Protein AF-0000000076143571 (afdb_homodimer)

Structure (mmCIF, N/CA/C/O backbone):
data_AF-0000000076143571-model_v1
#
loop_
_entity.id
_entity.type
_entity.pdbx_description
1 polymer 'Ketoacyl-ACP synthase III'
#
loop_
_atom_site.group_PDB
_atom_site.id
_atom_site.type_symbol
_atom_site.label_atom_id
_atom_site.label_alt_id
_atom_site.label_comp_id
_atom_site.label_asym_id
_atom_site.label_entity_id
_atom_site.label_seq_id
_atom_site.pdbx_PDB_ins_code
_atom_site.Cartn_x
_atom_site.Cartn_y
_atom_site.Cartn_z
_atom_site.occupancy
_atom_site.B_iso_or_equiv
_atom_site.auth_seq_id
_atom_site.auth_comp_id
_atom_site.auth_asym_id
_atom_site.auth_atom_id
_atom_site.pdbx_PDB_model_num
ATOM 1 N N . MET A 1 1 ? -21.609 2.504 3.221 1 90.88 1 MET A N 1
ATOM 2 C CA . MET A 1 1 ? -20.438 3.256 2.779 1 90.88 1 MET A CA 1
ATOM 3 C C . MET A 1 1 ? -19.391 3.338 3.887 1 90.88 1 MET A C 1
ATOM 5 O O . MET A 1 1 ? -19.734 3.596 5.043 1 90.88 1 MET A O 1
ATOM 9 N N . ILE A 1 2 ? -18.172 3.109 3.59 1 98.12 2 ILE A N 1
ATOM 10 C CA . ILE A 1 2 ? -17.094 3.086 4.559 1 98.12 2 ILE A CA 1
ATOM 11 C C . ILE A 1 2 ? -16.594 4.512 4.82 1 98.12 2 ILE A C 1
ATOM 13 O O . ILE A 1 2 ? -16.375 5.277 3.879 1 98.12 2 ILE A O 1
ATOM 17 N N . GLY A 1 3 ? -16.562 4.902 6.055 1 98.7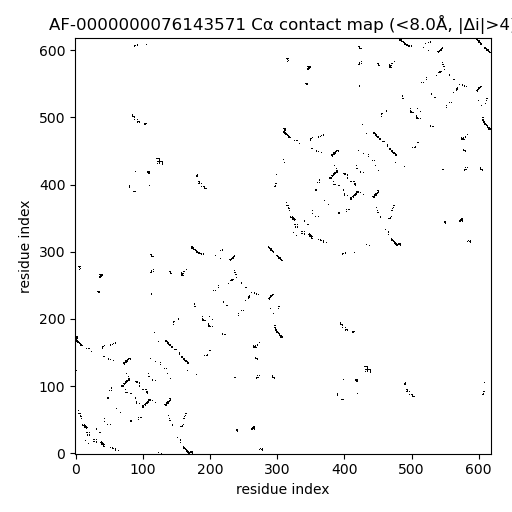5 3 GLY A N 1
ATOM 18 C CA . GLY A 1 3 ? -16.031 6.191 6.461 1 98.75 3 GLY A CA 1
ATOM 19 C C . GLY A 1 3 ? -15.188 6.121 7.715 1 98.75 3 GLY A C 1
ATOM 20 O O . GLY A 1 3 ? -14.719 5.047 8.094 1 98.75 3 GLY A O 1
ATOM 21 N N . ILE A 1 4 ? -14.875 7.266 8.32 1 98.88 4 ILE A N 1
ATOM 22 C CA . ILE A 1 4 ? -14.023 7.367 9.5 1 98.88 4 ILE A CA 1
ATOM 23 C C . ILE A 1 4 ? -14.883 7.371 10.766 1 98.88 4 ILE A C 1
ATOM 25 O O . ILE A 1 4 ? -15.727 8.258 10.945 1 98.88 4 ILE A O 1
ATOM 29 N N . LYS A 1 5 ? -14.641 6.398 11.648 1 98.69 5 LYS A N 1
ATOM 30 C CA . LYS A 1 5 ? -15.461 6.254 12.852 1 98.69 5 LYS A CA 1
ATOM 31 C C . LYS A 1 5 ? -14.789 6.914 14.047 1 98.69 5 LYS A C 1
ATOM 33 O O . LYS A 1 5 ? -15.453 7.57 14.852 1 98.69 5 LYS A O 1
ATOM 38 N N . SER A 1 6 ? -13.539 6.699 14.195 1 98.88 6 SER A N 1
ATOM 39 C CA . SER A 1 6 ? -12.781 7.191 15.336 1 98.88 6 SER A CA 1
ATOM 40 C C . SER A 1 6 ? -11.289 7.258 15.031 1 98.88 6 SER A C 1
ATOM 42 O O . SER A 1 6 ? -10.797 6.551 14.148 1 98.88 6 SER A O 1
ATOM 44 N N . ILE A 1 7 ? -10.586 8.148 15.625 1 98.94 7 ILE A N 1
ATOM 45 C CA . ILE A 1 7 ? -9.141 8.281 15.516 1 98.94 7 ILE A CA 1
ATOM 46 C C . ILE A 1 7 ? -8.523 8.383 16.906 1 98.94 7 ILE A C 1
ATOM 48 O O . ILE A 1 7 ? -9.07 9.047 17.797 1 98.94 7 ILE A O 1
ATOM 52 N N . ALA A 1 8 ? -7.457 7.668 17.109 1 98.94 8 ALA A N 1
ATOM 53 C CA . ALA A 1 8 ? -6.621 7.797 18.312 1 98.94 8 ALA A CA 1
ATOM 54 C C . ALA A 1 8 ? -5.145 7.883 17.938 1 98.94 8 ALA A C 1
ATOM 56 O O . ALA A 1 8 ? -4.766 7.609 16.797 1 98.94 8 ALA A O 1
ATOM 57 N N . SER A 1 9 ? -4.32 8.336 18.906 1 98.94 9 SER A N 1
ATOM 58 C CA . SER A 1 9 ? -2.914 8.531 18.562 1 98.94 9 SER A CA 1
ATOM 59 C C . SER A 1 9 ? -2.012 8.148 19.734 1 98.94 9 SER A C 1
ATOM 61 O O . SER A 1 9 ? -2.492 7.898 20.844 1 98.94 9 SER A O 1
ATOM 63 N N . TYR A 1 10 ? -0.806 7.938 19.406 1 98.94 10 TYR A N 1
ATOM 64 C CA . TYR A 1 10 ? 0.291 7.797 20.359 1 98.94 10 TYR A CA 1
ATOM 65 C C . TYR A 1 10 ? 1.425 8.758 20.031 1 98.94 10 TYR A C 1
ATOM 67 O O . TYR A 1 10 ? 1.97 8.734 18.922 1 98.94 10 TYR A O 1
ATOM 75 N N . VAL A 1 11 ? 1.72 9.625 20.922 1 98.88 11 VAL A N 1
ATOM 76 C CA . VAL A 1 11 ? 2.865 10.531 20.891 1 98.88 11 VAL A CA 1
ATOM 77 C C . VAL A 1 11 ? 3.779 10.258 22.078 1 98.88 11 VAL A C 1
ATOM 79 O O . VAL A 1 11 ? 3.369 10.406 23.234 1 98.88 11 VAL A O 1
ATOM 82 N N . PRO A 1 12 ? 5 9.844 21.781 1 98.81 12 PRO A N 1
ATOM 83 C CA . PRO A 1 12 ? 5.914 9.586 22.891 1 98.81 12 PRO A CA 1
ATOM 84 C C . PRO A 1 12 ? 6.043 10.781 23.844 1 98.81 12 PRO A C 1
ATOM 86 O O . PRO A 1 12 ? 6.062 11.93 23.391 1 98.81 12 PRO A O 1
ATOM 89 N N . ALA A 1 13 ? 6.141 10.484 25.094 1 97.44 13 ALA A N 1
ATOM 90 C CA . ALA A 1 13 ? 6.262 11.539 26.094 1 97.44 13 ALA A CA 1
ATOM 91 C C . ALA A 1 13 ? 7.664 12.141 26.094 1 97.44 13 ALA A C 1
ATOM 93 O O . ALA A 1 13 ? 7.832 13.344 26.312 1 97.44 13 ALA A O 1
ATOM 94 N N . ASP A 1 14 ? 8.664 11.328 25.844 1 97.94 14 ASP A N 1
ATOM 95 C CA . ASP A 1 14 ? 10.047 11.797 25.781 1 97.94 14 ASP A CA 1
ATOM 96 C C . ASP A 1 14 ? 10.359 12.391 24.406 1 97.94 14 ASP A C 1
ATOM 98 O O . ASP A 1 14 ? 9.688 12.094 23.422 1 97.94 14 ASP A O 1
ATOM 102 N N . GLY A 1 15 ? 11.359 13.258 24.406 1 97.94 15 GLY A N 1
ATOM 103 C CA . GLY A 1 15 ? 11.75 13.891 23.156 1 97.94 15 GLY A CA 1
ATOM 104 C C . GLY A 1 15 ? 12.82 14.953 23.328 1 97.94 15 GLY A C 1
ATOM 105 O O . GLY A 1 15 ? 13.625 14.875 24.25 1 97.94 15 GLY A O 1
ATOM 106 N N . ILE A 1 16 ? 12.867 15.766 22.359 1 97.5 16 ILE A N 1
ATOM 107 C CA . ILE A 1 16 ? 13.906 16.797 22.281 1 97.5 16 ILE A CA 1
ATOM 108 C C . ILE A 1 16 ? 13.289 18.172 22.547 1 97.5 16 ILE A C 1
ATOM 110 O O . ILE A 1 16 ? 12.266 18.516 21.938 1 97.5 16 ILE A O 1
ATOM 114 N N . ASP A 1 17 ? 13.883 18.938 23.484 1 97.62 17 ASP A N 1
ATOM 115 C CA . ASP A 1 17 ? 13.602 20.359 23.562 1 97.62 17 ASP A CA 1
ATOM 116 C C . ASP A 1 17 ? 14.141 21.109 22.344 1 97.62 17 ASP A C 1
ATOM 118 O O . ASP A 1 17 ? 15.352 21.312 22.234 1 97.62 17 ASP A O 1
ATOM 122 N N . ASN A 1 18 ? 13.227 21.562 21.562 1 97.69 18 ASN A N 1
ATOM 123 C CA . ASN A 1 18 ? 13.656 22.062 20.266 1 97.69 18 ASN A CA 1
ATOM 124 C C . ASN A 1 18 ? 14.242 23.469 20.375 1 97.69 18 ASN A C 1
ATOM 126 O O . ASN A 1 18 ? 14.945 23.922 19.469 1 97.69 18 ASN A O 1
ATOM 130 N N . TYR A 1 19 ? 13.898 24.266 21.5 1 96.75 19 TYR A N 1
ATOM 131 C CA . TYR A 1 19 ? 14.578 25.516 21.75 1 96.75 19 TYR A CA 1
ATOM 132 C C . TYR A 1 19 ? 16.062 25.297 22 1 96.75 19 TYR A C 1
ATOM 134 O O . TYR A 1 19 ? 16.906 26 21.438 1 96.75 19 TYR A O 1
ATOM 142 N N . ALA A 1 20 ? 16.312 24.328 22.875 1 95.94 20 ALA A N 1
ATOM 143 C CA . ALA A 1 20 ? 17.703 24 23.188 1 95.94 20 ALA A CA 1
ATOM 144 C C . ALA A 1 20 ? 18.438 23.5 21.938 1 95.94 20 ALA A C 1
ATOM 146 O O . ALA A 1 20 ? 19.609 23.859 21.734 1 95.94 20 ALA A O 1
ATOM 147 N N . GLN A 1 21 ? 17.812 22.688 21.156 1 95.81 21 GLN A N 1
ATOM 148 C CA . GLN A 1 21 ? 18.406 22.188 19.922 1 95.81 21 GLN A CA 1
ATOM 149 C C . GLN A 1 21 ? 18.703 23.328 18.953 1 95.81 21 GLN A C 1
ATOM 151 O O . GLN A 1 21 ? 19.781 23.359 18.328 1 95.81 21 GLN A O 1
ATOM 156 N N . GLY A 1 22 ? 17.719 24.203 18.766 1 95.5 22 GLY A N 1
ATOM 157 C CA . GLY A 1 22 ? 17.906 25.359 17.891 1 95.5 22 GLY A CA 1
ATOM 158 C C . GLY A 1 22 ? 19.062 26.234 18.312 1 95.5 22 GLY A C 1
ATOM 159 O O . GLY A 1 22 ? 19.797 26.766 17.469 1 95.5 22 GLY A O 1
ATOM 160 N N . ALA A 1 23 ? 19.219 26.391 19.594 1 94.69 23 ALA A N 1
ATOM 161 C CA . ALA A 1 23 ? 20.297 27.219 20.109 1 94.69 23 ALA A CA 1
ATOM 162 C C . ALA A 1 23 ? 21.656 26.672 19.672 1 94.69 23 ALA A C 1
ATOM 164 O O . ALA A 1 23 ? 22.594 27.438 19.406 1 94.69 23 ALA A O 1
ATOM 165 N N . LYS A 1 24 ? 21.766 25.391 19.578 1 93.38 24 LYS A N 1
ATOM 166 C CA . LYS A 1 24 ? 23 24.766 19.125 1 93.38 24 LYS A CA 1
ATOM 167 C C . LYS A 1 24 ? 23.328 25.172 17.688 1 93.38 24 LYS A C 1
ATOM 169 O O . LYS A 1 24 ? 24.484 25.125 17.266 1 93.38 24 LYS A O 1
ATOM 174 N N . PHE A 1 25 ? 22.344 25.5 16.922 1 94.06 25 PHE A N 1
ATOM 175 C CA . PHE A 1 25 ? 22.516 25.875 15.516 1 94.06 25 PHE A CA 1
ATOM 176 C C . PHE A 1 25 ? 22.344 27.375 15.336 1 94.06 25 PHE A C 1
ATOM 178 O O . PHE A 1 25 ? 22.078 27.844 14.227 1 94.06 25 PHE A O 1
ATOM 185 N N . ALA A 1 26 ? 22.344 28.156 16.406 1 94.75 26 ALA A N 1
ATOM 186 C CA . ALA A 1 26 ? 22.25 29.625 16.422 1 94.75 26 ALA A CA 1
ATOM 187 C C . ALA A 1 26 ? 20.891 30.094 15.922 1 94.75 26 ALA A C 1
ATOM 189 O O . ALA A 1 26 ? 20.797 31.078 15.188 1 94.75 26 ALA A O 1
ATOM 190 N N . LYS A 1 27 ? 19.891 29.297 16.172 1 93.5 27 LYS A N 1
ATOM 191 C CA . LYS A 1 27 ? 18.5 29.688 15.906 1 93.5 27 LYS A CA 1
ATOM 192 C C . LYS A 1 27 ? 17.797 30.094 17.188 1 93.5 27 LYS A C 1
ATOM 194 O O . LYS A 1 27 ? 17.922 29.406 18.219 1 93.5 27 LYS A O 1
ATOM 199 N N . ASP A 1 28 ? 17.078 31.234 17.125 1 93.44 28 ASP A N 1
ATOM 200 C CA . ASP A 1 28 ? 16.438 31.75 18.328 1 93.44 28 ASP A CA 1
ATOM 201 C C . ASP A 1 28 ? 14.992 31.266 18.422 1 93.44 28 ASP A C 1
ATOM 203 O O . ASP A 1 28 ? 14.516 30.531 17.547 1 93.44 28 ASP A O 1
ATOM 207 N N . GLU A 1 29 ? 14.383 31.594 19.484 1 94.31 29 GLU A N 1
ATOM 208 C CA . GLU A 1 29 ? 13.031 31.141 19.766 1 94.31 29 GLU A CA 1
ATOM 209 C C . GLU A 1 29 ? 12.047 31.625 18.703 1 94.31 29 GLU A C 1
ATOM 211 O O . GLU A 1 29 ? 11.102 30.922 18.359 1 94.31 29 GLU A O 1
ATOM 216 N N . GLU A 1 30 ? 12.266 32.75 18.219 1 94.44 30 GLU A N 1
ATOM 217 C CA . GLU A 1 30 ? 11.414 33.312 17.172 1 94.44 30 GLU A CA 1
ATOM 218 C C . GLU A 1 30 ? 11.469 32.438 15.906 1 94.44 30 GLU A C 1
ATOM 220 O O . GLU A 1 30 ? 10.438 32.188 15.273 1 94.44 30 GLU A O 1
ATOM 225 N N . PHE A 1 31 ? 12.625 32.062 15.594 1 94.75 31 PHE A N 1
ATOM 226 C CA . PHE A 1 31 ? 12.805 31.172 14.461 1 94.75 31 PHE A CA 1
ATOM 227 C C . PHE A 1 31 ? 12.109 29.844 14.703 1 94.75 31 PHE A C 1
ATOM 229 O O . PHE A 1 31 ? 11.406 29.328 13.828 1 94.75 31 PHE A O 1
ATOM 236 N N . ILE A 1 32 ? 12.289 29.25 15.875 1 95.81 32 ILE A N 1
ATOM 237 C CA . ILE A 1 32 ? 11.773 27.938 16.219 1 95.81 32 ILE A CA 1
ATOM 238 C C . ILE A 1 32 ? 10.242 27.953 16.188 1 95.81 32 ILE A C 1
ATOM 240 O O . ILE A 1 32 ? 9.617 27.078 15.578 1 95.81 32 ILE A O 1
ATOM 244 N N . ILE A 1 33 ? 9.68 28.938 16.703 1 94.56 33 ILE A N 1
ATOM 245 C CA . ILE A 1 33 ? 8.227 28.969 16.766 1 94.56 33 ILE A CA 1
ATOM 246 C C . ILE A 1 33 ? 7.664 29.516 15.461 1 94.56 33 ILE A C 1
ATOM 248 O O . ILE A 1 33 ? 6.641 29.031 14.969 1 94.56 33 ILE A O 1
ATOM 252 N N . GLY A 1 34 ? 8.234 30.484 14.922 1 93.62 34 GLY A N 1
ATOM 253 C CA . GLY A 1 34 ? 7.707 31.156 13.742 1 93.62 34 GLY A CA 1
ATOM 254 C C . GLY A 1 34 ? 7.914 30.359 12.469 1 93.62 34 GLY A C 1
ATOM 255 O O . GLY A 1 34 ? 7.012 30.266 11.633 1 93.62 34 GLY A O 1
ATOM 256 N N . LYS A 1 35 ? 9.07 29.766 12.25 1 94.75 35 LYS A N 1
ATOM 257 C CA . LYS A 1 35 ? 9.398 29.094 11 1 94.75 35 LYS A CA 1
ATOM 258 C C . LYS A 1 35 ? 9.273 27.578 11.133 1 94.75 35 LYS A C 1
ATOM 260 O O . LYS A 1 35 ? 8.664 26.922 10.289 1 94.75 35 LYS A O 1
ATOM 265 N N . ILE A 1 36 ? 9.789 27.016 12.156 1 95.94 36 ILE A N 1
ATOM 266 C CA . ILE A 1 36 ? 9.75 25.578 12.367 1 95.94 36 ILE A CA 1
ATOM 267 C C . ILE A 1 36 ? 8.383 25.172 12.922 1 95.94 36 ILE A C 1
ATOM 269 O O . ILE A 1 36 ? 7.746 24.25 12.422 1 95.94 36 ILE A O 1
ATOM 273 N N . GLY A 1 37 ? 7.941 25.844 13.984 1 97.19 37 GLY A N 1
ATOM 274 C CA . GLY A 1 37 ? 6.59 25.672 14.5 1 97.19 37 GLY A CA 1
ATOM 275 C C . GLY A 1 37 ? 6.523 24.719 15.688 1 97.19 37 GLY A C 1
ATOM 276 O O . GLY A 1 37 ? 5.465 24.562 16.297 1 97.19 37 GLY A O 1
ATOM 277 N N . SER A 1 38 ? 7.641 24.109 16.078 1 97.88 38 SER A N 1
ATOM 278 C CA . SER A 1 38 ? 7.574 23.125 17.156 1 97.88 38 SER A CA 1
ATOM 279 C C . SER A 1 38 ? 8.602 23.438 18.234 1 97.88 38 SER A C 1
ATOM 281 O O . SER A 1 38 ? 9.797 23.531 17.969 1 97.88 38 SER A O 1
ATOM 283 N N . ALA A 1 39 ? 8.141 23.5 19.438 1 97.81 39 ALA A N 1
ATOM 284 C CA . ALA A 1 39 ? 8.992 23.719 20.609 1 97.81 39 ALA A CA 1
ATOM 285 C C . ALA A 1 39 ? 9.547 22.391 21.125 1 97.81 39 ALA A C 1
ATOM 287 O O . ALA A 1 39 ? 10.586 22.359 21.781 1 97.81 39 ALA A O 1
ATOM 288 N N . PHE A 1 40 ? 8.859 21.359 20.875 1 98.25 40 PHE A N 1
ATOM 289 C CA . PHE A 1 40 ? 9.18 20.016 21.344 1 98.25 40 PHE A CA 1
ATOM 290 C C . PHE A 1 40 ? 9.039 18.984 20.234 1 98.25 40 PHE A C 1
ATOM 292 O O . PHE A 1 40 ? 8.109 19.062 19.422 1 98.25 40 PHE A O 1
ATOM 299 N N . LEU A 1 41 ? 9.992 18.062 20.172 1 98.75 41 LEU A N 1
ATOM 300 C CA . LEU A 1 41 ? 9.945 16.984 19.203 1 98.75 41 LEU A CA 1
ATOM 301 C C . LEU A 1 41 ? 9.922 15.625 19.922 1 98.75 41 LEU A C 1
ATOM 303 O O . LEU A 1 41 ? 10.961 15.148 20.375 1 98.75 41 LEU A O 1
ATOM 307 N N . PRO A 1 42 ? 8.734 14.953 19.875 1 98.88 42 PRO A N 1
ATOM 308 C CA . PRO A 1 42 ? 8.68 13.625 20.484 1 98.88 42 PRO A CA 1
ATOM 309 C C . PRO A 1 42 ? 9.594 12.617 19.797 1 98.88 42 PRO A C 1
ATOM 311 O O . PRO A 1 42 ? 9.734 12.641 18.562 1 98.88 42 PRO A O 1
ATOM 314 N N . ARG A 1 43 ? 10.211 11.75 20.625 1 98.62 43 ARG A N 1
ATOM 315 C CA . ARG A 1 43 ? 11.07 10.68 20.125 1 98.62 43 ARG A CA 1
ATOM 316 C C . ARG A 1 43 ? 10.672 9.336 20.734 1 98.62 43 ARG A C 1
ATOM 318 O O . ARG A 1 43 ? 10.422 9.25 21.938 1 98.62 43 ARG A O 1
ATOM 325 N N . LYS A 1 44 ? 10.508 8.367 19.859 1 98.62 44 LYS A N 1
ATOM 326 C CA . LYS A 1 44 ? 10.273 7.023 20.391 1 98.62 44 LYS A CA 1
ATOM 327 C C . LYS A 1 44 ? 11.422 6.582 21.281 1 98.62 44 LYS A C 1
ATOM 329 O O . LYS A 1 44 ? 12.555 7.035 21.125 1 98.62 44 LYS A O 1
ATOM 334 N N . ASP A 1 45 ? 11.094 5.609 22.172 1 97.88 45 ASP A N 1
ATOM 335 C CA . ASP A 1 45 ? 12.133 5.004 23 1 97.88 45 ASP A CA 1
ATOM 336 C C . ASP A 1 45 ? 13.094 4.18 22.141 1 97.88 45 ASP A C 1
ATOM 338 O O . ASP A 1 45 ? 12.695 3.602 21.125 1 97.88 45 ASP A O 1
ATOM 342 N N . ALA A 1 46 ? 14.359 4.102 22.609 1 96.12 46 ALA A N 1
ATOM 343 C CA . ALA A 1 46 ? 15.383 3.371 21.875 1 96.12 46 ALA A CA 1
ATOM 344 C C . ALA A 1 46 ? 14.977 1.913 21.672 1 96.12 46 ALA A C 1
ATOM 346 O O . ALA A 1 46 ? 15.32 1.302 20.656 1 96.12 46 ALA A O 1
ATOM 347 N N . ALA A 1 47 ? 14.195 1.392 22.578 1 96.75 47 ALA A N 1
ATOM 348 C CA . ALA A 1 47 ? 13.797 -0.015 22.531 1 96.75 47 ALA A CA 1
ATOM 349 C C . ALA A 1 47 ? 12.57 -0.216 21.641 1 96.75 47 ALA A C 1
ATOM 351 O O . ALA A 1 47 ? 12.242 -1.347 21.281 1 96.75 47 ALA A O 1
ATOM 352 N N . GLN A 1 48 ? 11.953 0.825 21.203 1 98.12 48 GLN A N 1
ATOM 353 C CA . GLN A 1 48 ? 10.742 0.743 20.391 1 98.12 48 GLN A CA 1
ATOM 354 C C . GLN A 1 48 ? 11.07 0.736 18.906 1 98.12 48 GLN A C 1
ATOM 356 O O . GLN A 1 48 ? 12.016 1.404 18.469 1 98.12 48 GLN A O 1
ATOM 361 N N . GLU A 1 49 ? 10.367 -0.062 18.188 1 98.12 49 GLU A N 1
ATOM 362 C CA . GLU A 1 49 ? 10.32 0.011 16.734 1 98.12 49 GLU A CA 1
ATOM 363 C C . GLU A 1 49 ? 9.031 0.688 16.266 1 98.12 49 GLU A C 1
ATOM 365 O O . GLU A 1 49 ? 8.156 1.004 17.062 1 98.12 49 GLU A O 1
ATOM 370 N N . THR A 1 50 ? 8.969 0.919 14.969 1 98.81 50 THR A N 1
ATOM 371 C CA . THR A 1 50 ? 7.789 1.543 14.375 1 98.81 50 THR A CA 1
ATOM 372 C C . THR A 1 50 ? 6.523 0.79 14.766 1 98.81 50 THR A C 1
ATOM 374 O O . THR A 1 50 ? 5.512 1.404 15.109 1 98.81 50 THR A O 1
ATOM 377 N N . SER A 1 51 ? 6.539 -0.538 14.734 1 98.88 51 SER A N 1
ATOM 378 C CA . SER A 1 51 ? 5.379 -1.355 15.07 1 98.88 51 SER A CA 1
ATOM 379 C C . SER A 1 51 ? 4.926 -1.113 16.5 1 98.88 51 SER A C 1
ATOM 381 O O . SER A 1 51 ? 3.734 -1.183 16.812 1 98.88 51 SER A O 1
ATOM 383 N N . ASP A 1 52 ? 5.848 -0.812 17.406 1 98.94 52 ASP A N 1
ATOM 384 C CA . ASP A 1 52 ? 5.496 -0.545 18.797 1 98.94 52 ASP A CA 1
ATOM 385 C C . ASP A 1 52 ? 4.66 0.727 18.922 1 98.94 52 ASP A C 1
ATOM 387 O O . ASP A 1 52 ? 3.73 0.791 19.719 1 98.94 52 ASP A O 1
ATOM 391 N N . LEU A 1 53 ? 5.016 1.766 18.156 1 98.94 53 LEU A N 1
ATOM 392 C CA . LEU A 1 53 ? 4.211 2.98 18.156 1 98.94 53 LEU A CA 1
ATOM 393 C C . LEU A 1 53 ? 2.812 2.701 17.609 1 98.94 53 LEU A C 1
ATOM 395 O O . LEU A 1 53 ? 1.821 3.205 18.141 1 98.94 53 LEU A O 1
ATOM 399 N N . CYS A 1 54 ? 2.773 1.891 16.531 1 98.94 54 CYS A N 1
ATOM 400 C CA . CYS A 1 54 ? 1.494 1.496 15.953 1 98.94 54 CYS A CA 1
ATOM 401 C C . CYS A 1 54 ? 0.603 0.837 17 1 98.94 54 CYS A C 1
ATOM 403 O O . CYS A 1 54 ? -0.575 1.179 17.109 1 98.94 54 CYS A O 1
ATOM 405 N N . VAL A 1 55 ? 1.172 -0.104 17.734 1 98.94 55 VAL A N 1
ATOM 406 C CA . VAL A 1 55 ? 0.431 -0.876 18.734 1 98.94 55 VAL A CA 1
ATOM 407 C C . VAL A 1 55 ? -0.124 0.059 19.797 1 98.94 55 VAL A C 1
ATOM 409 O O . VAL A 1 55 ? -1.278 -0.077 20.219 1 98.94 55 VAL A O 1
ATOM 412 N N . GLU A 1 56 ? 0.686 1.043 20.234 1 98.94 56 GLU A N 1
ATOM 413 C CA . GLU A 1 56 ? 0.234 1.996 21.234 1 98.94 56 GLU A CA 1
ATOM 414 C C . GLU A 1 56 ? -0.951 2.814 20.734 1 98.94 56 GLU A C 1
ATOM 416 O O . GLU A 1 56 ? -1.91 3.047 21.469 1 98.94 56 GLU A O 1
ATOM 421 N N . ALA A 1 57 ? -0.906 3.279 19.516 1 98.94 57 ALA A N 1
ATOM 422 C CA . ALA A 1 57 ? -2 4.059 18.938 1 98.94 57 ALA A CA 1
ATOM 423 C C . ALA A 1 57 ? -3.275 3.229 18.844 1 98.94 57 ALA A C 1
ATOM 425 O O . ALA A 1 57 ? -4.367 3.719 19.156 1 98.94 57 ALA A O 1
ATOM 426 N N . VAL A 1 58 ? -3.152 1.964 18.406 1 98.94 58 VAL A N 1
ATOM 427 C CA . VAL A 1 58 ? -4.316 1.096 18.266 1 98.94 58 VAL A CA 1
ATOM 428 C C . VAL A 1 58 ? -4.895 0.773 19.641 1 98.94 58 VAL A C 1
ATOM 430 O O . VAL A 1 58 ? -6.117 0.714 19.812 1 98.94 58 VAL A O 1
ATOM 433 N N . ASN A 1 59 ? -4.012 0.502 20.609 1 98.94 59 ASN A N 1
ATOM 434 C CA . ASN A 1 59 ? -4.496 0.279 21.969 1 98.94 59 ASN A CA 1
ATOM 435 C C . ASN A 1 59 ? -5.285 1.477 22.484 1 98.94 59 ASN A C 1
ATOM 437 O O . ASN A 1 59 ? -6.309 1.311 23.141 1 98.94 59 ASN A O 1
ATOM 441 N N . ALA A 1 60 ? -4.777 2.701 22.219 1 98.94 60 ALA A N 1
ATOM 442 C CA . ALA A 1 60 ? -5.527 3.9 22.578 1 98.94 60 ALA A CA 1
ATOM 443 C C . ALA A 1 60 ? -6.891 3.93 21.891 1 98.94 60 ALA A C 1
ATOM 445 O O . ALA A 1 60 ? -7.887 4.328 22.5 1 98.94 60 ALA A O 1
ATOM 446 N N . LEU A 1 61 ? -6.922 3.518 20.656 1 98.94 61 LEU A N 1
ATOM 447 C CA . LEU A 1 61 ? -8.172 3.473 19.906 1 98.94 61 LEU A CA 1
ATOM 448 C C . LEU A 1 61 ? -9.164 2.516 20.562 1 98.94 61 LEU A C 1
ATOM 450 O O . LEU A 1 61 ? -10.344 2.844 20.719 1 98.94 61 LEU A O 1
ATOM 454 N N . PHE A 1 62 ? -8.711 1.295 20.906 1 98.88 62 PHE A N 1
ATOM 455 C CA . PHE A 1 62 ? -9.57 0.317 21.562 1 98.88 62 PHE A CA 1
ATOM 456 C C . PHE A 1 62 ? -10.07 0.851 22.906 1 98.88 62 PHE A C 1
ATOM 458 O O . PHE A 1 62 ? -11.234 0.635 23.266 1 98.88 62 PHE A O 1
ATOM 465 N N . ALA A 1 63 ? -9.203 1.505 23.609 1 98.75 63 ALA A N 1
ATOM 466 C CA . ALA A 1 63 ? -9.594 2.072 24.891 1 98.75 63 ALA A CA 1
ATOM 467 C C . ALA A 1 63 ? -10.703 3.104 24.734 1 98.75 63 ALA A C 1
ATOM 469 O O . ALA A 1 63 ? -11.609 3.188 25.562 1 98.75 63 ALA A O 1
ATOM 470 N N . ASN A 1 64 ? -10.656 3.867 23.672 1 98.62 64 ASN A N 1
ATOM 471 C CA . ASN A 1 64 ? -11.633 4.918 23.406 1 98.62 64 ASN A CA 1
ATOM 472 C C . ASN A 1 64 ? -12.93 4.352 22.844 1 98.62 64 ASN A C 1
ATOM 474 O O . ASN A 1 64 ? -13.953 5.035 22.828 1 98.62 64 ASN A O 1
ATOM 478 N N . ASN A 1 65 ? -12.852 3.158 22.344 1 98.5 65 ASN A N 1
ATOM 479 C CA . ASN A 1 65 ? -14 2.521 21.703 1 98.5 65 ASN A CA 1
ATOM 480 C C . ASN A 1 65 ? -14.219 1.106 22.234 1 98.5 65 ASN A C 1
ATOM 482 O O . ASN A 1 65 ? -13.969 0.129 21.531 1 98.5 65 ASN A O 1
ATOM 486 N N . PRO A 1 66 ? -14.797 0.943 23.359 1 97.62 66 PRO A N 1
ATOM 487 C CA . PRO A 1 66 ? -14.914 -0.368 24 1 97.62 66 PRO A CA 1
ATOM 488 C C . PRO A 1 66 ? -15.766 -1.346 23.188 1 97.62 66 PRO A C 1
ATOM 490 O O . PRO A 1 66 ? -15.664 -2.561 23.375 1 97.62 66 PRO A O 1
ATOM 493 N N . ASP A 1 67 ? -16.578 -0.864 22.266 1 96.56 67 ASP A N 1
ATOM 494 C CA . ASP A 1 67 ? -17.438 -1.732 21.453 1 96.56 67 ASP A CA 1
ATOM 495 C C . ASP A 1 67 ? -16.672 -2.33 20.281 1 96.56 67 ASP A C 1
ATOM 497 O O . ASP A 1 67 ? -17.141 -3.285 19.656 1 96.56 67 ASP A O 1
ATOM 501 N N . LEU A 1 68 ? -15.594 -1.75 19.969 1 98.12 68 LEU A N 1
ATOM 502 C CA . LEU A 1 68 ? -14.75 -2.32 18.922 1 98.12 68 LEU A CA 1
ATOM 503 C C . LEU A 1 68 ? -13.883 -3.447 19.484 1 98.12 68 LEU A C 1
ATOM 505 O O . LEU A 1 68 ? -13.008 -3.209 20.312 1 98.12 68 LEU A O 1
ATOM 509 N N . LYS A 1 69 ? -14.117 -4.672 19 1 98.38 69 LYS A N 1
ATOM 510 C CA . LYS A 1 69 ? -13.391 -5.84 19.5 1 98.38 69 LYS A CA 1
ATOM 511 C C . LYS A 1 69 ? -12.281 -6.242 18.531 1 98.38 69 LYS A C 1
ATOM 513 O O . LYS A 1 69 ? -12.438 -6.125 17.312 1 98.38 69 LYS A O 1
ATOM 518 N N . ARG A 1 70 ? -11.242 -6.766 19.094 1 98.62 70 ARG A N 1
ATOM 519 C CA . ARG A 1 70 ? -10.109 -7.219 18.281 1 98.62 70 ARG A CA 1
ATOM 520 C C . ARG A 1 70 ? -10.555 -8.273 17.281 1 98.62 70 ARG A C 1
ATOM 522 O O . ARG A 1 70 ? -10.062 -8.289 16.141 1 98.62 70 ARG A O 1
ATOM 529 N N . GLU A 1 71 ? -11.492 -9.148 17.609 1 98.5 71 GLU A N 1
ATOM 530 C CA . GLU A 1 71 ? -11.961 -10.25 16.766 1 98.5 71 GLU A CA 1
ATOM 531 C C . GLU A 1 71 ? -12.711 -9.734 15.547 1 98.5 71 GLU A C 1
ATOM 533 O O . GLU A 1 71 ? -12.875 -10.461 14.562 1 98.5 71 GLU A O 1
ATOM 538 N N . SER A 1 72 ? -13.18 -8.5 15.625 1 98.56 72 SER A N 1
ATOM 539 C CA . SER A 1 72 ? -14.008 -7.953 14.562 1 98.56 72 SER A CA 1
ATOM 540 C C . SER A 1 72 ? -13.164 -7.23 13.516 1 98.56 72 SER A C 1
ATOM 542 O O . SER A 1 72 ? -13.68 -6.797 12.484 1 98.56 72 SER A O 1
ATOM 544 N N . ILE A 1 73 ? -11.859 -7.094 13.742 1 98.94 73 ILE A N 1
ATOM 545 C CA . ILE A 1 73 ? -10.992 -6.398 12.797 1 98.94 73 ILE A CA 1
ATOM 546 C C . ILE A 1 73 ? -10.781 -7.266 11.562 1 98.94 73 ILE A C 1
ATOM 548 O O . ILE A 1 73 ? -10.391 -8.43 11.672 1 98.94 73 ILE A O 1
ATOM 552 N N . ASP A 1 74 ? -10.977 -6.648 10.375 1 98.88 74 ASP A N 1
ATOM 553 C CA . ASP A 1 74 ? -10.898 -7.406 9.133 1 98.88 74 ASP A CA 1
ATOM 554 C C . ASP A 1 74 ? -9.664 -7.016 8.328 1 98.88 74 ASP A C 1
ATOM 556 O O . ASP A 1 74 ? -9.195 -7.789 7.488 1 98.88 74 ASP A O 1
ATOM 560 N N . THR A 1 75 ? -9.273 -5.852 8.453 1 98.94 75 THR A N 1
ATOM 561 C CA . THR A 1 75 ? -8.164 -5.348 7.648 1 98.94 75 THR A CA 1
ATOM 562 C C . THR A 1 75 ? -7.328 -4.352 8.445 1 98.94 75 THR A C 1
ATOM 564 O O . THR A 1 75 ? -7.855 -3.633 9.297 1 98.94 75 THR A O 1
ATOM 567 N N . LEU A 1 76 ? -6.035 -4.41 8.305 1 98.94 76 LEU A N 1
ATOM 568 C CA . LEU A 1 76 ? -5.039 -3.566 8.953 1 98.94 76 LEU A CA 1
ATOM 569 C C . LEU A 1 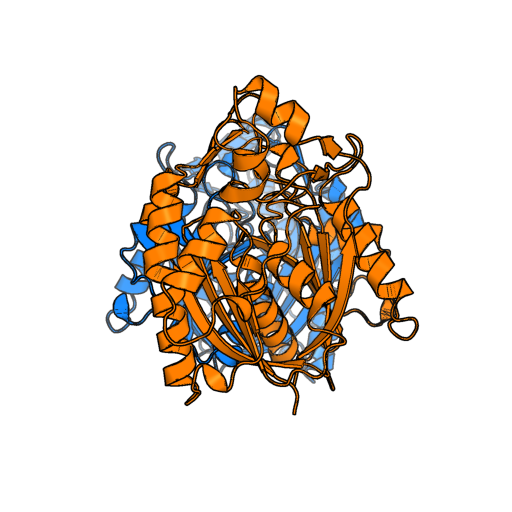76 ? -4.02 -3.051 7.945 1 98.94 76 LEU A C 1
ATOM 571 O O . LEU A 1 76 ? -3.271 -3.836 7.355 1 98.94 76 LEU A O 1
ATOM 575 N N . ILE A 1 77 ? -4.012 -1.744 7.676 1 99 77 ILE A N 1
ATOM 576 C CA . ILE A 1 77 ? -3.049 -1.127 6.77 1 99 77 ILE A CA 1
ATOM 577 C C . ILE A 1 77 ? -2.152 -0.167 7.547 1 99 77 ILE A C 1
ATOM 579 O O . ILE A 1 77 ? -2.641 0.664 8.32 1 99 77 ILE A O 1
ATOM 583 N N . VAL A 1 78 ? -0.872 -0.285 7.441 1 98.94 78 VAL A N 1
ATOM 584 C CA . VAL A 1 78 ? 0.074 0.671 8.008 1 98.94 78 VAL A CA 1
ATOM 585 C C . VAL A 1 78 ? 0.662 1.539 6.898 1 98.94 78 VAL A C 1
ATOM 587 O O . VAL A 1 78 ? 1.25 1.023 5.945 1 98.94 78 VAL A O 1
ATOM 590 N N . VAL A 1 79 ? 0.436 2.832 6.961 1 98.94 79 VAL A N 1
ATOM 591 C CA . VAL A 1 79 ? 1.093 3.799 6.086 1 98.94 79 VAL A CA 1
ATOM 592 C C . VAL A 1 79 ? 2.436 4.211 6.684 1 98.94 79 VAL A C 1
ATOM 594 O O . VAL A 1 79 ? 2.48 4.863 7.73 1 98.94 79 VAL A O 1
ATOM 597 N N . THR A 1 80 ? 3.514 3.793 6.02 1 98.69 80 THR A N 1
ATOM 598 C CA . THR A 1 80 ? 4.844 4.09 6.535 1 98.69 80 THR A CA 1
ATOM 599 C C . THR A 1 80 ? 5.891 3.977 5.434 1 98.69 80 THR A C 1
ATOM 601 O O . THR A 1 80 ? 5.703 3.236 4.465 1 98.69 80 THR A O 1
ATOM 604 N N . GLN A 1 81 ? 6.934 4.727 5.492 1 97.06 81 GLN A N 1
ATOM 605 C CA . GLN A 1 81 ? 8.141 4.512 4.703 1 97.06 81 GLN A CA 1
ATOM 606 C C . GLN A 1 81 ? 9.328 4.168 5.594 1 97.06 81 GLN A C 1
ATOM 608 O O . GLN A 1 81 ? 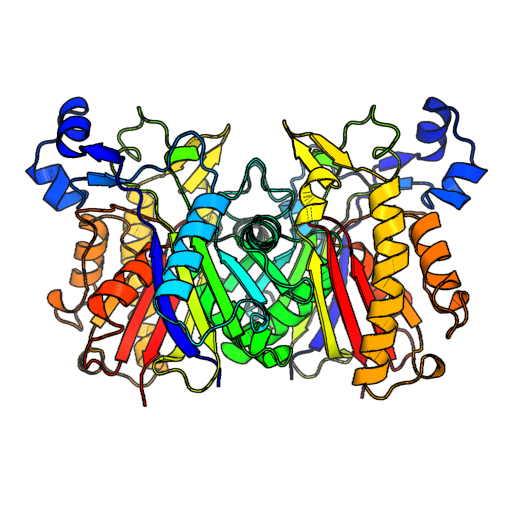10.477 4.203 5.148 1 97.06 81 GLN A O 1
ATOM 613 N N . ASN A 1 82 ? 9.016 3.955 6.863 1 95.62 82 ASN A N 1
ATOM 614 C CA . ASN A 1 82 ? 10.008 3.689 7.895 1 95.62 82 ASN A CA 1
ATOM 615 C C . ASN A 1 82 ? 9.555 2.584 8.844 1 95.62 82 ASN A C 1
ATOM 617 O O . ASN A 1 82 ? 9.477 2.791 10.055 1 95.62 82 ASN A O 1
ATOM 621 N N . GLY A 1 83 ? 9.281 1.427 8.305 1 96.5 83 GLY A N 1
ATOM 622 C CA . GLY A 1 83 ? 8.75 0.321 9.078 1 96.5 83 GLY A CA 1
ATOM 623 C C . GLY A 1 83 ? 9.781 -0.343 9.969 1 96.5 83 GLY A C 1
ATOM 624 O O . GLY A 1 83 ? 10.844 0.231 10.234 1 96.5 83 GLY A O 1
ATOM 625 N N . ASP A 1 84 ? 9.477 -1.476 10.508 1 96.75 84 ASP A N 1
ATOM 626 C CA . ASP A 1 84 ? 10.352 -2.213 11.414 1 96.75 84 ASP A CA 1
ATOM 627 C C . ASP A 1 84 ? 11.609 -2.686 10.688 1 96.75 84 ASP A C 1
ATOM 629 O O . ASP A 1 84 ? 11.539 -3.18 9.562 1 96.75 84 ASP A O 1
ATOM 633 N N . GLU A 1 85 ? 12.727 -2.467 11.273 1 92.12 85 GLU A N 1
ATOM 634 C CA . GLU A 1 85 ? 14.023 -2.963 10.812 1 92.12 85 GLU A CA 1
ATOM 635 C C . GLU A 1 85 ? 14.234 -2.676 9.328 1 92.12 85 GLU A C 1
ATOM 637 O O . GLU A 1 85 ? 14.164 -1.521 8.898 1 92.12 85 GLU A O 1
ATOM 642 N N . GLU A 1 86 ? 14.344 -3.693 8.523 1 92.12 86 GLU A N 1
ATOM 643 C CA . GLU A 1 86 ? 14.648 -3.451 7.113 1 92.12 86 GLU A CA 1
ATOM 644 C C . GLU A 1 86 ? 13.414 -3.662 6.238 1 92.12 86 GLU A C 1
ATOM 646 O O . GLU A 1 86 ? 13.523 -3.738 5.012 1 92.12 86 GLU A O 1
ATOM 651 N N . GLY A 1 87 ? 12.188 -3.746 6.895 1 92.75 87 GLY A N 1
ATOM 652 C CA . GLY A 1 87 ? 10.922 -3.682 6.18 1 92.75 87 GLY A CA 1
ATOM 653 C C . GLY A 1 87 ? 10.445 -5.035 5.68 1 92.75 87 GLY A C 1
ATOM 654 O O . GLY A 1 87 ? 9.406 -5.133 5.035 1 92.75 87 GLY A O 1
ATOM 655 N N . LEU A 1 88 ? 11.195 -6.078 5.902 1 96.31 88 LEU A N 1
ATOM 656 C CA . LEU A 1 88 ? 10.82 -7.449 5.562 1 96.31 88 LEU A CA 1
ATOM 657 C C . LEU A 1 88 ? 10.969 -8.367 6.77 1 96.31 88 LEU A C 1
ATOM 659 O O . LEU A 1 88 ? 12.086 -8.625 7.223 1 96.31 88 LEU A O 1
ATOM 663 N N . PRO A 1 89 ? 9.742 -8.891 7.297 1 97.44 89 PRO A N 1
ATOM 664 C CA . PRO A 1 89 ? 8.406 -8.742 6.723 1 97.44 89 PRO A CA 1
ATOM 665 C C . PRO A 1 89 ? 7.836 -7.336 6.902 1 97.44 89 PRO A C 1
ATOM 667 O O . PRO A 1 89 ? 8.492 -6.473 7.492 1 97.44 89 PRO A O 1
ATOM 670 N N . HIS A 1 90 ? 6.648 -7.039 6.246 1 98 90 HIS A N 1
ATOM 671 C CA . HIS A 1 90 ? 5.953 -5.758 6.344 1 98 90 HIS A CA 1
ATOM 672 C C . HIS A 1 90 ? 5.484 -5.492 7.77 1 98 90 HIS A C 1
ATOM 674 O O . HIS A 1 90 ? 5.121 -6.426 8.492 1 98 90 HIS A O 1
ATOM 680 N N . THR A 1 91 ? 5.402 -4.258 8.188 1 98.69 91 THR A N 1
ATOM 681 C CA . THR A 1 91 ? 5.137 -3.791 9.539 1 98.69 91 THR A CA 1
ATOM 682 C C . THR A 1 91 ? 3.75 -4.227 10 1 98.69 91 THR A C 1
ATOM 684 O O . THR A 1 91 ? 3.559 -4.566 11.172 1 98.69 91 THR A O 1
ATOM 687 N N . ALA A 1 92 ? 2.789 -4.23 9.109 1 98.88 92 ALA A N 1
ATOM 688 C CA . ALA A 1 92 ? 1.404 -4.543 9.453 1 98.88 92 ALA A CA 1
ATOM 689 C C . ALA A 1 92 ? 1.28 -5.969 9.984 1 98.88 92 ALA A C 1
ATOM 691 O O . ALA A 1 92 ? 0.452 -6.246 10.859 1 98.88 92 ALA A O 1
ATOM 692 N N . ALA A 1 93 ? 2.049 -6.91 9.453 1 98.75 93 ALA A N 1
ATOM 693 C CA . ALA A 1 93 ? 2.031 -8.281 9.961 1 98.75 93 ALA A CA 1
ATOM 694 C C . ALA A 1 93 ? 2.516 -8.328 11.414 1 98.75 93 ALA A C 1
ATOM 696 O O . ALA A 1 93 ? 1.93 -9.023 12.242 1 98.75 93 ALA A O 1
ATOM 697 N N . ILE A 1 94 ? 3.582 -7.602 11.688 1 98.75 94 ILE A N 1
ATOM 698 C CA . ILE A 1 94 ? 4.148 -7.543 13.031 1 98.75 94 ILE A CA 1
ATOM 699 C C . ILE A 1 94 ? 3.135 -6.922 13.984 1 98.75 94 ILE A C 1
ATOM 701 O O . ILE A 1 94 ? 2.941 -7.41 15.102 1 98.75 94 ILE A O 1
ATOM 705 N N . VAL A 1 95 ? 2.494 -5.867 13.531 1 98.94 95 VAL A N 1
ATOM 706 C CA . VAL A 1 95 ? 1.491 -5.184 14.344 1 98.94 95 VAL A CA 1
ATOM 707 C C . VAL A 1 95 ? 0.324 -6.129 14.625 1 98.94 95 VAL A C 1
ATOM 709 O O . VAL A 1 95 ? -0.189 -6.172 15.742 1 98.94 95 VAL A O 1
ATOM 712 N N . GLN A 1 96 ? -0.137 -6.855 13.578 1 98.94 96 GLN A N 1
ATOM 713 C CA . GLN A 1 96 ? -1.21 -7.832 13.742 1 98.94 96 GLN A CA 1
ATOM 714 C C . GLN A 1 96 ? -0.897 -8.805 14.875 1 98.94 96 GLN A C 1
ATOM 716 O O . GLN A 1 96 ? -1.756 -9.086 15.711 1 98.94 96 GLN A O 1
ATOM 721 N N . ASP A 1 97 ? 0.27 -9.32 14.898 1 98.81 97 ASP A N 1
ATOM 722 C CA . ASP A 1 97 ? 0.687 -10.289 15.906 1 98.81 97 ASP A CA 1
ATOM 723 C C . ASP A 1 97 ? 0.776 -9.633 17.281 1 98.81 97 ASP A C 1
ATOM 725 O O . ASP A 1 97 ? 0.249 -10.164 18.266 1 98.81 97 ASP A O 1
ATOM 729 N N . LYS A 1 98 ? 1.452 -8.453 17.391 1 98.81 98 LYS A N 1
ATOM 730 C CA . LYS A 1 98 ? 1.653 -7.766 18.656 1 98.81 98 LYS A CA 1
ATOM 731 C C . LYS A 1 98 ? 0.319 -7.398 19.297 1 98.81 98 LYS A C 1
ATOM 733 O O . LYS A 1 98 ? 0.195 -7.395 20.531 1 98.81 98 LYS A O 1
ATOM 738 N N . LEU A 1 99 ? -0.688 -7.137 18.453 1 98.88 99 LEU A N 1
ATOM 739 C CA . LEU A 1 99 ? -1.997 -6.719 18.938 1 98.88 99 LEU A CA 1
ATOM 740 C C . LEU A 1 99 ? -2.848 -7.93 19.312 1 98.88 99 LEU A C 1
ATOM 742 O O . LEU A 1 99 ? -3.893 -7.781 19.953 1 98.88 99 LEU A O 1
ATOM 746 N N . GLY A 1 100 ? -2.439 -9.117 18.891 1 98.69 100 GLY A N 1
ATOM 747 C CA . GLY A 1 100 ? -3.252 -10.305 19.109 1 98.69 100 GLY A CA 1
ATOM 748 C C . GLY A 1 100 ? -4.492 -10.344 18.234 1 98.69 100 GLY A C 1
ATOM 749 O O . GLY A 1 100 ? -5.543 -10.828 18.672 1 98.69 100 GLY A O 1
ATOM 750 N N . LEU A 1 101 ? -4.418 -9.797 17.078 1 98.88 101 LEU A N 1
ATOM 751 C CA . LEU A 1 101 ? -5.559 -9.828 16.156 1 98.88 101 LEU A CA 1
ATOM 752 C C . LEU A 1 101 ? -5.699 -11.203 15.523 1 98.88 101 LEU A C 1
ATOM 754 O O . LEU A 1 101 ? -4.719 -11.945 15.414 1 98.88 101 LEU A O 1
ATOM 758 N N . PRO A 1 102 ? -6.918 -11.547 15.062 1 98.56 102 PRO A N 1
ATOM 759 C CA . PRO A 1 102 ? -7.109 -12.844 14.422 1 98.56 102 PRO A CA 1
ATOM 760 C C . PRO A 1 102 ? -6.348 -12.969 13.102 1 98.56 102 PRO A C 1
ATOM 762 O O . PRO A 1 102 ? -5.945 -11.953 12.516 1 98.56 102 PRO A O 1
ATOM 765 N N . THR A 1 103 ? -6.199 -14.188 12.656 1 98.44 103 THR A N 1
ATOM 766 C CA . THR A 1 103 ? -5.348 -14.438 11.5 1 98.44 103 THR A CA 1
ATOM 767 C C . THR A 1 103 ? -6.121 -14.227 10.203 1 98.44 103 THR A C 1
ATOM 769 O O . THR A 1 103 ? -5.531 -14.203 9.117 1 98.44 103 THR A O 1
ATOM 772 N N . HIS A 1 104 ? -7.402 -13.992 10.266 1 98.38 104 HIS A N 1
ATOM 773 C CA . HIS A 1 104 ? -8.133 -13.711 9.039 1 98.38 104 HIS A CA 1
ATOM 774 C C . HIS A 1 104 ? -7.914 -12.273 8.578 1 98.38 104 HIS A C 1
ATOM 776 O O . HIS A 1 104 ? -8.352 -11.883 7.496 1 98.38 104 HIS A O 1
ATOM 782 N N . VAL A 1 105 ? -7.254 -11.422 9.375 1 98.88 105 VAL A N 1
ATOM 783 C CA . VAL A 1 105 ? -7.023 -10.016 9.086 1 98.88 105 VAL A CA 1
ATOM 784 C C . VAL A 1 105 ? -6.191 -9.875 7.812 1 98.88 105 VAL A C 1
ATOM 786 O O . VAL A 1 105 ? -5.133 -10.5 7.688 1 98.88 105 VAL A O 1
ATOM 789 N N . ALA A 1 106 ? -6.684 -9.125 6.828 1 98.94 106 ALA A N 1
ATOM 790 C CA . ALA A 1 106 ? -5.863 -8.703 5.699 1 98.94 106 ALA A CA 1
ATOM 791 C C . ALA A 1 106 ? -4.914 -7.574 6.105 1 98.94 106 ALA A C 1
ATOM 793 O O . ALA A 1 106 ? -5.348 -6.445 6.352 1 98.94 106 ALA A O 1
ATOM 794 N N . ALA A 1 107 ? -3.598 -7.836 6.16 1 98.88 107 ALA A N 1
ATOM 795 C CA . ALA A 1 107 ? -2.645 -6.844 6.66 1 98.88 107 ALA A CA 1
ATOM 796 C C . ALA A 1 107 ? -1.573 -6.543 5.613 1 98.88 107 ALA A C 1
ATOM 798 O O . ALA A 1 107 ? -0.976 -7.457 5.043 1 98.88 107 ALA A O 1
ATOM 799 N N . PHE A 1 108 ? -1.34 -5.246 5.285 1 98.81 108 PHE A N 1
ATOM 800 C CA . PHE A 1 108 ? -0.262 -4.852 4.387 1 98.81 108 PHE A CA 1
ATOM 801 C C . PHE A 1 108 ? 0.134 -3.398 4.625 1 98.81 108 PHE A C 1
ATOM 803 O O . PHE A 1 108 ? -0.57 -2.664 5.324 1 98.81 108 PHE A O 1
ATOM 810 N N . ASP A 1 109 ? 1.278 -3.004 4.168 1 98.75 109 ASP A N 1
ATOM 811 C CA . ASP A 1 109 ? 1.744 -1.626 4.297 1 98.75 109 ASP A CA 1
ATOM 812 C C . ASP A 1 109 ? 1.563 -0.859 2.988 1 98.75 109 ASP A C 1
ATOM 814 O O . ASP A 1 109 ? 1.684 -1.434 1.905 1 98.75 109 ASP A O 1
ATOM 818 N N . ILE A 1 110 ? 1.229 0.38 3.098 1 98.81 110 ILE A N 1
ATOM 819 C CA . ILE A 1 110 ? 1.327 1.348 2.01 1 98.81 110 ILE A CA 1
ATOM 820 C C . ILE A 1 110 ? 2.553 2.234 2.217 1 98.81 110 ILE A C 1
ATOM 822 O O . ILE A 1 110 ? 2.705 2.857 3.27 1 98.81 110 ILE A O 1
ATOM 826 N N . SER A 1 111 ? 3.389 2.248 1.221 1 98.06 111 SER A N 1
ATOM 827 C CA . SER A 1 111 ? 4.605 3.049 1.321 1 98.06 111 SER A CA 1
ATOM 828 C C . SER A 1 111 ? 4.371 4.477 0.835 1 98.06 111 SER A C 1
ATOM 830 O O . SER A 1 111 ? 4.52 4.762 -0.354 1 98.06 111 SER A O 1
ATOM 832 N N . LEU A 1 112 ? 4.09 5.324 1.703 1 98 112 LEU A N 1
ATOM 833 C CA . LEU A 1 112 ? 3.957 6.77 1.546 1 98 112 LEU A CA 1
ATOM 834 C C . LEU A 1 112 ? 4.27 7.488 2.854 1 98 112 LEU A C 1
ATOM 836 O O . LEU A 1 112 ? 4.234 6.883 3.926 1 98 112 LEU A O 1
ATOM 840 N N . GLY A 1 113 ? 4.648 8.727 2.756 1 97.06 113 GLY A N 1
ATOM 841 C CA . GLY A 1 113 ? 4.914 9.57 3.912 1 97.06 113 GLY A CA 1
ATOM 842 C C . GLY A 1 113 ? 3.863 10.641 4.117 1 97.06 113 GLY A C 1
ATOM 843 O O . GLY A 1 113 ? 2.68 10.344 4.293 1 97.06 113 GLY A O 1
ATOM 844 N N . CYS A 1 114 ? 4.211 11.867 3.855 1 98.06 114 CYS A N 1
ATOM 845 C CA . CYS A 1 114 ? 3.475 13.086 4.176 1 98.06 114 CYS A CA 1
ATOM 846 C C . CYS A 1 114 ? 2.109 13.094 3.496 1 98.06 114 CYS A C 1
ATOM 848 O O . CYS A 1 114 ? 1.164 13.695 4.004 1 98.06 114 CYS A O 1
ATOM 850 N N . SER A 1 115 ? 1.989 12.492 2.365 1 98.56 115 SER A N 1
ATOM 851 C CA . SER A 1 115 ? 0.711 12.461 1.663 1 98.56 115 SER A CA 1
ATOM 852 C C . SER A 1 115 ? -0.064 11.188 1.986 1 98.56 115 SER A C 1
ATOM 854 O O . SER A 1 115 ? -1.201 11.016 1.543 1 98.56 115 SER A O 1
ATOM 856 N N . GLY A 1 116 ? 0.451 10.375 2.75 1 98.81 116 GLY A N 1
ATOM 857 C CA . GLY A 1 116 ? 0.041 8.984 2.865 1 98.81 116 GLY A CA 1
ATOM 858 C C . GLY A 1 116 ? -1.33 8.812 3.492 1 98.81 116 GLY A C 1
ATOM 859 O O . GLY A 1 116 ? -2.051 7.863 3.18 1 98.81 116 GLY A O 1
ATOM 860 N N . TYR A 1 117 ? -1.653 9.727 4.453 1 98.94 117 TYR A N 1
ATOM 861 C CA . TYR A 1 117 ? -2.938 9.555 5.121 1 98.94 117 TYR A CA 1
ATOM 862 C C . TYR A 1 117 ? -4.09 9.688 4.137 1 98.94 117 TYR A C 1
ATOM 864 O O . TYR A 1 117 ? -5.047 8.906 4.18 1 98.94 117 TYR A O 1
ATOM 872 N N . VAL A 1 118 ? -4.043 10.68 3.215 1 98.94 118 VAL A N 1
ATOM 873 C CA . VAL A 1 118 ? -5.109 10.898 2.244 1 98.94 118 VAL A CA 1
ATOM 874 C C . VAL A 1 118 ? -5.227 9.68 1.325 1 98.94 118 VAL A C 1
ATOM 876 O O . VAL A 1 118 ? -6.324 9.164 1.107 1 98.94 118 VAL A O 1
ATOM 879 N N . TYR A 1 119 ? -4.086 9.227 0.787 1 98.94 119 TYR A N 1
ATOM 880 C CA . TYR A 1 119 ? -4.086 8.016 -0.022 1 98.94 119 TYR A CA 1
ATOM 881 C C . TYR A 1 119 ? -4.641 6.832 0.767 1 98.94 119 TYR A C 1
ATOM 883 O O . TYR A 1 119 ? -5.445 6.059 0.25 1 98.94 119 TYR A O 1
ATOM 891 N N . GLY A 1 120 ? -4.207 6.742 2.031 1 98.94 120 GLY A N 1
ATOM 892 C CA . GLY A 1 120 ? -4.5 5.598 2.877 1 98.94 120 GLY A CA 1
ATOM 893 C C . GLY A 1 120 ? -5.984 5.414 3.143 1 98.94 120 GLY A C 1
ATOM 894 O O . GLY A 1 120 ? -6.492 4.293 3.104 1 98.94 120 GLY A O 1
ATOM 895 N N . ILE A 1 121 ? -6.715 6.48 3.416 1 98.94 121 ILE A N 1
ATOM 896 C CA . ILE A 1 121 ? -8.125 6.332 3.766 1 98.94 121 ILE A CA 1
ATOM 897 C C . ILE A 1 121 ? -8.922 5.902 2.535 1 98.94 121 ILE A C 1
ATOM 899 O O . ILE A 1 121 ? -9.883 5.145 2.646 1 98.94 121 ILE A O 1
ATOM 903 N N . TYR A 1 122 ? -8.539 6.266 1.342 1 98.94 122 TYR A N 1
ATOM 904 C CA . TYR A 1 122 ? -9.242 5.824 0.146 1 98.94 122 TYR A CA 1
ATOM 905 C C . TYR A 1 122 ? -8.82 4.414 -0.246 1 98.94 122 TYR A C 1
ATOM 907 O O . TYR A 1 122 ? -9.633 3.635 -0.758 1 98.94 122 TYR A O 1
ATOM 915 N N . ALA A 1 123 ? -7.512 4.113 -0.056 1 98.94 123 ALA A N 1
ATOM 916 C CA . ALA A 1 123 ? -7.082 2.732 -0.259 1 98.94 123 ALA A CA 1
ATOM 917 C C . ALA A 1 123 ? -7.84 1.782 0.666 1 98.94 123 ALA A C 1
ATOM 919 O O . ALA A 1 123 ? -8.32 0.734 0.23 1 98.94 123 ALA A O 1
ATOM 920 N N . MET A 1 124 ? -7.945 2.162 1.945 1 98.94 124 MET A N 1
ATOM 921 C CA . MET A 1 124 ? -8.656 1.355 2.932 1 98.94 124 MET A CA 1
ATOM 922 C C . MET A 1 124 ? -10.133 1.224 2.562 1 98.94 124 MET A C 1
ATOM 924 O O . MET A 1 124 ? -10.672 0.115 2.52 1 98.94 124 MET A O 1
ATOM 9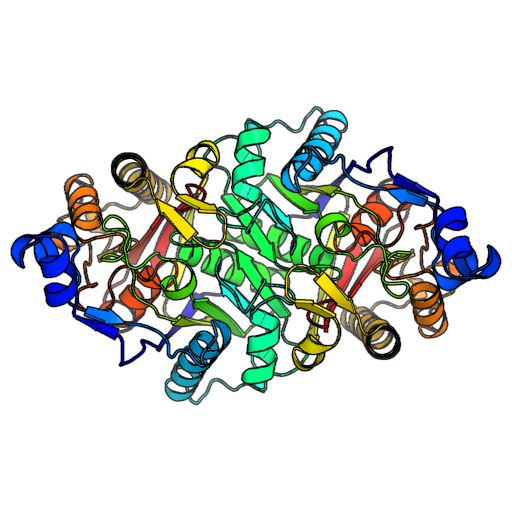28 N N . LYS A 1 125 ? -10.828 2.357 2.295 1 98.88 125 LYS A N 1
ATOM 929 C CA . LYS A 1 125 ? -12.234 2.35 1.902 1 98.88 125 LYS A CA 1
ATOM 930 C C . LYS A 1 125 ? -12.461 1.448 0.691 1 98.88 125 LYS A C 1
ATOM 932 O O . LYS A 1 125 ? -13.352 0.592 0.707 1 98.88 125 LYS A O 1
ATOM 937 N N . GLY A 1 126 ? -11.656 1.681 -0.372 1 98.81 126 GLY A N 1
ATOM 938 C CA . GLY A 1 126 ? -11.797 0.914 -1.599 1 98.81 126 GLY A CA 1
ATOM 939 C C . GLY A 1 126 ? -11.602 -0.577 -1.397 1 98.81 126 GLY A C 1
ATOM 940 O O . GLY A 1 126 ? -12.398 -1.385 -1.884 1 98.81 126 GLY A O 1
ATOM 941 N N . PHE A 1 127 ? -10.523 -0.962 -0.671 1 98.94 127 PHE A N 1
ATOM 942 C CA . PHE A 1 127 ? -10.211 -2.367 -0.436 1 98.94 127 PHE A CA 1
ATOM 943 C C . PHE A 1 127 ? -11.344 -3.055 0.322 1 98.94 127 PHE A C 1
ATOM 945 O O . PHE A 1 127 ? -11.773 -4.148 -0.051 1 98.94 127 PHE A O 1
ATOM 952 N N . MET A 1 128 ? -11.805 -2.416 1.369 1 98.88 128 MET A N 1
ATOM 953 C CA . MET A 1 128 ? -12.875 -2.979 2.191 1 98.88 128 MET A CA 1
ATOM 954 C C . MET A 1 128 ? -14.148 -3.156 1.377 1 98.88 128 MET A C 1
ATOM 956 O O . MET A 1 128 ? -14.805 -4.199 1.454 1 98.88 128 MET A O 1
ATOM 960 N N . GLU A 1 129 ? -14.484 -2.143 0.608 1 98.5 129 GLU A N 1
ATOM 961 C CA . GLU A 1 129 ? -15.711 -2.221 -0.186 1 98.5 129 GLU A CA 1
ATOM 962 C C . GLU A 1 129 ? -15.586 -3.273 -1.285 1 98.5 129 GLU A C 1
ATOM 964 O O . GLU A 1 129 ? -16.547 -3.994 -1.572 1 98.5 129 GLU A O 1
ATOM 969 N N . ALA A 1 130 ? -14.398 -3.387 -1.895 1 98.06 130 ALA A N 1
ATOM 970 C CA . ALA A 1 130 ? -14.18 -4.344 -2.975 1 98.06 130 ALA A CA 1
ATOM 971 C C . ALA A 1 130 ? -14.211 -5.777 -2.453 1 98.06 130 ALA A C 1
ATOM 973 O O . ALA A 1 130 ? -14.5 -6.711 -3.203 1 98.06 130 ALA A O 1
ATOM 974 N N . THR A 1 131 ? -13.906 -5.98 -1.143 1 98.31 131 THR A N 1
ATOM 975 C CA . THR A 1 131 ? -13.742 -7.332 -0.62 1 98.31 131 THR A CA 1
ATOM 976 C C . THR A 1 131 ? -14.805 -7.645 0.427 1 98.31 131 THR A C 1
ATOM 978 O O . THR A 1 131 ? -14.852 -8.75 0.97 1 98.31 131 THR A O 1
ATOM 981 N N . GLY A 1 132 ? -15.664 -6.695 0.74 1 97.81 132 GLY A N 1
ATOM 982 C CA . GLY A 1 132 ? -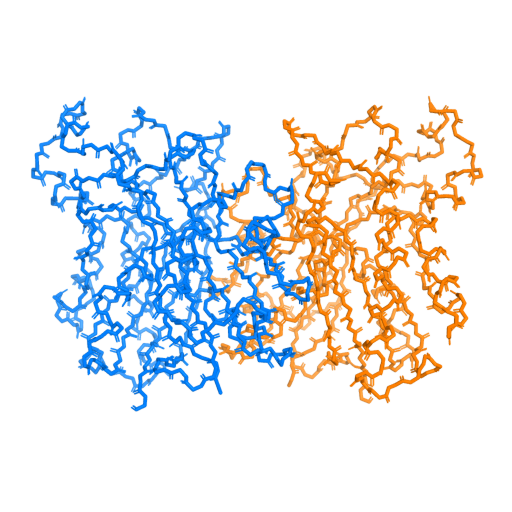16.781 -6.906 1.647 1 97.81 132 GLY A CA 1
ATOM 983 C C . GLY A 1 132 ? -16.359 -6.922 3.107 1 97.81 132 GLY A C 1
ATOM 984 O O . GLY A 1 132 ? -16.938 -7.664 3.91 1 97.81 132 GLY A O 1
ATOM 985 N N . LEU A 1 133 ? -15.297 -6.223 3.432 1 98.56 133 LEU A N 1
ATOM 986 C CA . LEU A 1 133 ? -14.82 -6.156 4.805 1 98.56 133 LEU A CA 1
ATOM 987 C C . LEU A 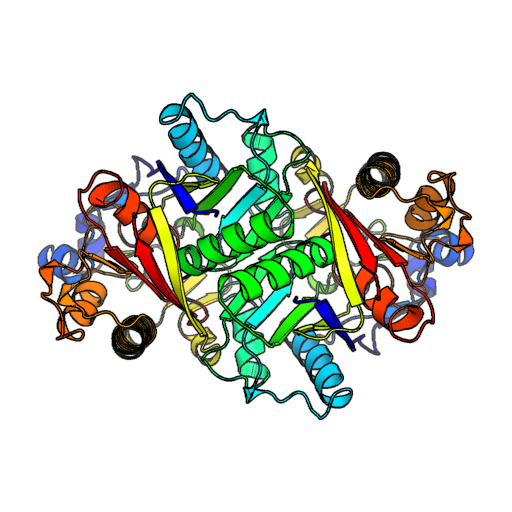1 133 ? -15.477 -5.008 5.559 1 98.56 133 LEU A C 1
ATOM 989 O O . LEU A 1 133 ? -15.914 -4.031 4.949 1 98.56 133 LEU A O 1
ATOM 993 N N . LYS A 1 134 ? -15.523 -5.059 6.93 1 98.31 134 LYS A N 1
ATOM 994 C CA . LYS A 1 134 ? -16.406 -4.168 7.66 1 98.31 134 LYS A CA 1
ATOM 995 C C . LYS A 1 134 ? -15.633 -3.254 8.602 1 98.31 134 LYS A C 1
ATOM 997 O O . LYS A 1 134 ? -15.992 -2.094 8.797 1 98.31 134 LYS A O 1
ATOM 1002 N N . ASN A 1 135 ? -14.625 -3.787 9.266 1 98.81 135 ASN A N 1
ATOM 1003 C CA . ASN A 1 135 ? -13.852 -3.023 10.234 1 98.81 135 ASN A CA 1
ATOM 1004 C C . ASN A 1 135 ? -12.375 -2.963 9.844 1 98.81 135 ASN A C 1
ATOM 1006 O O . ASN A 1 135 ? -11.688 -3.984 9.844 1 98.81 135 ASN A O 1
ATOM 1010 N N . GLY A 1 136 ? -11.945 -1.728 9.531 1 98.88 136 GLY A N 1
ATOM 1011 C CA . GLY A 1 136 ? -10.562 -1.523 9.125 1 98.88 136 GLY A CA 1
ATOM 1012 C C . GLY A 1 136 ? -9.789 -0.614 10.062 1 98.88 136 GLY A C 1
ATOM 1013 O O . GLY A 1 136 ? -10.344 0.353 10.594 1 98.88 136 GLY A O 1
ATOM 1014 N N . LEU A 1 137 ? -8.539 -0.956 10.336 1 99 137 LEU A N 1
ATOM 1015 C CA . LEU A 1 137 ? -7.59 -0.104 11.047 1 99 137 LEU A CA 1
ATOM 1016 C C . LEU A 1 137 ? -6.562 0.488 10.094 1 99 137 LEU A C 1
ATOM 1018 O O . LEU A 1 137 ? -5.723 -0.235 9.555 1 99 137 LEU A O 1
ATOM 1022 N N . LEU A 1 138 ? -6.68 1.765 9.82 1 99 138 LEU A N 1
ATOM 1023 C CA . LEU A 1 138 ? -5.621 2.482 9.117 1 99 138 LEU A CA 1
ATOM 1024 C C . LEU A 1 138 ? -4.664 3.139 10.109 1 99 138 LEU A C 1
ATOM 1026 O O . LEU A 1 138 ? -5.059 4.027 10.867 1 99 138 LEU A O 1
ATOM 1030 N N . ILE A 1 139 ? -3.414 2.715 10.07 1 99 139 ILE A N 1
ATOM 1031 C CA . ILE A 1 139 ? -2.412 3.209 11.008 1 99 139 ILE A CA 1
ATOM 1032 C C . ILE A 1 139 ? -1.353 4.012 10.258 1 99 139 ILE A C 1
ATOM 1034 O O . ILE A 1 139 ? -0.932 3.623 9.164 1 99 139 ILE A O 1
ATOM 1038 N N . THR A 1 140 ? -0.972 5.164 10.75 1 98.94 140 THR A N 1
ATOM 1039 C CA . THR A 1 140 ? 0.177 5.922 10.258 1 98.94 140 THR A CA 1
ATOM 1040 C C . THR A 1 140 ? 1.293 5.938 11.305 1 98.94 140 THR A C 1
ATOM 1042 O O . THR A 1 140 ? 1.03 6.051 12.5 1 98.94 140 THR A O 1
ATOM 1045 N N . ALA A 1 141 ? 2.494 5.727 10.883 1 98.94 141 ALA A N 1
ATOM 1046 C CA . ALA A 1 141 ? 3.658 5.801 11.766 1 98.94 141 ALA A CA 1
ATOM 1047 C C . ALA A 1 141 ? 4.945 5.957 10.961 1 98.94 141 ALA A C 1
ATOM 1049 O O . ALA A 1 141 ? 5.309 5.07 10.18 1 98.94 141 ALA A O 1
ATOM 1050 N N . ASP A 1 142 ? 5.633 7.066 11.109 1 98.5 142 ASP A N 1
ATOM 1051 C CA . ASP A 1 142 ? 6.906 7.348 10.461 1 98.5 142 ASP A CA 1
ATOM 1052 C C . ASP A 1 142 ? 7.891 7.992 11.43 1 98.5 142 ASP A C 1
ATOM 1054 O O . ASP A 1 142 ? 8.18 9.188 11.336 1 98.5 142 ASP A O 1
ATOM 1058 N N . PRO A 1 143 ? 8.383 7.215 12.32 1 98.5 143 PRO A N 1
ATOM 1059 C CA . PRO A 1 143 ? 9.375 7.793 13.234 1 98.5 143 PRO A CA 1
ATOM 1060 C C . PRO A 1 143 ? 10.68 8.164 12.531 1 98.5 143 PRO A C 1
ATOM 1062 O O . PRO A 1 143 ? 11.602 7.348 12.477 1 98.5 143 PRO A O 1
ATOM 1065 N N . TYR A 1 144 ? 10.812 9.375 12.164 1 97.88 144 TYR A N 1
ATOM 1066 C CA . TYR A 1 144 ? 11.969 9.859 11.414 1 97.88 144 TYR A CA 1
ATOM 1067 C C . TYR A 1 144 ? 13.195 9.977 12.312 1 97.88 144 TYR A C 1
ATOM 1069 O O . TYR A 1 144 ? 14.32 10.102 11.82 1 97.88 144 TYR A O 1
ATOM 1077 N N . SER A 1 145 ? 12.969 9.836 13.633 1 97.44 145 SER A N 1
ATOM 1078 C CA . SER A 1 145 ? 14.109 9.742 14.539 1 97.44 145 SER A CA 1
ATOM 1079 C C . SER A 1 145 ? 15.023 8.586 14.156 1 97.44 145 SER A C 1
ATOM 1081 O O . SER A 1 145 ? 16.203 8.562 14.539 1 97.44 145 SER A O 1
ATOM 1083 N N . LYS A 1 146 ? 14.539 7.668 13.367 1 97.19 146 LYS A N 1
ATOM 1084 C CA . LYS A 1 146 ? 15.312 6.512 12.93 1 97.19 146 LYS A CA 1
ATOM 1085 C C . LYS A 1 146 ? 16.281 6.891 11.812 1 97.19 146 LYS A C 1
ATOM 1087 O O . LYS A 1 146 ? 17.281 6.188 11.586 1 97.19 146 LYS A O 1
ATOM 1092 N N . ILE A 1 147 ? 16.016 8.023 11.117 1 97.38 147 ILE A N 1
ATOM 1093 C CA . ILE A 1 147 ? 16.766 8.211 9.883 1 97.38 147 ILE A CA 1
ATOM 1094 C C . ILE A 1 147 ? 17.281 9.641 9.805 1 97.38 147 ILE A C 1
ATOM 1096 O O . ILE A 1 147 ? 18.031 9.984 8.891 1 97.38 147 ILE A O 1
ATOM 1100 N N . VAL A 1 148 ? 16.922 10.516 10.719 1 97.56 148 VAL A N 1
ATOM 1101 C CA . VAL A 1 148 ? 17.375 11.898 10.703 1 97.56 148 VAL A CA 1
ATOM 1102 C C . VAL A 1 148 ? 18.75 11.992 11.367 1 97.56 148 VAL A C 1
ATOM 1104 O O . VAL A 1 148 ? 18.969 11.422 12.438 1 97.56 148 VAL A O 1
ATOM 1107 N N . ASP A 1 149 ? 19.688 12.664 10.734 1 96.62 149 ASP A N 1
ATOM 1108 C CA . ASP A 1 149 ? 20.984 13 11.312 1 96.62 149 ASP A CA 1
ATOM 1109 C C . ASP A 1 149 ? 20.844 14.117 12.344 1 96.62 149 ASP A C 1
ATOM 1111 O O . ASP A 1 149 ? 20.484 15.25 12.008 1 96.62 149 ASP A O 1
ATOM 1115 N N . PRO A 1 150 ? 21.156 13.836 13.555 1 93.94 150 PRO A N 1
ATOM 1116 C CA . PRO A 1 150 ? 21.016 14.852 14.602 1 93.94 150 PRO A CA 1
ATOM 1117 C C . PRO A 1 150 ? 21.875 16.094 14.344 1 93.94 150 PRO A C 1
ATOM 1119 O O . PRO A 1 150 ? 21.625 17.156 14.922 1 93.94 150 PRO A O 1
ATOM 1122 N N . GLU A 1 151 ? 22.797 15.992 13.438 1 94.38 151 GLU A N 1
ATOM 1123 C CA . GLU A 1 151 ? 23.703 17.109 13.172 1 94.38 151 GLU A CA 1
ATOM 1124 C C . GLU A 1 151 ? 23.281 17.875 11.922 1 94.38 151 GLU A C 1
ATOM 1126 O O . GLU A 1 151 ? 23.859 18.906 11.594 1 94.38 151 GLU A O 1
ATOM 1131 N N . ASP A 1 152 ? 22.281 17.375 11.289 1 95.06 152 ASP A N 1
ATOM 1132 C CA . ASP A 1 152 ? 21.781 18.078 10.109 1 95.06 152 ASP A CA 1
ATOM 1133 C C . ASP A 1 152 ? 20.781 19.172 10.5 1 95.06 152 ASP A C 1
ATOM 1135 O O . ASP A 1 152 ? 19.609 18.891 10.734 1 95.06 152 ASP A O 1
ATOM 1139 N N . ARG A 1 153 ? 21.109 20.375 10.391 1 92 153 ARG A N 1
ATOM 1140 C CA . ARG A 1 153 ? 20.297 21.5 10.844 1 92 153 ARG A CA 1
ATOM 1141 C C . ARG A 1 153 ? 19.047 21.656 9.984 1 92 153 ARG A C 1
ATOM 1143 O O . ARG A 1 153 ? 18.062 22.234 10.43 1 92 153 ARG A O 1
ATOM 1150 N N . ASN A 1 154 ? 19.109 21.156 8.812 1 91.25 154 ASN A N 1
ATOM 1151 C CA . ASN A 1 154 ? 17.984 21.328 7.891 1 91.25 154 ASN A CA 1
ATOM 1152 C C . ASN A 1 154 ? 16.812 20.422 8.258 1 91.25 154 ASN A C 1
ATOM 1154 O O . ASN A 1 154 ? 15.664 20.719 7.926 1 91.25 154 ASN A O 1
ATOM 1158 N N . THR A 1 155 ? 17.094 19.297 8.922 1 95.69 155 THR A N 1
ATOM 1159 C CA . THR A 1 155 ? 16.047 18.312 9.125 1 95.69 155 THR A CA 1
ATOM 1160 C C . THR A 1 155 ? 15.836 18.047 10.609 1 95.69 155 THR A C 1
ATOM 1162 O O . THR A 1 155 ? 14.727 17.703 11.039 1 95.69 155 THR A O 1
ATOM 1165 N N . THR A 1 156 ? 16.859 18.219 11.414 1 96.31 156 THR A N 1
ATOM 1166 C CA . THR A 1 156 ? 16.844 17.719 12.781 1 96.31 156 THR A CA 1
ATOM 1167 C C . THR A 1 156 ? 15.859 18.516 13.641 1 96.31 156 THR A C 1
ATOM 1169 O O . THR A 1 156 ? 15.352 18 14.641 1 96.31 156 THR A O 1
ATOM 1172 N N . MET A 1 157 ? 15.469 19.688 13.305 1 97.56 157 MET A N 1
ATOM 1173 C CA . MET A 1 157 ? 14.594 20.516 14.125 1 97.56 157 MET A CA 1
ATOM 1174 C C . MET A 1 157 ? 13.141 20.391 13.672 1 97.56 157 MET A C 1
ATOM 1176 O O . MET A 1 157 ? 12.25 21.016 14.25 1 97.56 157 MET A O 1
ATOM 1180 N N . LEU A 1 158 ? 12.891 19.5 12.703 1 98.12 158 LEU A N 1
ATOM 1181 C CA . LEU A 1 158 ? 11.586 19.516 12.047 1 98.12 158 LEU A CA 1
ATOM 1182 C C . LEU A 1 158 ? 10.711 18.375 12.547 1 98.12 158 LEU A C 1
ATOM 1184 O O . LEU A 1 158 ? 9.516 18.547 12.766 1 98.12 158 LEU A O 1
ATOM 1188 N N . PHE A 1 159 ? 11.305 17.234 12.75 1 98.5 159 PHE A N 1
ATOM 1189 C CA . PHE A 1 159 ? 10.492 16.031 12.75 1 98.5 159 PHE A CA 1
ATOM 1190 C C . PHE A 1 159 ? 10.289 15.516 14.164 1 98.5 159 PHE A C 1
ATOM 1192 O O . PHE A 1 159 ? 11.227 15.484 14.969 1 98.5 159 PHE A O 1
ATOM 1199 N N . GLY A 1 160 ? 9.062 15.109 14.477 1 98.69 160 GLY A N 1
ATOM 1200 C CA . GLY A 1 160 ? 8.719 14.375 15.688 1 98.69 160 GLY A CA 1
ATOM 1201 C C . GLY A 1 160 ? 8.086 13.031 15.398 1 98.69 160 GLY A C 1
ATOM 1202 O O . GLY A 1 160 ? 7.496 12.828 14.336 1 98.69 160 GLY A O 1
ATOM 1203 N N . ASP A 1 161 ? 8.203 12.094 16.359 1 98.88 161 ASP A N 1
ATOM 1204 C CA . ASP A 1 161 ? 7.652 10.75 16.203 1 98.88 161 ASP A CA 1
ATOM 1205 C C . ASP A 1 161 ? 6.219 10.688 16.719 1 98.88 161 ASP A C 1
ATOM 1207 O O . ASP A 1 161 ? 5.895 11.297 17.734 1 98.88 161 ASP A O 1
ATOM 1211 N N . ALA A 1 162 ? 5.367 10.016 15.992 1 98.94 162 ALA A N 1
ATOM 1212 C CA . ALA A 1 162 ? 3.992 9.742 16.406 1 98.94 162 ALA A CA 1
ATOM 1213 C C . ALA A 1 162 ? 3.395 8.594 15.594 1 98.94 162 ALA A C 1
ATOM 1215 O O . ALA A 1 162 ? 3.951 8.188 14.578 1 98.94 162 ALA A O 1
ATOM 1216 N N . ALA A 1 163 ? 2.377 8.039 16.109 1 98.94 163 ALA A N 1
ATOM 1217 C CA . ALA A 1 163 ? 1.523 7.105 15.375 1 98.94 163 ALA A CA 1
ATOM 1218 C C . ALA A 1 163 ? 0.048 7.434 15.586 1 98.94 163 ALA A C 1
ATOM 1220 O O . ALA A 1 163 ? -0.334 7.961 16.625 1 98.94 163 ALA A O 1
ATOM 1221 N N . THR A 1 164 ? -0.733 7.223 14.594 1 99 164 THR A N 1
ATOM 1222 C CA . THR A 1 164 ? -2.18 7.352 14.719 1 99 164 THR A CA 1
ATOM 1223 C C . THR A 1 164 ? -2.881 6.082 14.242 1 99 164 THR A C 1
ATOM 1225 O O . THR A 1 164 ? -2.328 5.324 13.445 1 99 164 THR A O 1
ATOM 1228 N N . ALA A 1 165 ? -4.012 5.754 14.789 1 99 165 ALA A N 1
ATOM 1229 C CA . ALA A 1 165 ? -4.902 4.672 14.375 1 99 165 ALA A CA 1
ATOM 1230 C C . ALA A 1 165 ? -6.289 5.207 14.031 1 99 165 ALA A C 1
ATOM 1232 O O . ALA A 1 165 ? -6.926 5.875 14.852 1 99 165 ALA A O 1
ATOM 1233 N N . THR A 1 166 ? -6.715 5.008 12.859 1 99 166 THR A N 1
ATOM 1234 C CA . THR A 1 166 ? -8.039 5.383 12.383 1 99 166 THR A CA 1
ATOM 1235 C C . THR A 1 166 ? -8.914 4.148 12.188 1 99 166 THR A C 1
ATOM 1237 O O . THR A 1 166 ? -8.562 3.244 11.43 1 99 166 THR A O 1
ATOM 1240 N N . TRP A 1 167 ? -10.016 4.082 12.922 1 98.94 167 TRP A N 1
ATOM 1241 C CA . TRP A 1 167 ? -11.031 3.051 12.719 1 98.94 167 TRP A CA 1
ATOM 1242 C C . TRP A 1 167 ? -12 3.441 11.609 1 98.94 167 TRP A C 1
ATOM 1244 O O . TRP A 1 167 ? -12.703 4.449 11.711 1 98.94 167 TRP A O 1
ATOM 1254 N N . MET A 1 168 ? -12 2.693 10.508 1 98.94 168 MET A N 1
ATOM 1255 C CA . MET A 1 168 ? -12.914 2.932 9.391 1 98.94 168 MET A CA 1
ATOM 1256 C C . MET A 1 168 ? -13.961 1.825 9.297 1 98.94 168 MET A C 1
ATOM 1258 O O . MET A 1 168 ? -13.633 0.646 9.453 1 98.94 168 MET A O 1
ATOM 1262 N N . GLY A 1 169 ? -15.156 2.148 9.047 1 98.62 169 GLY A N 1
ATOM 1263 C CA . GLY A 1 169 ? -16.25 1.201 8.977 1 98.62 169 GLY A CA 1
ATOM 1264 C C . GLY A 1 169 ? -17.547 1.828 8.5 1 98.62 169 GLY A C 1
ATOM 1265 O O . GLY A 1 169 ? -17.547 2.951 7.988 1 98.62 169 GLY A O 1
ATOM 1266 N N . GLU A 1 170 ? -18.656 1.057 8.555 1 97.75 170 GLU A N 1
ATOM 1267 C CA . GLU A 1 170 ? -19.969 1.526 8.141 1 97.75 170 GLU A CA 1
ATOM 1268 C C . GLU A 1 170 ? -20.578 2.463 9.188 1 97.75 170 GLU A C 1
ATOM 1270 O O . GLU A 1 170 ? -20.125 2.5 10.328 1 97.75 170 GLU A O 1
ATOM 1275 N N . ASP A 1 171 ? -21.547 3.232 8.734 1 96.44 171 ASP A N 1
ATOM 1276 C CA . ASP A 1 171 ? -22.281 4.145 9.609 1 96.44 171 ASP A CA 1
ATOM 1277 C C . ASP A 1 171 ? -21.328 5.078 10.352 1 96.44 171 ASP A C 1
ATOM 1279 O O . ASP A 1 171 ? -21.438 5.258 11.562 1 96.44 171 ASP A O 1
ATOM 1283 N N . ALA A 1 172 ? -20.312 5.527 9.641 1 98 172 ALA A N 1
ATOM 1284 C CA . ALA A 1 172 ? -19.312 6.422 10.219 1 98 172 ALA A CA 1
ATOM 1285 C C . ALA A 1 172 ? -19.828 7.859 10.258 1 98 172 ALA A C 1
ATOM 1287 O O . ALA A 1 172 ? -20.547 8.297 9.359 1 98 172 ALA A O 1
ATOM 1288 N N . PRO A 1 173 ? -19.5 8.602 11.266 1 97.75 173 PRO A N 1
ATOM 1289 C CA . PRO A 1 173 ? -19.906 10.008 11.32 1 97.75 173 PRO A CA 1
ATOM 1290 C C . PRO A 1 173 ? -19.234 10.859 10.25 1 97.75 173 PRO A C 1
ATOM 1292 O O . PRO A 1 173 ? -19.812 11.867 9.812 1 97.75 173 PRO A O 1
ATOM 1295 N N . TRP A 1 174 ? -18.062 10.539 9.836 1 98.62 174 TRP A N 1
ATOM 1296 C CA . TRP A 1 174 ? -17.359 11.266 8.781 1 98.62 174 TRP A CA 1
ATOM 1297 C C . TRP A 1 174 ? -17.234 10.406 7.523 1 98.62 174 TRP A C 1
ATOM 1299 O O . TRP A 1 174 ? -16.672 9.305 7.574 1 98.62 174 TRP A O 1
ATOM 1309 N N . LEU A 1 175 ? -17.734 10.906 6.445 1 98.62 175 LEU A N 1
ATOM 1310 C CA . LEU A 1 175 ? -17.703 10.211 5.164 1 98.62 175 LEU A CA 1
ATOM 1311 C C . LEU A 1 175 ? -16.656 10.828 4.238 1 98.62 175 LEU A C 1
ATOM 1313 O O . LEU A 1 175 ? -16.266 11.977 4.426 1 98.62 175 LEU A O 1
ATOM 1317 N N . LEU A 1 176 ? -16.172 10.016 3.332 1 98.75 176 LEU A N 1
ATOM 1318 C CA . LEU A 1 176 ? -15.164 10.453 2.365 1 98.75 176 LEU A CA 1
ATOM 1319 C C . LEU A 1 176 ? -15.828 10.984 1.099 1 98.75 176 LEU A C 1
ATOM 1321 O O . LEU A 1 176 ? -16.625 10.281 0.467 1 98.75 176 LEU A O 1
ATOM 1325 N N . GLY A 1 177 ? -15.539 12.219 0.764 1 98.38 177 GLY A N 1
ATOM 1326 C CA . GLY A 1 177 ? -16.031 12.836 -0.457 1 98.38 177 GLY A CA 1
ATOM 1327 C C . GLY A 1 177 ? -15.078 12.695 -1.626 1 98.38 177 GLY A C 1
ATOM 1328 O O . GLY A 1 177 ? -14.375 11.688 -1.741 1 98.38 177 GLY A O 1
ATOM 1329 N N . LYS A 1 178 ? -15.133 13.688 -2.535 1 98.38 178 LYS A N 1
ATOM 1330 C CA . LYS A 1 178 ? -14.242 13.664 -3.691 1 98.38 178 LYS A CA 1
ATOM 1331 C C . LYS A 1 178 ? -12.781 13.82 -3.268 1 98.38 178 LYS A C 1
ATOM 1333 O O . LYS A 1 178 ? -12.492 14.445 -2.246 1 98.38 178 LYS A O 1
ATOM 1338 N N . SER A 1 179 ? -11.93 13.25 -4.012 1 98.88 179 SER A N 1
ATOM 1339 C CA . SER A 1 179 ? -10.492 13.305 -3.766 1 98.88 179 SER A CA 1
ATOM 1340 C C . SER A 1 179 ? -9.711 13.508 -5.062 1 98.88 179 SER A C 1
ATOM 1342 O O . SER A 1 179 ? -10.242 13.273 -6.152 1 98.88 179 SER A O 1
ATOM 1344 N N . LYS A 1 180 ? -8.547 13.992 -4.957 1 98.75 180 LYS A N 1
ATOM 1345 C CA . LYS A 1 180 ? -7.57 14.133 -6.039 1 98.75 180 LYS A CA 1
ATOM 1346 C C . LYS A 1 180 ? -6.172 13.742 -5.574 1 98.75 180 LYS A C 1
ATOM 1348 O O . LYS A 1 180 ? -5.816 13.945 -4.41 1 98.75 180 LYS A O 1
ATOM 1353 N N . PHE A 1 181 ? -5.426 13.242 -6.52 1 98.88 181 PHE A N 1
ATOM 1354 C CA . PHE A 1 181 ? -4.082 12.766 -6.219 1 98.88 181 PHE A CA 1
ATOM 1355 C C . PHE A 1 181 ? -3.092 13.234 -7.281 1 98.88 181 PHE A C 1
ATOM 1357 O O . PHE A 1 181 ? -3.494 13.672 -8.359 1 98.88 181 PHE A O 1
ATOM 1364 N N . GLY A 1 182 ? -1.812 13.148 -6.965 1 98.75 182 GLY A N 1
ATOM 1365 C CA . GLY A 1 182 ? -0.753 13.5 -7.898 1 98.75 182 GLY A CA 1
ATOM 1366 C C . GLY A 1 182 ? 0.614 13.016 -7.461 1 98.75 182 GLY A C 1
ATOM 1367 O O . GLY A 1 182 ? 0.833 12.75 -6.277 1 98.75 182 GLY A O 1
ATOM 1368 N N . THR A 1 183 ? 1.454 12.836 -8.406 1 98.81 183 THR A N 1
ATOM 1369 C CA . THR A 1 183 ? 2.824 12.391 -8.188 1 98.81 183 THR A CA 1
ATOM 1370 C C . THR A 1 183 ? 3.771 13.023 -9.203 1 98.81 183 THR A C 1
ATOM 1372 O O . THR A 1 183 ? 3.5 13.016 -10.406 1 98.81 183 THR A O 1
ATOM 1375 N N . ASP A 1 184 ? 4.793 13.609 -8.758 1 98.75 184 ASP A N 1
ATOM 1376 C CA . ASP A 1 184 ? 5.91 14.047 -9.586 1 98.75 184 ASP A CA 1
ATOM 1377 C C . ASP A 1 184 ? 7.219 13.398 -9.141 1 98.75 184 ASP A C 1
ATOM 1379 O O . ASP A 1 184 ? 7.992 14 -8.391 1 98.75 184 ASP A O 1
ATOM 1383 N N . GLY A 1 185 ? 7.473 12.211 -9.695 1 98.62 185 GLY A N 1
ATOM 1384 C CA . GLY A 1 185 ? 8.594 11.383 -9.281 1 98.62 185 GLY A CA 1
ATOM 1385 C C . GLY A 1 185 ? 9.945 12.008 -9.586 1 98.62 185 GLY A C 1
ATOM 1386 O O . GLY A 1 185 ? 10.969 11.578 -9.055 1 98.62 185 GLY A O 1
ATOM 1387 N N . SER A 1 186 ? 9.984 13.039 -10.383 1 98.19 186 SER A N 1
ATOM 1388 C CA . SER A 1 186 ? 11.234 13.727 -10.68 1 98.19 186 SER A CA 1
ATOM 1389 C C . SER A 1 186 ? 11.797 14.414 -9.438 1 98.19 186 SER A C 1
ATOM 1391 O O . SER A 1 186 ? 12.969 14.781 -9.391 1 98.19 186 SER A O 1
ATOM 1393 N N . GLY A 1 187 ? 10.938 14.539 -8.406 1 97.31 187 GLY A N 1
ATOM 1394 C CA . GLY A 1 187 ? 11.336 15.156 -7.148 1 97.31 187 GLY A CA 1
ATOM 1395 C C . GLY A 1 187 ? 12.07 14.203 -6.223 1 97.31 187 GLY A C 1
ATOM 1396 O O . GLY A 1 187 ? 12.445 14.57 -5.109 1 97.31 187 GLY A O 1
ATOM 1397 N N . ALA A 1 188 ? 12.375 12.992 -6.645 1 95.88 188 ALA A N 1
ATOM 1398 C CA . ALA A 1 188 ? 13 11.953 -5.836 1 95.88 188 ALA A CA 1
ATOM 1399 C C . ALA A 1 188 ? 14.305 12.445 -5.215 1 95.88 188 ALA A C 1
ATOM 1401 O O . ALA A 1 188 ? 14.586 12.156 -4.051 1 95.88 188 ALA A O 1
ATOM 1402 N N . PRO A 1 189 ? 15.102 13.234 -5.906 1 95.62 189 PRO A N 1
ATOM 1403 C CA . PRO A 1 189 ? 16.375 13.664 -5.328 1 95.62 189 PRO A CA 1
ATOM 1404 C C . PRO A 1 189 ? 16.203 14.68 -4.203 1 95.62 189 PRO A C 1
ATOM 1406 O O . PRO A 1 189 ? 17.141 14.922 -3.436 1 95.62 189 PRO A O 1
ATOM 1409 N N . HIS A 1 190 ? 14.984 15.281 -4.055 1 97.25 190 HIS A N 1
ATOM 1410 C CA . HIS A 1 190 ? 14.797 16.359 -3.082 1 97.25 190 HIS A CA 1
ATOM 1411 C C . HIS A 1 190 ? 14.438 15.789 -1.71 1 97.25 190 HIS A C 1
ATOM 1413 O O . HIS A 1 190 ? 14.5 16.5 -0.706 1 97.25 190 HIS A O 1
ATOM 1419 N N . LEU A 1 191 ? 14.008 14.57 -1.624 1 97.5 191 LEU A N 1
ATOM 1420 C CA . LEU A 1 191 ? 13.695 13.844 -0.397 1 97.5 191 LEU A CA 1
ATOM 1421 C C . LEU A 1 191 ? 14.055 12.367 -0.529 1 97.5 191 LEU A C 1
ATOM 1423 O O . LEU A 1 191 ? 13.344 11.609 -1.198 1 97.5 191 LEU A O 1
ATOM 1427 N N . LYS A 1 192 ? 15.078 11.977 0.114 1 97.31 192 LYS A N 1
ATOM 1428 C CA . LYS A 1 192 ? 15.484 10.578 -0.051 1 97.31 192 LYS A CA 1
ATOM 1429 C C . LYS A 1 192 ? 16.328 10.109 1.125 1 97.31 192 LYS A C 1
ATOM 1431 O O . LYS A 1 192 ? 16.844 10.93 1.895 1 97.31 192 LYS A O 1
ATOM 1436 N N . VAL A 1 193 ? 16.406 8.812 1.308 1 97.19 193 VAL A N 1
ATOM 1437 C CA . VAL A 1 193 ? 17.312 8.203 2.275 1 97.19 193 VAL A CA 1
ATOM 1438 C C . VAL A 1 193 ? 18.484 7.543 1.546 1 97.19 193 VAL A C 1
ATOM 1440 O O . VAL A 1 193 ? 18.281 6.852 0.546 1 97.19 193 VAL A O 1
ATOM 1443 N N . SER A 1 194 ? 19.641 7.852 1.913 1 95.62 194 SER A N 1
ATOM 1444 C CA . SER A 1 194 ? 20.875 7.207 1.479 1 95.62 194 SER A CA 1
ATOM 1445 C C . SER A 1 194 ? 21.766 6.855 2.67 1 95.62 194 SER A C 1
ATOM 1447 O O . SER A 1 194 ? 22 7.691 3.547 1 95.62 194 SER A O 1
ATOM 1449 N N . ASP A 1 195 ? 22.234 5.609 2.689 1 94.75 195 ASP A N 1
ATOM 1450 C CA . ASP A 1 195 ? 23.078 5.121 3.766 1 94.75 195 ASP A CA 1
ATOM 1451 C C . ASP A 1 195 ? 22.422 5.328 5.129 1 94.75 195 ASP A C 1
ATOM 1453 O O . ASP A 1 195 ? 23.078 5.777 6.074 1 94.75 195 ASP A O 1
ATOM 1457 N N . GLY A 1 196 ? 21.188 5.211 5.125 1 94.5 196 GLY A N 1
ATOM 1458 C CA . GLY A 1 196 ? 20.438 5.23 6.367 1 94.5 196 GLY A CA 1
ATOM 1459 C C . GLY A 1 196 ? 20.094 6.633 6.836 1 94.5 196 GLY A C 1
ATOM 1460 O O . GLY A 1 196 ? 19.547 6.812 7.918 1 94.5 196 GLY A O 1
ATOM 1461 N N . VAL A 1 197 ? 20.391 7.645 5.992 1 97.25 197 VAL A N 1
ATOM 1462 C CA . VAL A 1 197 ? 20.219 9.023 6.441 1 97.25 197 VAL A CA 1
ATOM 1463 C C . VAL A 1 197 ? 19.266 9.758 5.492 1 97.25 197 VAL A C 1
ATOM 1465 O O . VAL A 1 197 ? 19.422 9.68 4.273 1 97.25 197 VAL A O 1
ATOM 1468 N N . PHE A 1 198 ? 18.406 10.453 6.129 1 97.69 198 PHE A N 1
ATOM 1469 C CA . PHE A 1 198 ? 17.422 11.211 5.383 1 97.69 198 PHE A CA 1
ATOM 1470 C C . PHE A 1 198 ? 18 12.531 4.898 1 97.69 198 PHE A C 1
ATOM 1472 O O . PHE A 1 198 ? 18.703 13.219 5.645 1 97.69 198 PHE A O 1
ATOM 1479 N N . PHE A 1 199 ? 17.719 12.844 3.617 1 97.56 199 PHE A N 1
ATOM 1480 C CA . PHE A 1 199 ? 18.062 14.117 3.014 1 97.56 199 PHE A CA 1
ATOM 1481 C C . PHE A 1 199 ? 16.828 14.844 2.51 1 97.56 199 PHE A C 1
ATOM 1483 O O . PHE A 1 199 ? 15.914 14.219 1.952 1 97.56 199 PHE A O 1
ATOM 1490 N N . MET A 1 200 ? 16.766 16.125 2.713 1 97.56 200 MET A N 1
ATOM 1491 C CA . MET A 1 200 ? 15.664 16.938 2.236 1 97.56 200 MET A CA 1
ATOM 1492 C C . MET A 1 200 ? 16.156 18.281 1.714 1 97.56 200 MET A C 1
ATOM 1494 O O . MET A 1 200 ? 16.875 19 2.414 1 97.56 200 MET A O 1
ATOM 1498 N N . ASN A 1 201 ? 15.852 18.578 0.482 1 97.12 201 ASN A N 1
ATOM 1499 C CA . ASN A 1 201 ? 16.016 19.922 -0.059 1 97.12 201 ASN A CA 1
ATOM 1500 C C . ASN A 1 201 ? 14.844 20.828 0.322 1 97.12 201 ASN A C 1
ATOM 1502 O O . ASN A 1 201 ? 13.898 20.984 -0.456 1 97.12 201 ASN A O 1
ATOM 1506 N N . GLY A 1 202 ? 14.992 21.453 1.436 1 95.56 202 GLY A N 1
ATOM 1507 C CA . GLY A 1 202 ? 13.898 22.203 2.033 1 95.56 202 GLY A CA 1
ATOM 1508 C C . GLY A 1 202 ? 13.32 23.25 1.1 1 95.56 202 GLY A C 1
ATOM 1509 O O . GLY A 1 202 ? 12.102 23.406 1.019 1 95.56 202 GLY A O 1
ATOM 1510 N N . ARG A 1 203 ? 14.133 23.969 0.423 1 96 203 ARG A N 1
ATOM 1511 C CA . ARG A 1 203 ? 13.695 25.031 -0.471 1 96 203 ARG A CA 1
ATOM 1512 C C . ARG A 1 203 ? 12.844 24.469 -1.608 1 96 203 ARG A C 1
ATOM 1514 O O . ARG A 1 203 ? 11.797 25.031 -1.938 1 96 203 ARG A O 1
ATOM 1521 N N . GLN A 1 204 ? 13.273 23.391 -2.238 1 96.38 204 GLN A N 1
ATOM 1522 C CA . GLN A 1 204 ? 12.531 22.781 -3.342 1 96.38 204 GLN A CA 1
ATOM 1523 C C . GLN A 1 204 ? 11.188 22.25 -2.871 1 96.38 204 GLN A C 1
ATOM 1525 O O . GLN A 1 204 ? 10.188 22.344 -3.586 1 96.38 204 GLN A O 1
ATOM 1530 N N . VAL A 1 205 ? 11.195 21.656 -1.664 1 96 205 VAL A N 1
ATOM 1531 C CA . VAL A 1 205 ? 9.961 21.109 -1.115 1 96 205 VAL A CA 1
ATOM 1532 C C . VAL A 1 205 ? 8.992 22.25 -0.803 1 96 205 VAL A C 1
ATOM 1534 O O . VAL A 1 205 ? 7.785 22.125 -1.044 1 96 205 VAL A O 1
ATOM 1537 N N . PHE A 1 206 ? 9.516 23.328 -0.26 1 96.62 206 PHE A N 1
ATOM 1538 C CA . PHE A 1 206 ? 8.711 24.516 0.038 1 96.62 206 PHE A CA 1
ATOM 1539 C C . PHE A 1 206 ? 8.07 25.062 -1.229 1 96.62 206 PHE A C 1
ATOM 1541 O O . PHE A 1 206 ? 6.863 25.312 -1.262 1 96.62 206 PHE A O 1
ATOM 1548 N N . ASN A 1 207 ? 8.805 25.219 -2.301 1 97.75 207 ASN A N 1
ATOM 1549 C CA . ASN A 1 207 ? 8.312 25.734 -3.574 1 97.75 207 ASN A CA 1
ATOM 1550 C C . ASN A 1 207 ? 7.262 24.812 -4.184 1 97.75 207 ASN A C 1
ATOM 1552 O O . ASN A 1 207 ? 6.246 25.266 -4.707 1 97.75 207 ASN A O 1
ATOM 1556 N N . PHE A 1 208 ? 7.57 23.609 -4.141 1 97.81 208 PHE A N 1
ATOM 1557 C CA . PHE A 1 208 ? 6.637 22.594 -4.605 1 97.81 208 PHE A CA 1
ATOM 1558 C C . PHE A 1 208 ? 5.297 22.734 -3.891 1 97.81 208 PHE A C 1
ATOM 1560 O O . PHE A 1 208 ? 4.246 22.781 -4.531 1 97.81 208 PHE A O 1
ATOM 1567 N N . ALA A 1 209 ? 5.316 22.75 -2.566 1 97.69 209 ALA A N 1
ATOM 1568 C CA . ALA A 1 209 ? 4.09 22.828 -1.772 1 97.69 209 ALA A CA 1
ATOM 1569 C C . ALA A 1 209 ? 3.299 24.094 -2.105 1 97.69 209 ALA A C 1
ATOM 1571 O O . ALA A 1 209 ? 2.074 24.047 -2.24 1 97.69 209 ALA A O 1
ATOM 1572 N N . LEU A 1 210 ? 3.969 25.203 -2.246 1 97.5 210 LEU A N 1
ATOM 1573 C CA . LEU A 1 210 ? 3.334 26.484 -2.504 1 97.5 210 LEU A CA 1
ATOM 1574 C C . LEU A 1 210 ? 2.648 26.5 -3.867 1 97.5 210 LEU A C 1
ATOM 1576 O O . LEU A 1 210 ? 1.629 27.156 -4.055 1 97.5 210 LEU A O 1
ATOM 1580 N N . LEU A 1 211 ? 3.199 25.766 -4.742 1 97.38 211 LEU A N 1
ATOM 1581 C CA . LEU A 1 211 ? 2.67 25.734 -6.102 1 97.38 211 LEU A CA 1
ATOM 1582 C C . LEU A 1 211 ? 1.545 24.703 -6.219 1 97.38 211 LEU A C 1
ATOM 1584 O O . LEU A 1 211 ? 0.474 25.016 -6.746 1 97.38 211 LEU A O 1
ATOM 1588 N N . LYS A 1 212 ? 1.723 23.547 -5.73 1 97.88 212 LYS A N 1
ATOM 1589 C CA . LYS A 1 212 ? 0.851 22.422 -6.043 1 97.88 212 LYS A CA 1
ATOM 1590 C C . LYS A 1 212 ? -0.349 22.375 -5.102 1 97.88 212 LYS A C 1
ATOM 1592 O O . LYS A 1 212 ? -1.464 22.062 -5.523 1 97.88 212 LYS A O 1
ATOM 1597 N N . VAL A 1 213 ? -0.137 22.719 -3.842 1 98.19 213 VAL A N 1
ATOM 1598 C CA . VAL A 1 213 ? -1.149 22.406 -2.836 1 98.19 213 VAL A CA 1
ATOM 1599 C C . VAL A 1 213 ? -2.338 23.344 -2.994 1 98.19 213 VAL A C 1
ATOM 1601 O O . VAL A 1 213 ? -3.484 22.906 -3.088 1 98.19 213 VAL A O 1
ATOM 1604 N N . PRO A 1 214 ? -2.156 24.719 -3.086 1 98.44 214 PRO A N 1
ATOM 1605 C CA . PRO A 1 214 ? -3.311 25.594 -3.287 1 98.44 214 PRO A CA 1
ATOM 1606 C C . PRO A 1 214 ? -4.047 25.312 -4.594 1 98.44 214 PRO A C 1
ATOM 1608 O O . PRO A 1 214 ? -5.281 25.297 -4.621 1 98.44 214 PRO A O 1
ATOM 1611 N N . ALA A 1 215 ? -3.301 25.078 -5.656 1 98.31 215 ALA A N 1
ATOM 1612 C CA . ALA A 1 215 ? -3.908 24.766 -6.949 1 98.31 215 ALA A CA 1
ATOM 1613 C C . ALA A 1 215 ? -4.734 23.484 -6.875 1 98.31 215 ALA A C 1
ATOM 1615 O O . ALA A 1 215 ? -5.824 23.422 -7.445 1 98.31 215 ALA A O 1
ATOM 1616 N N . HIS A 1 216 ? -4.18 22.547 -6.234 1 98.62 216 HIS A N 1
ATOM 1617 C CA . HIS A 1 216 ? -4.832 21.25 -6.094 1 98.62 216 HIS A CA 1
ATOM 1618 C C . HIS A 1 216 ? -6.117 21.359 -5.281 1 98.62 216 HIS A C 1
ATOM 1620 O O . HIS A 1 216 ? -7.133 20.75 -5.625 1 98.62 216 HIS A O 1
ATOM 1626 N N . LEU A 1 217 ? -6.105 22.109 -4.191 1 98.62 217 LEU A N 1
ATOM 1627 C CA . LEU A 1 217 ? -7.285 22.359 -3.369 1 98.62 217 LEU A CA 1
ATOM 1628 C C . LEU A 1 217 ? -8.359 23.094 -4.16 1 98.62 217 LEU A C 1
ATOM 1630 O O . LEU A 1 217 ? -9.547 22.797 -4.043 1 98.62 217 LEU A O 1
ATOM 1634 N N . HIS A 1 218 ? -7.953 24.078 -4.961 1 98.38 218 HIS A N 1
ATOM 1635 C CA . HIS A 1 218 ? -8.898 24.797 -5.809 1 98.38 218 HIS A CA 1
ATOM 1636 C C . HIS A 1 218 ? -9.578 23.844 -6.797 1 98.38 218 HIS A C 1
ATOM 1638 O O . HIS A 1 218 ? -10.797 23.906 -6.98 1 98.38 218 HIS A O 1
ATOM 1644 N N . GLU A 1 219 ? -8.789 23.031 -7.426 1 98.25 219 GLU A N 1
ATOM 1645 C CA . GLU A 1 219 ? -9.336 22.062 -8.375 1 98.25 219 GLU A CA 1
ATOM 1646 C C . GLU A 1 219 ? -10.336 21.125 -7.695 1 98.25 219 GLU A C 1
ATOM 1648 O O . GLU A 1 219 ? -11.391 20.828 -8.258 1 98.25 219 GLU A O 1
ATOM 1653 N N . LEU A 1 220 ? -9.984 20.688 -6.5 1 98.56 220 LEU A N 1
ATOM 1654 C CA . LEU A 1 220 ? -10.844 19.781 -5.742 1 98.56 220 LEU A CA 1
ATOM 1655 C C . LEU A 1 220 ? -12.172 20.453 -5.418 1 98.56 220 LEU A C 1
ATOM 1657 O O . LEU A 1 220 ? -13.234 19.859 -5.594 1 98.56 220 LEU A O 1
ATOM 1661 N N . LEU A 1 221 ? -12.109 21.656 -4.91 1 98.44 221 LEU A N 1
ATOM 1662 C CA . LEU A 1 221 ? -13.328 22.391 -4.566 1 98.44 221 LEU A CA 1
ATOM 1663 C C . LEU A 1 221 ? -14.203 22.594 -5.801 1 98.44 221 LEU A C 1
ATOM 1665 O O . LEU A 1 221 ? -15.414 22.359 -5.754 1 98.44 221 LEU A O 1
ATOM 1669 N N . ASN A 1 222 ? -13.555 22.953 -6.887 1 98.25 222 ASN A N 1
ATOM 1670 C CA . ASN A 1 222 ? -14.281 23.156 -8.133 1 98.25 222 ASN A CA 1
ATOM 1671 C C . ASN A 1 222 ? -14.969 21.891 -8.594 1 98.25 222 ASN A C 1
ATOM 1673 O O . ASN A 1 222 ? -16.141 21.906 -8.961 1 98.25 222 ASN A O 1
ATOM 1677 N N . GLU A 1 223 ? -14.281 20.797 -8.555 1 97.75 223 GLU A N 1
ATOM 1678 C CA . GLU A 1 223 ? -14.828 19.516 -9 1 97.75 223 GLU A CA 1
ATOM 1679 C C . GLU A 1 223 ? -15.93 19.031 -8.055 1 97.75 223 GLU A C 1
ATOM 1681 O O . GLU A 1 223 ? -16.734 18.188 -8.43 1 97.75 223 GLU A O 1
ATOM 1686 N N . SER A 1 224 ? -15.875 19.531 -6.836 1 97.81 224 SER A N 1
ATOM 1687 C CA . SER A 1 224 ? -16.859 19.141 -5.84 1 97.81 224 SER A CA 1
ATOM 1688 C C . SER A 1 224 ? -18.047 20.094 -5.82 1 97.81 224 SER A C 1
ATOM 1690 O O . SER A 1 224 ? -18.969 19.953 -5.016 1 97.81 224 SER A O 1
ATOM 1692 N N . ASP A 1 225 ? -17.953 21.094 -6.715 1 98.12 225 ASP A N 1
ATOM 1693 C CA . ASP A 1 225 ? -18.969 22.156 -6.734 1 98.12 225 ASP A CA 1
ATOM 1694 C C . ASP A 1 225 ? -19.125 22.797 -5.355 1 98.12 225 ASP A C 1
ATOM 1696 O O . ASP A 1 225 ? -20.25 22.922 -4.852 1 98.12 225 ASP A O 1
ATOM 1700 N N . LEU A 1 226 ? -17.953 23.078 -4.738 1 98.06 226 LEU A N 1
ATOM 1701 C CA . LEU A 1 226 ? -17.922 23.719 -3.424 1 98.06 226 LEU A CA 1
ATOM 1702 C C . LEU A 1 226 ? -17.109 25.016 -3.471 1 98.06 226 LEU A C 1
ATOM 1704 O O . LEU A 1 226 ? -16.141 25.125 -4.207 1 98.06 226 LEU A O 1
ATOM 1708 N N . LYS A 1 227 ? -17.594 26 -2.688 1 97.56 227 LYS A N 1
ATOM 1709 C CA . LYS A 1 227 ? -16.812 27.219 -2.432 1 97.56 227 LYS A CA 1
ATOM 1710 C C . LYS A 1 227 ? -15.984 27.078 -1.156 1 97.56 227 LYS A C 1
ATOM 1712 O O . LYS A 1 227 ? -16.344 26.312 -0.254 1 97.56 227 LYS A O 1
ATOM 1717 N N . ALA A 1 228 ? -14.914 27.828 -1.165 1 97.19 228 ALA A N 1
ATOM 1718 C CA . ALA A 1 228 ? -14.016 27.766 -0.018 1 97.19 228 ALA A CA 1
ATOM 1719 C C . ALA A 1 228 ? -14.75 28.094 1.276 1 97.19 228 ALA A C 1
ATOM 1721 O O . ALA A 1 228 ? -14.438 27.547 2.336 1 97.19 228 ALA A O 1
ATOM 1722 N N . ASP A 1 229 ? -15.742 28.953 1.207 1 96.25 229 ASP A N 1
ATOM 1723 C CA . ASP A 1 229 ? -16.469 29.391 2.4 1 96.25 229 ASP A CA 1
ATOM 1724 C C . ASP A 1 229 ? -17.344 28.266 2.945 1 96.25 229 ASP A C 1
ATOM 1726 O O . ASP A 1 229 ? -17.844 28.359 4.074 1 96.25 229 ASP A O 1
ATOM 1730 N N . GLU A 1 230 ? -17.578 27.203 2.164 1 97.56 230 GLU A N 1
ATOM 1731 C CA . GLU A 1 230 ? -18.375 26.062 2.584 1 97.56 230 GLU A CA 1
ATOM 1732 C C . GLU A 1 230 ? -17.516 25.016 3.309 1 97.56 230 GLU A C 1
ATOM 1734 O O . GLU A 1 230 ? -18.047 24.031 3.814 1 97.56 230 GLU A O 1
ATOM 1739 N N . ILE A 1 231 ? -16.25 25.266 3.336 1 98.5 231 ILE A N 1
ATOM 1740 C CA . ILE A 1 231 ? -15.328 24.406 4.07 1 98.5 231 ILE A CA 1
ATOM 1741 C C . ILE A 1 231 ? -15.086 24.984 5.465 1 98.5 231 ILE A C 1
ATOM 1743 O O . ILE A 1 231 ? -14.711 26.156 5.605 1 98.5 231 ILE A O 1
ATOM 1747 N N . ASP A 1 232 ? -15.281 24.156 6.473 1 98.69 232 ASP A N 1
ATOM 1748 C CA . ASP A 1 232 ? -15.172 24.625 7.852 1 98.69 232 ASP A CA 1
ATOM 1749 C C . ASP A 1 232 ? -13.711 24.734 8.273 1 98.69 232 ASP A C 1
ATOM 1751 O O . ASP A 1 232 ? -13.352 25.625 9.055 1 98.69 232 ASP A O 1
ATOM 1755 N N . ALA A 1 233 ? -12.898 23.828 7.762 1 98.62 233 ALA A N 1
ATOM 1756 C CA . ALA A 1 233 ? -11.477 23.828 8.117 1 98.62 233 ALA A CA 1
ATOM 1757 C C . ALA A 1 233 ? -10.641 23.125 7.055 1 98.62 233 ALA A C 1
ATOM 1759 O O . ALA A 1 233 ? -11.117 22.203 6.395 1 98.62 233 ALA A O 1
ATOM 1760 N N . PHE A 1 234 ? -9.445 23.625 6.871 1 98.81 234 PHE A N 1
ATOM 1761 C CA . PHE A 1 234 ? -8.406 22.984 6.07 1 98.81 234 PHE A CA 1
ATOM 1762 C C . PHE A 1 234 ? -7.344 22.344 6.957 1 98.81 234 PHE A C 1
ATOM 1764 O O . PHE A 1 234 ? -6.664 23.047 7.715 1 98.81 234 PHE A O 1
ATOM 1771 N N . CYS A 1 235 ? -7.238 21.016 6.945 1 98.88 235 CYS A N 1
ATOM 1772 C CA . CYS A 1 235 ? -6.223 20.266 7.672 1 98.88 235 CYS A CA 1
ATOM 1773 C C . CYS A 1 235 ? -5.152 19.734 6.723 1 98.88 235 CYS A C 1
ATOM 1775 O O . CYS A 1 235 ? -5.246 18.609 6.25 1 98.88 235 CYS A O 1
ATOM 1777 N N . ILE A 1 236 ? -4.117 20.516 6.477 1 98.88 236 ILE A N 1
ATOM 1778 C CA . ILE A 1 236 ? -3.072 20.109 5.543 1 98.88 236 ILE A CA 1
ATOM 1779 C C . ILE A 1 236 ? -1.869 19.562 6.316 1 98.88 236 ILE A C 1
ATOM 1781 O O . ILE A 1 236 ? -1.734 19.812 7.516 1 98.88 236 ILE A O 1
ATOM 1785 N N . HIS A 1 237 ? -1.015 18.781 5.707 1 98.81 237 HIS A N 1
ATOM 1786 C CA . HIS A 1 237 ? 0.21 18.25 6.293 1 98.81 237 HIS A CA 1
ATOM 1787 C C . HIS A 1 237 ? 1.028 19.344 6.961 1 98.81 237 HIS A C 1
ATOM 1789 O O . HIS A 1 237 ? 1.203 20.422 6.395 1 98.81 237 HIS A O 1
ATOM 1795 N N . GLN A 1 238 ? 1.494 19.047 8.141 1 98.31 238 GLN A N 1
ATOM 1796 C CA . GLN A 1 238 ? 2.23 20 8.969 1 98.31 238 GLN A CA 1
ATOM 1797 C C . GLN A 1 238 ? 3.734 19.875 8.742 1 98.31 238 GLN A C 1
ATOM 1799 O O . GLN A 1 238 ? 4.469 19.469 9.648 1 98.31 238 GLN A O 1
ATOM 1804 N N . GLY A 1 239 ? 4.203 20.234 7.516 1 97.88 239 GLY A N 1
ATOM 1805 C CA . GLY A 1 239 ? 5.625 20.156 7.227 1 97.88 239 GLY A CA 1
ATOM 1806 C C . GLY A 1 239 ? 6.461 21.078 8.109 1 97.88 239 GLY A C 1
ATOM 1807 O O . GLY A 1 239 ? 7.484 20.656 8.648 1 97.88 239 GLY A O 1
ATOM 1808 N N . SER A 1 240 ? 6.164 22.25 8.273 1 97.75 240 SER A N 1
ATOM 1809 C CA . SER A 1 240 ? 6.652 23.328 9.133 1 97.75 240 SER A CA 1
ATOM 1810 C C . SER A 1 240 ? 5.625 24.453 9.258 1 97.75 240 SER A C 1
ATOM 1812 O O . SER A 1 240 ? 4.68 24.516 8.469 1 97.75 240 SER A O 1
ATOM 1814 N N . ALA A 1 241 ? 5.852 25.25 10.297 1 97.75 241 ALA A N 1
ATOM 1815 C CA . ALA A 1 241 ? 4.953 26.391 10.445 1 97.75 241 ALA A CA 1
ATOM 1816 C C . ALA A 1 241 ? 5.012 27.297 9.211 1 97.75 241 ALA A C 1
ATOM 1818 O O . ALA A 1 241 ? 3.984 27.797 8.758 1 97.75 241 ALA A O 1
ATOM 1819 N N . ALA A 1 242 ? 6.156 27.453 8.664 1 97.06 242 ALA A N 1
ATOM 1820 C CA . ALA A 1 242 ? 6.359 28.312 7.508 1 97.06 242 ALA A CA 1
ATOM 1821 C C . ALA A 1 242 ? 5.574 27.812 6.301 1 97.06 242 ALA A C 1
ATOM 1823 O O . ALA A 1 242 ? 4.973 28.609 5.57 1 97.06 242 ALA A O 1
ATOM 1824 N N . ILE A 1 243 ? 5.582 26.516 6.062 1 97.31 243 ILE A N 1
ATOM 1825 C CA . ILE A 1 243 ? 4.91 25.953 4.902 1 97.31 243 ILE A CA 1
ATOM 1826 C C . ILE A 1 243 ? 3.398 26.078 5.07 1 97.31 243 ILE A C 1
ATOM 1828 O O . ILE A 1 243 ? 2.688 26.406 4.117 1 97.31 243 ILE A O 1
ATOM 1832 N N . VAL A 1 244 ? 2.883 25.781 6.238 1 97.94 244 VAL A N 1
ATOM 1833 C CA . VAL A 1 244 ? 1.449 25.859 6.496 1 97.94 244 VAL A CA 1
ATOM 1834 C C . VAL A 1 244 ? 0.97 27.297 6.289 1 97.94 244 VAL A C 1
ATOM 1836 O O . VAL A 1 244 ? -0.032 27.531 5.609 1 97.94 244 VAL A O 1
ATOM 1839 N N . ASP A 1 245 ? 1.703 28.25 6.859 1 97.62 245 ASP A N 1
ATOM 1840 C CA . ASP A 1 245 ? 1.354 29.656 6.738 1 97.62 245 ASP A CA 1
ATOM 1841 C C . ASP A 1 245 ? 1.396 30.109 5.281 1 97.62 245 ASP A C 1
ATOM 1843 O O . ASP A 1 245 ? 0.518 30.859 4.832 1 97.62 245 ASP A O 1
ATOM 1847 N N . ALA A 1 246 ? 2.422 29.719 4.57 1 97.5 246 ALA A N 1
ATOM 1848 C CA . ALA A 1 246 ? 2.598 30.125 3.18 1 97.5 246 ALA A CA 1
ATOM 1849 C C . ALA A 1 246 ? 1.477 29.578 2.301 1 97.5 246 ALA A C 1
ATOM 1851 O O . ALA A 1 246 ? 0.962 30.281 1.429 1 97.5 246 ALA A O 1
ATOM 1852 N N . VAL A 1 247 ? 1.118 28.297 2.494 1 97.88 247 VAL A N 1
ATOM 1853 C CA . VAL A 1 247 ? 0.033 27.688 1.733 1 97.88 247 VAL A CA 1
ATOM 1854 C C . VAL A 1 247 ? -1.281 28.391 2.045 1 97.88 247 VAL A C 1
ATOM 1856 O O . VAL A 1 247 ? -2.061 28.703 1.139 1 97.88 247 VAL A O 1
ATOM 1859 N N . ALA A 1 248 ? -1.528 28.656 3.307 1 97.69 248 ALA A N 1
ATOM 1860 C CA . ALA A 1 248 ? -2.748 29.344 3.729 1 97.69 248 ALA A CA 1
ATOM 1861 C C . ALA A 1 248 ? -2.859 30.719 3.082 1 97.69 248 ALA A C 1
ATOM 1863 O O . ALA A 1 248 ? -3.928 31.109 2.6 1 97.69 248 ALA A O 1
ATOM 1864 N N . ARG A 1 249 ? -1.78 31.453 3.066 1 97.25 249 ARG A N 1
ATOM 1865 C CA . ARG A 1 249 ? -1.766 32.812 2.492 1 97.25 249 ARG A CA 1
ATOM 1866 C C . ARG A 1 249 ? -1.982 32.75 0.982 1 97.25 249 ARG A C 1
ATOM 1868 O O . ARG A 1 249 ? -2.643 33.625 0.417 1 97.25 249 ARG A O 1
ATOM 1875 N N . ARG A 1 250 ? -1.397 31.75 0.382 1 96.44 250 ARG A N 1
ATOM 1876 C CA . ARG A 1 250 ? -1.508 31.609 -1.066 1 96.44 250 ARG A CA 1
ATOM 1877 C C . ARG A 1 250 ? -2.918 31.203 -1.473 1 96.44 250 ARG A C 1
ATOM 1879 O O . ARG A 1 250 ? -3.389 31.562 -2.553 1 96.44 250 ARG A O 1
ATOM 1886 N N . PHE A 1 251 ? -3.518 30.391 -0.595 1 96 251 PHE A N 1
ATOM 1887 C CA . PHE A 1 251 ? -4.906 30.031 -0.833 1 96 251 PHE A CA 1
ATOM 1888 C C . PHE A 1 251 ? -5.84 31.188 -0.508 1 96 251 PHE A C 1
ATOM 1890 O O . PHE A 1 251 ? -6.418 31.234 0.579 1 96 251 PHE A O 1
ATOM 1897 N N . GLU A 1 252 ? -6.172 32.125 -1.263 1 89.5 252 GLU A N 1
ATOM 1898 C CA . GLU A 1 252 ? -6.789 33.406 -1.04 1 89.5 252 GLU A CA 1
ATOM 1899 C C . GLU A 1 252 ? -8.297 33.281 -0.824 1 89.5 252 GLU A C 1
ATOM 1901 O O . GLU A 1 252 ? -8.922 34.156 -0.243 1 89.5 252 GLU A O 1
ATOM 1906 N N . ASP A 1 253 ? -8.812 32.219 -1.149 1 91.19 253 ASP A N 1
ATOM 1907 C CA . ASP A 1 253 ? -10.266 32.094 -1.156 1 91.19 253 ASP A CA 1
ATOM 1908 C C . ASP A 1 253 ? -10.789 31.781 0.242 1 91.19 253 ASP A C 1
ATOM 1910 O O . ASP A 1 253 ? -12 31.734 0.459 1 91.19 253 ASP A O 1
ATOM 1914 N N . ALA A 1 254 ? -9.898 31.578 1.186 1 89.75 254 ALA A N 1
ATOM 1915 C CA . ALA A 1 254 ? -10.289 31.297 2.562 1 89.75 254 ALA A CA 1
ATOM 1916 C C . ALA A 1 254 ? -9.43 32.062 3.551 1 89.75 254 ALA A C 1
ATOM 1918 O O . ALA A 1 254 ? -8.25 32.312 3.297 1 89.75 254 ALA A O 1
ATOM 1919 N N . PRO A 1 255 ? -10.117 32.438 4.676 1 91.69 255 PRO A N 1
ATOM 1920 C CA . PRO A 1 255 ? -9.281 33.031 5.727 1 91.69 255 PRO A CA 1
ATOM 1921 C C . PRO A 1 255 ? -8.156 32.094 6.176 1 91.69 255 PRO A C 1
ATOM 1923 O O . PRO A 1 255 ? -8.344 30.875 6.262 1 91.69 255 PRO A O 1
ATOM 1926 N N . VAL A 1 256 ? -7.051 32.625 6.523 1 94.25 256 VAL A N 1
ATOM 1927 C CA . VAL A 1 256 ? -5.859 31.875 6.898 1 94.25 256 VAL A CA 1
ATOM 1928 C C . VAL A 1 256 ? -6.148 31.062 8.156 1 94.25 256 VAL A C 1
ATOM 1930 O O . VAL A 1 256 ? -5.609 29.953 8.32 1 94.25 256 VAL A O 1
ATOM 1933 N N . ASP A 1 257 ? -7.055 31.547 8.984 1 94.5 257 ASP A N 1
ATOM 1934 C CA . ASP A 1 257 ? -7.305 30.906 10.266 1 94.5 257 ASP A CA 1
ATOM 1935 C C . ASP A 1 257 ? -8.109 29.625 10.078 1 94.5 257 ASP A C 1
ATOM 1937 O O . ASP A 1 257 ? -8.227 28.812 11.008 1 94.5 257 ASP A O 1
ATOM 1941 N N . LYS A 1 258 ? -8.641 29.375 8.891 1 97.31 258 LYS A N 1
ATOM 1942 C CA . LYS A 1 258 ? -9.32 28.109 8.594 1 97.31 258 LYS A CA 1
ATOM 1943 C C . LYS A 1 258 ? -8.312 26.984 8.375 1 97.31 258 LYS A C 1
ATOM 1945 O O . LYS A 1 258 ? -8.672 25.812 8.43 1 97.31 258 LYS A O 1
ATOM 1950 N N . PHE A 1 259 ? -7.086 27.406 8.023 1 98.5 259 PHE A N 1
ATOM 1951 C CA . PHE A 1 259 ? -6.008 26.422 7.969 1 98.5 259 PHE A CA 1
ATOM 1952 C C . PHE A 1 259 ? -5.477 26.125 9.367 1 98.5 259 PHE A C 1
ATOM 1954 O O . PHE A 1 259 ? -4.738 26.922 9.938 1 98.5 259 PHE A O 1
ATOM 1961 N N . ILE A 1 260 ? -5.777 24.938 9.836 1 98.56 260 ILE A N 1
ATOM 1962 C CA . ILE A 1 260 ? -5.426 24.578 11.203 1 98.56 260 ILE A CA 1
ATOM 1963 C C . ILE A 1 260 ? -3.926 24.312 11.297 1 98.56 260 ILE A C 1
ATOM 1965 O O . ILE A 1 260 ? -3.387 23.5 10.539 1 98.56 260 ILE A O 1
ATOM 1969 N N . LYS A 1 261 ? -3.238 25.016 12.094 1 98.12 261 LYS A N 1
ATOM 1970 C CA . LYS A 1 261 ? -1.829 24.797 12.414 1 98.12 261 LYS A CA 1
ATOM 1971 C C . LYS A 1 261 ? -1.654 24.344 13.859 1 98.12 261 LYS A C 1
ATOM 1973 O O . LYS A 1 261 ? -2.027 25.062 14.789 1 98.12 261 LYS A O 1
ATOM 1978 N N . ASP A 1 262 ? -1.254 23.156 14.109 1 98.25 262 ASP A N 1
ATOM 1979 C CA . ASP A 1 262 ? -1.067 22.578 15.438 1 98.25 262 ASP A CA 1
ATOM 1980 C C . ASP A 1 262 ? 0.096 21.594 15.445 1 98.25 262 ASP A C 1
ATOM 1982 O O . ASP A 1 262 ? -0.108 20.391 15.297 1 98.25 262 ASP A O 1
ATOM 1986 N N . MET A 1 263 ? 1.337 22.094 15.664 1 98.31 263 MET A N 1
ATOM 1987 C CA . MET A 1 263 ? 2.514 21.234 15.602 1 98.31 263 MET A CA 1
ATOM 1988 C C . MET A 1 263 ? 3.512 21.594 16.703 1 98.31 263 MET A C 1
ATOM 1990 O O . MET A 1 263 ? 4.629 21.078 16.719 1 98.31 263 MET A O 1
ATOM 1994 N N . VAL A 1 264 ? 3.121 22.453 17.641 1 98.31 264 VAL A N 1
ATOM 1995 C CA . VAL A 1 264 ? 4.039 23.016 18.625 1 98.31 264 VAL A CA 1
ATOM 1996 C C . VAL A 1 264 ? 4.633 21.875 19.469 1 98.31 264 VAL A C 1
ATOM 1998 O O . VAL A 1 264 ? 5.816 21.906 19.812 1 98.31 264 VAL A O 1
ATOM 2001 N N . GLU A 1 265 ? 3.83 20.844 19.703 1 98.06 265 GLU A N 1
ATOM 2002 C CA . GLU A 1 265 ? 4.254 19.797 20.641 1 98.06 265 GLU A CA 1
ATOM 2003 C C . GLU A 1 265 ? 4.629 18.516 19.906 1 98.06 265 GLU A C 1
ATOM 2005 O O . GLU A 1 265 ? 4.922 17.5 20.531 1 98.06 265 GLU A O 1
ATOM 2010 N N . THR A 1 266 ? 4.633 18.516 18.562 1 98.38 266 THR A N 1
ATOM 2011 C CA . THR A 1 266 ? 4.879 17.25 17.875 1 98.38 266 THR A CA 1
ATOM 2012 C C . THR A 1 266 ? 5.871 17.453 16.719 1 98.38 266 THR A C 1
ATOM 2014 O O . THR A 1 266 ? 6.574 16.516 16.328 1 98.38 266 THR A O 1
ATOM 2017 N N . GLY A 1 267 ? 5.879 18.734 16.219 1 98.56 267 GLY A N 1
ATOM 2018 C CA . GLY A 1 267 ? 6.613 18.906 14.969 1 98.56 267 GLY A CA 1
ATOM 2019 C C . GLY A 1 267 ? 5.996 18.172 13.797 1 98.56 267 GLY A C 1
ATOM 2020 O O . GLY A 1 267 ? 4.789 17.922 13.773 1 98.56 267 GLY A O 1
ATOM 2021 N N . ASN A 1 268 ? 6.82 18.031 12.734 1 98.69 268 ASN A N 1
ATOM 2022 C CA . ASN A 1 268 ? 6.418 17.281 11.547 1 98.69 268 ASN A CA 1
ATOM 2023 C C . ASN A 1 268 ? 6.383 15.781 11.82 1 98.69 268 ASN A C 1
ATOM 2025 O O . ASN A 1 268 ? 7.43 15.148 12 1 98.69 268 ASN A O 1
ATOM 2029 N N . THR A 1 269 ? 5.207 15.203 11.789 1 98.81 269 THR A N 1
ATOM 2030 C CA . THR A 1 269 ? 5.066 13.781 12.094 1 98.81 269 THR A CA 1
ATOM 2031 C C . THR A 1 269 ? 4.789 12.984 10.828 1 98.81 269 THR A C 1
ATOM 2033 O O . THR A 1 269 ? 4.258 11.875 10.891 1 98.81 269 THR A O 1
ATOM 2036 N N . VAL A 1 270 ? 5.055 13.562 9.703 1 98.56 270 VAL A N 1
ATOM 2037 C CA . VAL A 1 270 ? 5.043 12.93 8.391 1 98.56 270 VAL A CA 1
ATOM 2038 C C . VAL A 1 270 ? 3.639 12.422 8.07 1 98.56 270 VAL A C 1
ATOM 2040 O O . VAL A 1 270 ? 2.711 13.219 7.895 1 98.56 270 VAL A O 1
ATOM 2043 N N . SER A 1 271 ? 3.418 11.125 8.039 1 98.75 271 SER A N 1
ATOM 2044 C CA . SER A 1 271 ? 2.131 10.562 7.641 1 98.75 271 SER A CA 1
ATOM 2045 C C . SER A 1 271 ? 1.079 10.766 8.727 1 98.75 271 SER A C 1
ATOM 2047 O O . SER A 1 271 ? -0.121 10.664 8.461 1 98.75 271 SER A O 1
ATOM 2049 N N . SER A 1 272 ? 1.439 11.07 9.953 1 98.94 272 SER A N 1
ATOM 2050 C CA . SER A 1 272 ? 0.523 11.133 11.086 1 98.94 272 SER A CA 1
ATOM 2051 C C . SER A 1 272 ? 0.014 12.555 11.312 1 98.94 272 SER A C 1
ATOM 2053 O O . SER A 1 272 ? -0.886 12.781 12.125 1 98.94 272 SER A O 1
ATOM 2055 N N . SER A 1 273 ? 0.535 13.5 10.531 1 98.69 273 SER A N 1
ATOM 2056 C CA . SER A 1 273 ? 0.239 14.898 10.828 1 98.69 273 SER A CA 1
ATOM 2057 C C . SER A 1 273 ? -1.241 15.211 10.625 1 98.69 273 SER A C 1
ATOM 2059 O O . SER A 1 273 ? -1.866 15.859 11.461 1 98.69 273 SER A O 1
ATOM 2061 N N . ILE A 1 274 ? -1.851 14.727 9.547 1 98.94 274 ILE A N 1
ATOM 2062 C CA . ILE A 1 274 ? -3.238 15.039 9.219 1 98.94 274 ILE A CA 1
ATOM 2063 C C . ILE A 1 274 ? -4.168 14.352 10.219 1 98.94 274 ILE A C 1
ATOM 2065 O O . ILE A 1 274 ? -5.039 14.992 10.812 1 98.94 274 ILE A O 1
ATOM 2069 N N . PRO A 1 275 ? -4.004 13.062 10.469 1 98.94 275 PRO A N 1
ATOM 2070 C CA . PRO A 1 275 ? -4.938 12.438 11.406 1 98.94 275 PRO A CA 1
ATOM 2071 C C . PRO A 1 275 ? -4.77 12.945 12.836 1 98.94 275 PRO A C 1
ATOM 2073 O O . PRO A 1 275 ? -5.723 12.93 13.617 1 98.94 275 PRO A O 1
ATOM 2076 N N . LEU A 1 276 ? -3.562 13.438 13.219 1 98.94 276 LEU A N 1
ATOM 2077 C CA . LEU A 1 276 ? -3.434 14.094 14.516 1 98.94 276 LEU A CA 1
ATOM 2078 C C . LEU A 1 276 ? -4.316 15.336 14.586 1 98.94 276 LEU A C 1
ATOM 2080 O O . LEU A 1 276 ? -4.977 15.578 15.602 1 98.94 276 LEU A O 1
ATOM 2084 N N . LEU A 1 277 ? -4.336 16.156 13.484 1 98.88 277 LEU A N 1
ATOM 2085 C CA . LEU A 1 277 ? -5.203 17.328 13.422 1 98.88 277 LEU A CA 1
ATOM 2086 C C . LEU A 1 277 ? -6.668 16.922 13.508 1 98.88 277 LEU A C 1
ATOM 2088 O O . LEU A 1 277 ? -7.453 17.562 14.211 1 98.88 277 LEU A O 1
ATOM 2092 N N . LEU A 1 278 ? -7.059 15.898 12.75 1 98.94 278 LEU A N 1
ATOM 2093 C CA . LEU A 1 278 ? -8.445 15.453 12.734 1 98.94 278 LEU A CA 1
ATOM 2094 C C . LEU A 1 278 ? -8.891 15.008 14.117 1 98.94 278 LEU A C 1
ATOM 2096 O O . LEU A 1 278 ? -9.984 15.367 14.57 1 98.94 278 LEU A O 1
ATOM 2100 N N . GLU A 1 279 ? -8.062 14.227 14.75 1 98.88 279 GLU A N 1
ATOM 2101 C CA . GLU A 1 279 ? -8.375 13.727 16.094 1 98.88 279 GLU A CA 1
ATOM 2102 C C . GLU A 1 279 ? -8.625 14.867 17.062 1 98.88 279 GLU A C 1
ATOM 2104 O O . GLU A 1 279 ? -9.602 14.852 17.812 1 98.88 279 GLU A O 1
ATOM 2109 N N . LYS A 1 280 ? -7.75 15.852 17.031 1 98.56 280 LYS A N 1
ATOM 2110 C CA . LYS A 1 280 ? -7.738 16.906 18.047 1 98.56 280 LYS A CA 1
ATOM 2111 C C . LYS A 1 280 ? -8.805 17.953 17.766 1 98.56 280 LYS A C 1
ATOM 2113 O O . LYS A 1 280 ? -9.406 18.5 18.688 1 98.56 280 LYS A O 1
ATOM 2118 N N . HIS A 1 281 ? -9.062 18.234 16.453 1 98.62 281 HIS A N 1
ATOM 2119 C CA . HIS A 1 281 ? -9.82 19.438 16.156 1 98.62 281 HIS A CA 1
ATOM 2120 C C . HIS A 1 281 ? -11.125 19.109 15.453 1 98.62 281 HIS A C 1
ATOM 2122 O O . HIS A 1 281 ? -12.062 19.922 15.469 1 98.62 281 HIS A O 1
ATOM 2128 N N . VAL A 1 282 ? -11.234 17.938 14.852 1 98.38 282 VAL A N 1
ATOM 2129 C CA . VAL A 1 282 ? -12.32 17.75 13.898 1 98.38 282 VAL A CA 1
ATOM 2130 C C . VAL A 1 282 ? -13.352 16.781 14.477 1 98.38 282 VAL A C 1
ATOM 2132 O O . VAL A 1 282 ? -14.555 17.016 14.375 1 98.38 282 VAL A O 1
ATOM 2135 N N . MET A 1 283 ? -12.891 15.68 15.109 1 97.38 283 MET A N 1
ATOM 2136 C CA . MET A 1 283 ? -13.758 14.555 15.469 1 97.38 283 MET A CA 1
ATOM 2137 C C . MET A 1 283 ? -14.898 15.023 16.359 1 97.38 283 MET A C 1
ATOM 2139 O O . MET A 1 283 ? -16.031 14.547 16.234 1 97.38 283 MET A O 1
ATOM 2143 N N . ASP A 1 284 ? -14.625 15.977 17.25 1 95.44 284 ASP A N 1
ATOM 2144 C CA . ASP A 1 284 ? -15.648 16.406 18.203 1 95.44 284 ASP A CA 1
ATOM 2145 C C . ASP A 1 284 ? -16.188 17.781 17.828 1 95.44 284 ASP A C 1
ATOM 2147 O O . ASP A 1 284 ? -16.969 18.375 18.578 1 95.44 284 ASP A O 1
ATOM 2151 N N . ALA A 1 285 ? -15.727 18.344 16.688 1 97.06 285 ALA A N 1
ATOM 2152 C CA . ALA A 1 285 ? -16.203 19.656 16.266 1 97.06 285 ALA A CA 1
ATOM 2153 C C . ALA A 1 285 ? -17.594 19.578 15.672 1 97.06 285 ALA A C 1
ATOM 2155 O O . ALA A 1 285 ? -18.078 18.484 15.367 1 97.06 285 ALA A O 1
ATOM 2156 N N . THR A 1 286 ? -18.328 20.703 15.57 1 97.19 286 THR A N 1
ATOM 2157 C CA . THR A 1 286 ? -19.641 20.766 14.945 1 97.19 286 THR A CA 1
ATOM 2158 C C . THR A 1 286 ? -19.531 20.984 13.445 1 97.19 286 THR A C 1
ATOM 2160 O O . THR A 1 286 ? -20.531 21.203 12.758 1 97.19 286 THR A O 1
ATOM 2163 N N . TRP A 1 287 ? -18.312 20.938 12.945 1 97.94 287 TRP A N 1
ATOM 2164 C CA . TRP A 1 287 ? -18.031 21.188 11.539 1 97.94 287 TRP A CA 1
ATOM 2165 C C . TRP A 1 287 ? -18.703 20.141 10.656 1 97.94 287 TRP A C 1
ATOM 2167 O O . TRP A 1 287 ? -19.016 19.047 11.109 1 97.94 287 TRP A O 1
ATOM 2177 N N . LYS A 1 288 ? -19 20.516 9.414 1 98.12 288 LYS A N 1
ATOM 2178 C CA . LYS A 1 288 ? -19.719 19.656 8.477 1 98.12 288 LYS A CA 1
ATOM 2179 C C . LYS A 1 288 ? -18.812 19.203 7.332 1 98.12 288 LYS A C 1
ATOM 2181 O O . LYS A 1 288 ? -19 18.109 6.781 1 98.12 288 LYS A O 1
ATOM 2186 N N . ARG A 1 289 ? -17.891 20.062 6.906 1 98.62 289 ARG A N 1
ATOM 2187 C CA . ARG A 1 289 ? -16.984 19.766 5.797 1 98.62 289 ARG A CA 1
ATOM 2188 C C . ARG A 1 289 ? -15.562 20.203 6.121 1 98.62 289 ARG A C 1
ATOM 2190 O O . ARG A 1 289 ? -15.328 21.312 6.578 1 98.62 289 ARG A O 1
ATOM 2197 N N . VAL A 1 290 ? -14.68 19.281 5.93 1 98.81 290 VAL A N 1
ATOM 2198 C CA . VAL A 1 290 ? -13.258 19.531 6.145 1 98.81 290 VAL A CA 1
ATOM 2199 C C . VAL A 1 290 ? -12.469 19.125 4.902 1 98.81 290 VAL A C 1
ATOM 2201 O O . VAL A 1 290 ? -12.719 18.078 4.312 1 98.81 290 VAL A O 1
ATOM 2204 N N . ALA A 1 291 ? -11.578 20.016 4.418 1 98.88 291 ALA A N 1
ATOM 2205 C CA . ALA A 1 291 ? -10.648 19.656 3.348 1 98.88 291 ALA A CA 1
ATOM 2206 C C . ALA A 1 291 ? -9.297 19.234 3.914 1 98.88 291 ALA A C 1
ATOM 2208 O O . ALA A 1 291 ? -8.75 19.891 4.801 1 98.88 291 ALA A O 1
ATOM 2209 N N . ILE A 1 292 ? -8.805 18.141 3.488 1 98.94 292 ILE A N 1
ATOM 2210 C CA . ILE A 1 292 ? -7.496 17.656 3.916 1 98.94 292 ILE A CA 1
ATOM 2211 C C . ILE A 1 292 ? -6.547 17.625 2.723 1 98.94 292 ILE A C 1
ATOM 2213 O O . ILE A 1 292 ? -6.977 17.422 1.584 1 98.94 292 ILE A O 1
ATOM 2217 N N . SER A 1 293 ? -5.266 17.828 2.971 1 98.94 293 SER A N 1
ATOM 2218 C CA . SER A 1 293 ? -4.254 17.781 1.919 1 98.94 293 SER A CA 1
ATOM 2219 C C . SER A 1 293 ? -2.898 17.344 2.475 1 98.94 293 SER A C 1
ATOM 2221 O O . SER A 1 293 ? -2.41 17.922 3.447 1 98.94 293 SER A O 1
ATOM 2223 N N . GLY A 1 294 ? -2.363 16.281 1.947 1 98.81 294 GLY A N 1
ATOM 2224 C CA . GLY A 1 294 ? -1.009 15.844 2.24 1 98.81 294 GLY A CA 1
ATOM 2225 C C . GLY A 1 294 ? -0.066 15.984 1.06 1 98.81 294 GLY A C 1
ATOM 2226 O O . GLY A 1 294 ? -0.487 15.875 -0.094 1 98.81 294 GLY A O 1
ATOM 2227 N N . PHE A 1 295 ? 1.255 16.219 1.347 1 98.75 295 PHE A N 1
ATOM 2228 C CA . PHE A 1 295 ? 2.242 16.453 0.3 1 98.75 295 PHE A CA 1
ATOM 2229 C C . PHE A 1 295 ? 3.654 16.25 0.831 1 98.75 295 PHE A C 1
ATOM 2231 O O . PHE A 1 295 ? 3.941 16.547 1.99 1 98.75 295 PHE A O 1
ATOM 2238 N N . GLY A 1 296 ? 4.547 15.703 -0.071 1 97.5 296 GLY A N 1
ATOM 2239 C CA . GLY A 1 296 ? 5.918 15.539 0.379 1 97.5 296 GLY A CA 1
ATOM 2240 C C . GLY A 1 296 ? 6.684 14.477 -0.388 1 97.5 296 GLY A C 1
ATOM 2241 O O . GLY A 1 296 ? 6.73 14.508 -1.62 1 97.5 296 GLY A O 1
ATOM 2242 N N . VAL A 1 297 ? 7.266 13.547 0.397 1 95.62 297 VAL A N 1
ATOM 2243 C CA . VAL A 1 297 ? 8.234 12.594 -0.118 1 95.62 297 VAL A CA 1
ATOM 2244 C C . VAL A 1 297 ? 7.66 11.875 -1.337 1 95.62 297 VAL A C 1
ATOM 2246 O O . VAL A 1 297 ? 6.488 11.484 -1.341 1 95.62 297 VAL A O 1
ATOM 2249 N N . GLY A 1 298 ? 8.555 11.656 -2.162 1 91.12 298 GLY A N 1
ATOM 2250 C CA . GLY A 1 298 ? 8.133 11.031 -3.408 1 91.12 298 GLY A CA 1
ATOM 2251 C C . GLY A 1 298 ? 7.543 12.023 -4.398 1 91.12 298 GLY A C 1
ATOM 2252 O O . GLY A 1 298 ? 6.988 11.625 -5.422 1 91.12 298 GLY A O 1
ATOM 2253 N N . LEU A 1 299 ? 7.324 13.406 -3.742 1 84.5 299 LEU A N 1
ATOM 2254 C CA . LEU A 1 299 ? 6.648 14.57 -4.305 1 84.5 299 LEU A CA 1
ATOM 2255 C C . LEU A 1 299 ? 5.301 14.18 -4.898 1 84.5 299 LEU A C 1
ATOM 2257 O O . LEU A 1 299 ? 4.953 14.617 -5.996 1 84.5 299 LEU A O 1
ATOM 2261 N N . SER A 1 300 ? 4.867 13.766 -3.996 1 98.56 300 SER A N 1
ATOM 2262 C CA . SER A 1 300 ? 3.516 13.219 -3.928 1 98.56 300 SER A CA 1
ATOM 2263 C C . SER A 1 300 ? 2.564 14.188 -3.23 1 98.56 300 SER A C 1
ATOM 2265 O O . SER A 1 300 ? 2.93 14.82 -2.238 1 98.56 300 SER A O 1
ATOM 2267 N N . TRP A 1 301 ? 1.265 14.211 -3.674 1 98.88 301 TRP A N 1
ATOM 2268 C CA . TRP A 1 301 ? 0.256 15.008 -2.982 1 98.88 301 TRP A CA 1
ATOM 2269 C C . TRP A 1 301 ? -1.133 14.406 -3.166 1 98.88 301 TRP A C 1
ATOM 2271 O O . TRP A 1 301 ? -1.367 13.648 -4.109 1 98.88 301 TRP A O 1
ATOM 2281 N N . GLY A 1 302 ? -1.974 14.516 -2.227 1 98.88 302 GLY A N 1
ATOM 2282 C CA . GLY A 1 302 ? -3.367 14.102 -2.223 1 98.88 302 GLY A CA 1
ATOM 2283 C C . GLY A 1 302 ? -4.262 15.016 -1.41 1 98.88 302 GLY A C 1
ATOM 2284 O O . GLY A 1 302 ? -3.863 15.5 -0.35 1 98.88 302 GLY A O 1
ATOM 2285 N N . SER A 1 303 ? -5.438 15.367 -1.937 1 98.94 303 SER A N 1
ATOM 2286 C CA . SER A 1 303 ? -6.434 16.188 -1.257 1 98.94 303 SER A CA 1
ATOM 2287 C C . SER A 1 303 ? -7.812 15.539 -1.302 1 98.94 303 SER A C 1
ATOM 2289 O O . SER A 1 303 ? -8.117 14.789 -2.232 1 98.94 303 SER A O 1
ATOM 2291 N N . ALA A 1 304 ? -8.586 15.812 -0.304 1 98.94 304 ALA A N 1
ATOM 2292 C CA . ALA A 1 304 ? -9.922 15.219 -0.251 1 98.94 304 ALA A CA 1
ATOM 2293 C C . ALA A 1 304 ? -10.852 16.047 0.624 1 98.94 304 ALA A C 1
ATOM 2295 O O . ALA A 1 304 ? -10.398 16.859 1.44 1 98.94 304 ALA A O 1
ATOM 2296 N N . ILE A 1 305 ? -12.141 15.867 0.382 1 98.81 305 ILE A N 1
ATOM 2297 C CA . ILE A 1 305 ? -13.18 16.438 1.229 1 98.81 305 ILE A CA 1
ATOM 2298 C C . ILE A 1 305 ? -13.742 15.367 2.156 1 98.81 305 ILE A C 1
ATOM 2300 O O . ILE A 1 305 ? -14.141 14.297 1.704 1 98.81 305 ILE A O 1
ATOM 2304 N N . LEU A 1 306 ? -13.656 15.594 3.443 1 98.81 306 LEU A N 1
ATOM 2305 C CA . LEU A 1 306 ? -14.406 14.82 4.426 1 98.81 306 LEU A CA 1
ATOM 2306 C C . LEU A 1 306 ? -15.688 15.555 4.828 1 98.81 306 LEU A C 1
ATOM 2308 O O . LEU A 1 306 ? -15.688 16.781 4.953 1 98.81 306 LEU A O 1
ATOM 2312 N N . TYR A 1 307 ? -16.734 14.766 5.031 1 98.38 307 TYR A N 1
ATOM 2313 C CA . TYR A 1 307 ? -17.969 15.461 5.363 1 98.38 307 TYR A CA 1
ATOM 2314 C C . TYR A 1 307 ? -18.859 14.602 6.258 1 98.38 307 TYR A C 1
ATOM 2316 O O . TYR A 1 307 ? -18.703 13.383 6.309 1 98.38 307 TYR A O 1
ATOM 2324 N N . ARG A 1 308 ? -19.703 15.188 7.004 1 96 308 ARG A N 1
ATOM 2325 C CA . ARG A 1 308 ? -20.766 14.547 7.777 1 96 308 ARG A CA 1
ATOM 2326 C C . ARG A 1 308 ? -22.141 14.883 7.199 1 96 308 ARG A C 1
ATOM 2328 O O . ARG A 1 308 ? -22.391 16.016 6.77 1 96 308 ARG A O 1
ATOM 2335 N N . PRO A 1 309 ? -23.016 13.836 6.984 1 85.94 309 PRO A N 1
ATOM 2336 C CA . PRO A 1 309 ? -24.359 14.086 6.449 1 85.94 309 PRO A CA 1
ATOM 2337 C C . PRO A 1 309 ? -25.172 15.047 7.316 1 85.94 309 PRO A C 1
ATOM 2339 O O . PRO A 1 309 ? -24.938 15.133 8.523 1 85.94 309 PRO A O 1
ATOM 2342 N N . MET B 1 1 ? -17.281 -1.891 -13.719 1 90.56 1 MET B N 1
ATOM 2343 C CA . MET B 1 1 ? -16.516 -2.697 -12.766 1 90.56 1 MET B CA 1
ATOM 2344 C C . MET B 1 1 ? -15.07 -2.85 -13.211 1 90.56 1 MET B C 1
ATOM 2346 O O . MET B 1 1 ? -14.797 -3.107 -14.383 1 90.56 1 MET B O 1
ATOM 2350 N N . ILE B 1 2 ? -14.148 -2.676 -12.352 1 98.12 2 ILE B N 1
ATOM 2351 C CA . ILE B 1 2 ? -12.727 -2.719 -12.656 1 98.12 2 ILE B CA 1
ATOM 2352 C C . ILE B 1 2 ? -12.242 -4.168 -12.664 1 98.12 2 ILE B C 1
ATOM 2354 O O . ILE B 1 2 ? -12.547 -4.934 -11.742 1 98.12 2 ILE B O 1
ATOM 2358 N N . GLY B 1 3 ? -11.609 -4.574 -13.727 1 98.69 3 GLY B N 1
ATOM 2359 C CA . GLY B 1 3 ? -11.008 -5.895 -13.836 1 98.69 3 GLY B CA 1
ATOM 2360 C C . GLY B 1 3 ? -9.656 -5.883 -14.516 1 98.69 3 GLY B C 1
ATOM 2361 O O . GLY B 1 3 ? -9.008 -4.84 -14.594 1 98.69 3 GLY B O 1
ATOM 2362 N N . ILE B 1 4 ? -9.156 -7.039 -14.898 1 98.88 4 ILE B N 1
ATOM 2363 C CA . ILE B 1 4 ? -7.84 -7.199 -15.508 1 98.88 4 ILE B CA 1
ATOM 2364 C C . ILE B 1 4 ? -7.973 -7.176 -17.031 1 98.88 4 ILE B C 1
ATOM 2366 O O . ILE B 1 4 ? -8.656 -8.016 -17.609 1 98.88 4 ILE B O 1
ATOM 2370 N N . LYS B 1 5 ? -7.273 -6.234 -17.672 1 98.69 5 LYS B N 1
ATOM 2371 C CA . LYS B 1 5 ? -7.387 -6.066 -19.109 1 98.69 5 LYS B CA 1
ATOM 2372 C C . LYS B 1 5 ? -6.246 -6.773 -19.844 1 98.69 5 LYS B C 1
ATOM 2374 O O . LYS B 1 5 ? -6.461 -7.406 -20.875 1 98.69 5 LYS B O 1
ATOM 2379 N N . SER B 1 6 ? -5.07 -6.629 -19.344 1 98.81 6 SER B N 1
ATOM 2380 C CA . SER B 1 6 ? -3.875 -7.172 -19.984 1 98.81 6 SER B CA 1
ATOM 2381 C C . SER B 1 6 ? -2.734 -7.312 -18.984 1 98.81 6 SER B C 1
ATOM 2383 O O . SER B 1 6 ? -2.709 -6.625 -17.953 1 98.81 6 SER B O 1
ATOM 2385 N N . ILE B 1 7 ? -1.882 -8.242 -19.172 1 98.94 7 ILE B N 1
ATOM 2386 C CA . ILE B 1 7 ? -0.683 -8.445 -18.359 1 98.94 7 ILE B CA 1
ATOM 2387 C C . ILE B 1 7 ? 0.533 -8.594 -19.281 1 98.94 7 ILE B C 1
ATOM 2389 O O . ILE B 1 7 ? 0.458 -9.242 -20.328 1 98.94 7 ILE B O 1
ATOM 2393 N N . ALA B 1 8 ? 1.604 -7.934 -18.906 1 98.94 8 ALA B N 1
ATOM 2394 C CA . ALA B 1 8 ? 2.908 -8.117 -19.547 1 98.94 8 ALA B CA 1
ATOM 2395 C C . ALA B 1 8 ? 4.008 -8.273 -18.5 1 98.94 8 ALA B C 1
ATOM 2397 O O . ALA B 1 8 ? 3.785 -8.016 -17.312 1 98.94 8 ALA B O 1
ATOM 2398 N N . SER B 1 9 ? 5.16 -8.781 -18.938 1 98.94 9 SER B N 1
ATOM 2399 C CA . SER B 1 9 ? 6.211 -9.039 -17.953 1 98.94 9 SER B CA 1
ATOM 2400 C C . SER B 1 9 ? 7.59 -8.719 -18.516 1 98.94 9 SER B C 1
ATOM 2402 O O . SER B 1 9 ? 7.727 -8.469 -19.719 1 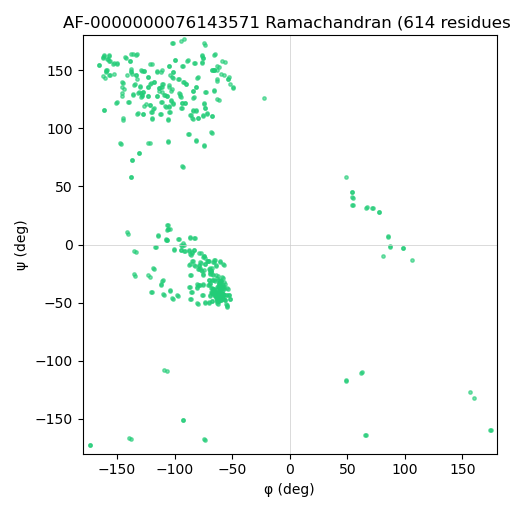98.94 9 SER B O 1
ATOM 2404 N N . TYR B 1 10 ? 8.492 -8.547 -17.641 1 98.94 10 TYR B N 1
ATOM 2405 C CA . TYR B 1 10 ? 9.922 -8.484 -17.938 1 98.94 10 TYR B CA 1
ATOM 2406 C C . TYR B 1 10 ? 10.695 -9.5 -17.109 1 98.94 10 TYR B C 1
ATOM 2408 O O . TYR B 1 10 ? 10.625 -9.484 -15.875 1 98.94 10 TYR B O 1
ATOM 2416 N N . VAL B 1 11 ? 11.367 -10.383 -17.75 1 98.88 11 VAL B N 1
ATOM 2417 C CA . VAL B 1 11 ? 12.297 -11.344 -17.172 1 98.88 11 VAL B CA 1
ATOM 2418 C C . VAL B 1 11 ? 13.695 -11.125 -17.75 1 98.88 11 VAL B C 1
ATOM 2420 O O . VAL B 1 11 ? 13.898 -11.266 -18.969 1 98.88 11 VAL B O 1
ATOM 2423 N N . PRO B 1 12 ? 14.617 -10.766 -16.891 1 98.81 12 PRO B N 1
ATOM 2424 C CA . PRO B 1 12 ? 15.969 -10.57 -17.406 1 98.81 12 PRO B CA 1
ATOM 2425 C C . PRO B 1 12 ? 16.484 -11.781 -18.172 1 98.81 12 PRO B C 1
ATOM 2427 O O . PRO B 1 12 ? 16.234 -12.922 -17.797 1 98.81 12 PRO B O 1
ATOM 2430 N N . ALA B 1 13 ? 17.203 -11.5 -19.219 1 97.44 13 ALA B N 1
ATOM 2431 C CA . ALA B 1 13 ? 17.75 -12.57 -20.047 1 97.44 13 ALA B CA 1
ATOM 2432 C C . ALA B 1 13 ? 18.938 -13.242 -19.375 1 97.44 13 ALA B C 1
ATOM 2434 O O . ALA B 1 13 ? 19.141 -14.453 -19.5 1 97.44 13 ALA B O 1
ATOM 2435 N N . ASP B 1 14 ? 19.719 -12.492 -18.641 1 97.94 14 ASP B N 1
ATOM 2436 C CA . ASP B 1 14 ? 20.859 -13.023 -17.906 1 97.94 14 ASP B CA 1
ATOM 2437 C C . ASP B 1 14 ? 20.438 -13.617 -16.578 1 97.94 14 ASP B C 1
ATOM 2439 O O . ASP B 1 14 ? 19.375 -13.266 -16.047 1 97.94 14 ASP B O 1
ATOM 2443 N N . GLY B 1 15 ? 21.266 -14.523 -16.078 1 97.94 15 GLY B N 1
ATOM 2444 C CA . GLY B 1 15 ? 20.969 -15.156 -14.812 1 97.94 15 GLY B CA 1
ATOM 2445 C C . GLY B 1 15 ? 21.938 -16.281 -14.453 1 97.94 15 GLY B C 1
ATOM 2446 O O . GLY B 1 15 ? 23.094 -16.25 -14.859 1 97.94 15 GLY B O 1
ATOM 2447 N N . ILE B 1 16 ? 21.469 -17.094 -13.602 1 97.56 16 ILE B N 1
ATOM 2448 C CA . ILE B 1 16 ? 22.281 -18.172 -13.047 1 97.56 16 ILE B CA 1
ATOM 2449 C C . ILE B 1 16 ? 21.797 -19.516 -13.594 1 97.56 16 ILE B C 1
ATOM 2451 O O . ILE B 1 16 ? 20.609 -19.812 -13.578 1 97.56 16 ILE B O 1
ATOM 2455 N N . ASP B 1 17 ? 22.75 -20.312 -14.125 1 97.69 17 ASP B N 1
ATOM 2456 C CA . ASP B 1 17 ? 22.484 -21.719 -14.359 1 97.69 17 ASP B CA 1
ATOM 2457 C C . ASP B 1 17 ? 22.312 -22.469 -13.039 1 97.69 17 ASP B C 1
ATOM 2459 O O . ASP B 1 17 ? 23.297 -22.75 -12.344 1 97.69 17 ASP B O 1
ATOM 2463 N N . ASN B 1 18 ? 21.094 -22.875 -12.82 1 97.69 18 ASN B N 1
ATOM 2464 C CA . ASN B 1 18 ? 20.812 -23.391 -11.492 1 97.69 18 ASN B CA 1
ATOM 2465 C C . ASN B 1 18 ? 21.297 -24.828 -11.32 1 97.69 18 ASN B C 1
ATOM 2467 O O . ASN B 1 18 ? 21.438 -25.312 -10.203 1 97.69 18 ASN B O 1
ATOM 2471 N N . TYR B 1 19 ? 21.516 -25.609 -12.461 1 96.88 19 TYR B N 1
ATOM 2472 C CA . TYR B 1 19 ? 22.172 -26.922 -12.375 1 96.88 19 TYR B CA 1
ATOM 2473 C C . TYR B 1 19 ? 23.609 -26.781 -11.859 1 96.88 19 TYR B C 1
ATOM 2475 O O . TYR B 1 19 ? 24.016 -27.516 -10.961 1 96.88 19 TYR B O 1
ATOM 2483 N N . ALA B 1 20 ? 24.297 -25.812 -12.469 1 96.06 20 ALA B N 1
ATOM 2484 C CA . ALA B 1 20 ? 25.672 -25.562 -12.055 1 96.06 20 ALA B CA 1
ATOM 2485 C C . ALA B 1 20 ? 25.734 -25.109 -10.602 1 96.06 20 ALA B C 1
ATOM 2487 O O . ALA B 1 20 ? 26.625 -25.516 -9.852 1 96.06 20 ALA B O 1
ATOM 2488 N N . GLN B 1 21 ? 24.844 -24.234 -10.219 1 96 21 GLN B N 1
ATOM 2489 C CA . GLN B 1 21 ? 24.781 -23.75 -8.844 1 96 21 GLN B CA 1
ATOM 2490 C C . GLN B 1 21 ? 24.5 -24.891 -7.867 1 96 21 GLN B C 1
ATOM 2492 O O . GLN B 1 21 ? 25.125 -24.969 -6.809 1 96 21 GLN B O 1
ATOM 2497 N N . GLY B 1 22 ? 23.484 -25.719 -8.219 1 95.56 22 GLY B N 1
ATOM 2498 C CA . GLY B 1 22 ? 23.172 -26.875 -7.387 1 95.56 22 GLY B CA 1
ATOM 2499 C C . GLY B 1 22 ? 24.344 -27.812 -7.195 1 95.56 22 GLY B C 1
ATOM 2500 O O . GLY B 1 22 ? 24.547 -28.359 -6.109 1 95.56 22 GLY B O 1
ATOM 2501 N N . ALA B 1 23 ? 25.109 -27.984 -8.227 1 94.81 23 ALA B N 1
ATOM 2502 C CA . ALA B 1 23 ? 26.266 -28.875 -8.156 1 94.81 23 ALA B CA 1
ATOM 2503 C C . ALA B 1 23 ? 27.266 -28.391 -7.102 1 94.81 23 ALA B C 1
ATOM 2505 O O . ALA B 1 23 ? 27.906 -29.203 -6.43 1 94.81 23 ALA B O 1
ATOM 2506 N N . LYS B 1 24 ? 27.359 -27.125 -6.945 1 93.5 24 LYS B N 1
ATOM 2507 C CA . LYS B 1 24 ? 28.25 -26.547 -5.93 1 93.5 24 LYS B CA 1
ATOM 2508 C C . LYS B 1 24 ? 27.797 -26.953 -4.527 1 93.5 24 LYS B C 1
ATOM 2510 O O . LYS B 1 24 ? 28.609 -26.969 -3.594 1 93.5 24 LYS B O 1
ATOM 2515 N N . PHE B 1 25 ? 26.547 -27.234 -4.348 1 94.25 25 PHE B N 1
ATOM 2516 C CA . PHE B 1 25 ? 26 -27.609 -3.047 1 94.25 25 PHE B CA 1
ATOM 2517 C C . PHE B 1 25 ? 25.688 -29.094 -2.994 1 94.25 25 PHE B C 1
ATOM 2519 O O . PHE B 1 25 ? 24.875 -29.531 -2.168 1 94.25 25 PHE B O 1
ATOM 2526 N N . ALA B 1 26 ? 26.156 -29.891 -3.947 1 94.88 26 ALA B N 1
ATOM 2527 C CA . ALA B 1 26 ? 26.016 -31.344 -4.031 1 94.88 26 ALA B CA 1
ATOM 2528 C C . ALA B 1 26 ? 24.562 -31.734 -4.266 1 94.88 26 ALA B C 1
ATOM 2530 O O . ALA B 1 26 ? 24.062 -32.719 -3.697 1 94.88 26 ALA B O 1
ATOM 2531 N N . LYS B 1 27 ? 23.859 -30.906 -4.969 1 93.75 27 LYS B N 1
ATOM 2532 C CA . LYS B 1 27 ? 22.516 -31.219 -5.426 1 93.75 27 LYS B CA 1
ATOM 2533 C C . LYS B 1 27 ? 22.5 -31.594 -6.906 1 93.75 27 LYS B C 1
ATOM 2535 O O . LYS B 1 27 ? 23.141 -30.922 -7.723 1 93.75 27 LYS B O 1
ATOM 2540 N N . ASP B 1 28 ? 21.812 -32.719 -7.195 1 93.69 28 ASP B N 1
ATOM 2541 C CA . ASP B 1 28 ? 21.828 -33.188 -8.57 1 93.69 28 ASP B CA 1
ATOM 2542 C C . ASP B 1 28 ? 20.641 -32.625 -9.367 1 93.69 28 ASP B C 1
ATOM 2544 O O . ASP B 1 28 ? 19.828 -31.875 -8.828 1 93.69 28 ASP B O 1
ATOM 2548 N N . GLU B 1 29 ? 20.609 -32.938 -10.602 1 94.5 29 GLU B N 1
ATOM 2549 C CA . GLU B 1 29 ? 19.594 -32.438 -11.508 1 94.5 29 GLU B CA 1
ATOM 2550 C C . GLU B 1 29 ? 18.188 -32.844 -11.07 1 94.5 29 GLU B C 1
ATOM 2552 O O . GLU B 1 29 ? 17.234 -32.094 -11.234 1 94.5 29 GLU B O 1
ATOM 2557 N N . GLU B 1 30 ? 18.094 -34 -10.57 1 94.69 30 GLU B N 1
ATOM 2558 C CA . GLU B 1 30 ? 16.797 -34.5 -10.078 1 94.69 30 GLU B CA 1
ATOM 2559 C C . GLU B 1 30 ? 16.266 -33.625 -8.945 1 94.69 30 GLU B C 1
ATOM 2561 O O . GLU B 1 30 ? 15.078 -33.312 -8.898 1 94.69 30 GLU B O 1
ATOM 2566 N N . PHE B 1 31 ? 17.141 -33.281 -8.102 1 94.94 31 PHE B N 1
ATOM 2567 C CA . PHE B 1 31 ? 16.781 -32.406 -7 1 94.94 31 PHE B CA 1
ATOM 2568 C C . PHE B 1 31 ? 16.359 -31.031 -7.531 1 94.94 31 PHE B C 1
ATOM 2570 O O . PHE B 1 31 ? 15.344 -30.484 -7.105 1 94.94 31 PHE B O 1
ATOM 2577 N N . ILE B 1 32 ? 17.125 -30.469 -8.461 1 96 32 ILE B N 1
ATOM 2578 C CA . ILE B 1 32 ? 16.906 -29.125 -8.984 1 96 32 ILE B CA 1
ATOM 2579 C C . ILE B 1 32 ? 15.562 -29.062 -9.703 1 96 32 ILE B C 1
ATOM 2581 O O . ILE B 1 32 ? 14.766 -28.156 -9.477 1 96 32 ILE B O 1
ATOM 2585 N N . ILE B 1 33 ? 15.281 -30.031 -10.445 1 94.56 33 ILE B N 1
ATOM 2586 C CA . ILE B 1 33 ? 14.047 -29.984 -11.219 1 94.56 33 ILE B CA 1
ATOM 2587 C C . ILE B 1 33 ? 12.891 -30.5 -10.367 1 94.56 33 ILE B C 1
ATOM 2589 O O . ILE B 1 33 ? 11.781 -29.953 -10.43 1 94.56 33 ILE B O 1
ATOM 2593 N N . GLY B 1 34 ? 13.07 -31.484 -9.633 1 93.69 34 GLY B N 1
ATOM 2594 C CA . GLY B 1 34 ? 12 -32.125 -8.883 1 93.69 34 GLY B CA 1
ATOM 2595 C C . GLY B 1 34 ? 11.594 -31.328 -7.652 1 93.69 34 GLY B C 1
ATOM 2596 O O . GLY B 1 34 ? 10.398 -31.172 -7.367 1 93.69 34 GLY B O 1
ATOM 2597 N N . LYS B 1 35 ? 12.523 -30.797 -6.887 1 94.94 35 LYS B N 1
ATOM 2598 C CA . LYS B 1 35 ? 12.234 -30.125 -5.621 1 94.94 35 LYS B CA 1
ATOM 2599 C C . LYS B 1 35 ? 12.258 -28.609 -5.777 1 94.94 35 LYS B C 1
ATOM 2601 O O . LYS B 1 35 ? 11.352 -27.922 -5.32 1 94.94 35 LYS B O 1
ATOM 2606 N N . ILE B 1 36 ? 13.234 -28.078 -6.41 1 96.12 36 ILE B N 1
ATOM 2607 C CA . ILE B 1 36 ? 13.375 -26.641 -6.59 1 96.12 36 ILE B CA 1
ATOM 2608 C C . ILE B 1 36 ? 12.484 -26.172 -7.742 1 96.12 36 ILE B C 1
ATOM 2610 O O . ILE B 1 36 ? 11.727 -25.203 -7.602 1 96.12 36 ILE B O 1
ATOM 2614 N N . GLY B 1 37 ? 12.578 -26.828 -8.891 1 97.19 37 GLY B N 1
ATOM 2615 C CA . GLY B 1 37 ? 11.672 -26.594 -10 1 97.19 37 GLY B CA 1
ATOM 2616 C C . GLY B 1 37 ? 12.242 -25.656 -11.047 1 97.19 37 GLY B C 1
ATOM 2617 O O . GLY B 1 37 ? 11.625 -25.438 -12.102 1 97.19 37 GLY B O 1
ATOM 2618 N N . SER B 1 38 ? 13.438 -25.109 -10.844 1 97.88 38 SER B N 1
ATOM 2619 C CA . SER B 1 38 ? 13.961 -24.125 -11.797 1 97.88 38 SER B CA 1
ATOM 2620 C C . SER B 1 38 ? 15.367 -24.484 -12.242 1 97.88 38 SER B C 1
ATOM 2622 O O . SER B 1 38 ? 16.266 -24.641 -11.422 1 97.88 38 SER B O 1
ATOM 2624 N N . ALA B 1 39 ? 15.539 -24.547 -13.508 1 97.81 39 ALA B N 1
ATOM 2625 C CA . ALA B 1 39 ? 16.844 -24.812 -14.109 1 97.81 39 ALA B CA 1
ATOM 2626 C C . ALA B 1 39 ? 17.641 -23.516 -14.266 1 97.81 39 ALA B C 1
ATOM 2628 O O . ALA B 1 39 ? 18.875 -23.547 -14.328 1 97.81 39 ALA B O 1
ATOM 2629 N N . PHE B 1 40 ? 16.969 -22.453 -14.367 1 98.25 40 PHE B N 1
ATOM 2630 C CA . PHE B 1 40 ? 17.547 -21.141 -14.602 1 98.25 40 PHE B CA 1
ATOM 2631 C C . PHE B 1 40 ? 16.922 -20.094 -13.688 1 98.25 40 PHE B C 1
ATOM 2633 O O . PHE B 1 40 ? 15.719 -20.109 -13.445 1 98.25 40 PHE B O 1
ATOM 2640 N N . LEU B 1 41 ? 17.766 -19.234 -13.148 1 98.75 41 LEU B N 1
ATOM 2641 C CA . LEU B 1 41 ? 17.312 -18.141 -12.312 1 98.75 41 LEU B CA 1
ATOM 2642 C C . LEU B 1 41 ? 17.703 -16.797 -12.914 1 98.75 41 LEU B C 1
ATOM 2644 O O . LEU B 1 41 ? 18.859 -16.375 -12.805 1 98.75 41 LEU B O 1
ATOM 2648 N N . PRO B 1 42 ? 16.688 -16.062 -13.453 1 98.88 42 PRO B N 1
ATOM 2649 C CA . PRO B 1 42 ? 17 -14.734 -13.992 1 98.88 42 PRO B CA 1
ATOM 2650 C C . PRO B 1 42 ? 17.5 -13.766 -12.922 1 98.88 42 PRO B C 1
ATOM 2652 O O . PRO B 1 42 ? 17.016 -13.781 -11.789 1 98.88 42 PRO B O 1
ATOM 2655 N N . ARG B 1 43 ? 18.5 -12.953 -13.32 1 98.69 43 ARG B N 1
ATOM 2656 C CA . ARG B 1 43 ? 19.047 -11.914 -12.453 1 98.69 43 ARG B CA 1
ATOM 2657 C C . ARG B 1 43 ? 19.078 -10.562 -13.156 1 98.69 43 ARG B C 1
ATOM 2659 O O . ARG B 1 43 ? 19.453 -10.469 -14.328 1 98.69 43 ARG B O 1
ATOM 2666 N N . LYS B 1 44 ? 18.516 -9.555 -12.477 1 98.62 44 LYS B N 1
ATOM 2667 C CA . LYS B 1 44 ? 18.641 -8.211 -13.031 1 98.62 44 LYS B CA 1
ATOM 2668 C C . LYS B 1 44 ? 20.109 -7.836 -13.242 1 98.62 44 LYS B C 1
ATOM 2670 O O . LYS B 1 44 ? 21 -8.344 -12.555 1 98.62 44 LYS B O 1
ATOM 2675 N N . ASP B 1 45 ? 20.297 -6.875 -14.148 1 97.88 45 ASP B N 1
ATOM 2676 C CA . ASP B 1 45 ? 21.641 -6.328 -14.344 1 97.88 45 ASP B CA 1
ATOM 2677 C C . ASP B 1 45 ? 22.094 -5.547 -13.117 1 97.88 45 ASP B C 1
ATOM 2679 O O . ASP B 1 45 ? 21.281 -4.941 -12.422 1 97.88 45 ASP B O 1
ATOM 2683 N N . ALA B 1 46 ? 23.422 -5.543 -12.914 1 96.12 46 ALA B N 1
ATOM 2684 C CA . ALA B 1 46 ? 23.984 -4.855 -11.75 1 96.12 46 ALA B CA 1
ATOM 2685 C C . ALA B 1 46 ? 23.609 -3.375 -11.758 1 96.12 46 ALA B C 1
ATOM 2687 O O . ALA B 1 46 ? 23.438 -2.771 -10.695 1 96.12 46 ALA B O 1
ATOM 2688 N N . ALA B 1 47 ? 23.391 -2.814 -12.922 1 96.75 47 ALA B N 1
ATOM 2689 C CA . ALA B 1 47 ? 23.109 -1.39 -13.055 1 96.75 47 ALA B CA 1
ATOM 2690 C C . ALA B 1 47 ? 21.609 -1.118 -12.891 1 96.75 47 ALA B C 1
ATOM 2692 O O . ALA B 1 47 ? 21.203 0.033 -12.727 1 96.75 47 ALA B O 1
ATOM 2693 N N . GLN B 1 48 ? 20.797 -2.131 -12.82 1 98.12 48 GLN B N 1
ATOM 2694 C CA . GLN B 1 48 ? 19.359 -1.978 -12.711 1 98.12 48 GLN B CA 1
ATOM 2695 C C . GLN B 1 48 ? 18.906 -1.972 -11.25 1 98.12 48 GLN B C 1
ATOM 2697 O O . GLN B 1 48 ? 19.469 -2.684 -10.422 1 98.12 48 GLN B O 1
ATOM 2702 N N . GLU B 1 49 ? 17.984 -1.119 -10.984 1 98.12 49 GLU B N 1
ATOM 2703 C CA . GLU B 1 49 ? 17.219 -1.172 -9.742 1 98.12 49 GLU B CA 1
ATOM 2704 C C . GLU B 1 49 ? 15.844 -1.783 -9.969 1 98.12 49 GLU B C 1
ATOM 2706 O O . GLU B 1 49 ? 15.469 -2.068 -11.102 1 98.12 49 GLU B O 1
ATOM 2711 N N . THR B 1 50 ? 15.141 -2.002 -8.875 1 98.81 50 THR B N 1
ATOM 2712 C CA . THR B 1 50 ? 13.797 -2.562 -8.945 1 98.81 50 THR B CA 1
ATOM 2713 C C . THR B 1 50 ? 12.922 -1.751 -9.898 1 98.81 50 THR B C 1
ATOM 2715 O O . THR B 1 50 ? 12.188 -2.318 -10.711 1 98.81 50 THR B O 1
ATOM 2718 N N . SER B 1 51 ? 12.977 -0.42 -9.844 1 98.94 51 SER B N 1
ATOM 2719 C CA . SER B 1 51 ? 12.172 0.452 -10.695 1 98.94 51 SER B CA 1
ATOM 2720 C C . SER B 1 51 ? 12.477 0.215 -12.172 1 98.94 51 SER B C 1
ATOM 2722 O O . SER B 1 51 ? 11.586 0.342 -13.016 1 98.94 51 SER B O 1
ATOM 2724 N N . ASP B 1 52 ? 13.703 -0.14 -12.508 1 98.94 52 ASP B N 1
ATOM 2725 C CA . ASP B 1 52 ? 14.07 -0.402 -13.898 1 98.94 52 ASP B CA 1
ATOM 2726 C C . ASP B 1 52 ? 13.344 -1.634 -14.43 1 98.94 52 ASP B C 1
ATOM 2728 O O . ASP B 1 52 ? 12.93 -1.66 -15.594 1 98.94 52 ASP B O 1
ATOM 2732 N N . LEU B 1 53 ? 13.234 -2.688 -13.609 1 98.94 53 LEU B N 1
ATOM 2733 C CA . LEU B 1 53 ? 12.469 -3.861 -14.016 1 98.94 53 LEU B CA 1
ATOM 2734 C C . LEU B 1 53 ? 11 -3.508 -14.219 1 98.94 53 LEU B C 1
ATOM 2736 O O . LEU B 1 53 ? 10.375 -3.967 -15.18 1 98.94 53 LEU B O 1
ATOM 2740 N N . CYS B 1 54 ? 10.477 -2.682 -13.289 1 99 54 CYS B N 1
ATOM 2741 C CA . CYS B 1 54 ? 9.094 -2.219 -13.414 1 99 54 CYS B CA 1
ATOM 2742 C C . CYS B 1 54 ? 8.867 -1.527 -14.75 1 99 54 CYS B C 1
ATOM 2744 O O . CYS B 1 54 ? 7.891 -1.812 -15.438 1 99 54 CYS B O 1
ATOM 2746 N N . VAL B 1 55 ? 9.773 -0.619 -15.109 1 98.94 55 VAL B N 1
ATOM 2747 C CA . VAL B 1 55 ? 9.656 0.177 -16.328 1 98.94 55 VAL B CA 1
ATOM 2748 C C . VAL B 1 55 ? 9.656 -0.741 -17.547 1 98.94 55 VAL B C 1
ATOM 2750 O O . VAL B 1 55 ? 8.859 -0.553 -18.469 1 98.94 55 VAL B O 1
ATOM 2753 N N . GLU B 1 56 ? 10.523 -1.765 -17.531 1 98.94 56 GLU B N 1
ATOM 2754 C CA . GLU B 1 56 ? 10.578 -2.705 -18.656 1 98.94 56 GLU B CA 1
ATOM 2755 C C . GLU B 1 56 ? 9.266 -3.459 -18.797 1 98.94 56 GLU B C 1
ATOM 2757 O O . GLU B 1 56 ? 8.781 -3.652 -19.922 1 98.94 56 GLU B O 1
ATOM 2762 N N . ALA B 1 57 ? 8.68 -3.922 -17.719 1 98.94 57 ALA B N 1
ATOM 2763 C CA . ALA B 1 57 ? 7.41 -4.641 -17.781 1 98.94 57 ALA B CA 1
ATOM 2764 C C . ALA B 1 57 ? 6.297 -3.744 -18.312 1 98.94 57 ALA B C 1
ATOM 2766 O O . ALA B 1 57 ? 5.473 -4.184 -19.125 1 98.94 57 ALA B O 1
ATOM 2767 N N . VAL B 1 58 ? 6.246 -2.471 -17.844 1 98.94 58 VAL B N 1
ATOM 2768 C CA . VAL B 1 58 ? 5.203 -1.544 -18.281 1 98.94 58 VAL B CA 1
ATOM 2769 C C . VAL B 1 58 ? 5.395 -1.207 -19.766 1 98.94 58 VAL B C 1
ATOM 2771 O O . VAL B 1 58 ? 4.418 -1.086 -20.5 1 98.94 58 VAL B O 1
ATOM 2774 N N . ASN B 1 59 ? 6.645 -0.992 -20.172 1 98.94 59 ASN B N 1
ATOM 2775 C CA . ASN B 1 59 ? 6.906 -0.761 -21.578 1 98.94 59 ASN B CA 1
ATOM 2776 C C . ASN B 1 59 ? 6.418 -1.926 -22.438 1 98.94 59 ASN B C 1
ATOM 2778 O O . ASN B 1 59 ? 5.867 -1.717 -23.516 1 98.94 59 ASN B O 1
ATOM 2782 N N . ALA B 1 60 ? 6.668 -3.17 -21.969 1 98.94 60 ALA B N 1
ATOM 2783 C CA . ALA B 1 60 ? 6.141 -4.336 -22.688 1 98.94 60 ALA B CA 1
ATOM 2784 C C . ALA B 1 60 ? 4.617 -4.289 -22.75 1 98.94 60 ALA B C 1
ATOM 2786 O O . ALA B 1 60 ? 4.027 -4.645 -23.781 1 98.94 60 ALA B O 1
ATOM 2787 N N . LEU B 1 61 ? 3.998 -3.861 -21.688 1 98.94 61 LEU B N 1
ATOM 2788 C CA . LEU B 1 61 ? 2.545 -3.744 -21.641 1 98.94 61 LEU B CA 1
ATOM 2789 C C . LEU B 1 61 ? 2.053 -2.748 -22.688 1 98.94 61 LEU B C 1
ATOM 2791 O O . LEU B 1 61 ? 1.086 -3.02 -23.406 1 98.94 61 LEU B O 1
ATOM 2795 N N . PHE B 1 62 ? 2.68 -1.548 -22.75 1 98.88 62 PHE B N 1
ATOM 2796 C CA . PHE B 1 62 ? 2.305 -0.538 -23.734 1 98.88 62 PHE B CA 1
ATOM 2797 C C . PHE B 1 62 ? 2.496 -1.062 -25.141 1 98.88 62 PHE B C 1
ATOM 2799 O O . PHE B 1 62 ? 1.679 -0.794 -26.031 1 98.88 62 PHE B O 1
ATOM 2806 N N . ALA B 1 63 ? 3.566 -1.768 -25.344 1 98.75 63 ALA B N 1
ATOM 2807 C CA . ALA B 1 63 ? 3.836 -2.332 -26.672 1 98.75 63 ALA B CA 1
ATOM 2808 C C . ALA B 1 63 ? 2.736 -3.303 -27.078 1 98.75 63 ALA B C 1
ATOM 2810 O O . ALA B 1 63 ? 2.352 -3.352 -28.25 1 98.75 63 ALA B O 1
ATOM 2811 N N . ASN B 1 64 ? 2.225 -4.062 -26.156 1 98.62 64 ASN B N 1
ATOM 2812 C CA . ASN B 1 64 ? 1.195 -5.062 -26.422 1 98.62 64 ASN B CA 1
ATOM 2813 C C . ASN B 1 64 ? -0.184 -4.426 -26.547 1 98.62 64 ASN B C 1
ATOM 2815 O O . ASN B 1 64 ? -1.116 -5.055 -27.062 1 98.62 64 ASN B O 1
ATOM 2819 N N . ASN B 1 65 ? -0.315 -3.225 -26.062 1 98.5 65 ASN B N 1
ATOM 2820 C CA . ASN B 1 65 ? -1.596 -2.527 -26.047 1 98.5 65 ASN B CA 1
ATOM 2821 C C . ASN B 1 65 ? -1.465 -1.108 -26.594 1 98.5 65 ASN B C 1
ATOM 2823 O O . ASN B 1 65 ? -1.542 -0.138 -25.844 1 98.5 65 ASN B O 1
ATOM 2827 N N . PRO B 1 66 ? -1.404 -0.919 -27.859 1 97.62 66 PRO B N 1
ATOM 2828 C CA . PRO B 1 66 ? -1.127 0.39 -28.453 1 97.62 66 PRO B CA 1
ATOM 2829 C C . PRO B 1 66 ? -2.217 1.417 -28.156 1 97.62 66 PRO B C 1
ATOM 2831 O O . PRO B 1 66 ? -1.977 2.623 -28.25 1 97.62 66 PRO B O 1
ATOM 2834 N N . ASP B 1 67 ? -3.404 0.989 -27.75 1 96.5 67 ASP B N 1
ATOM 2835 C CA . ASP B 1 67 ? -4.5 1.907 -27.469 1 96.5 67 ASP B CA 1
ATOM 2836 C C . ASP B 1 67 ? -4.379 2.48 -26.047 1 96.5 67 ASP B C 1
ATOM 2838 O O . ASP B 1 67 ? -5.039 3.465 -25.719 1 96.5 67 ASP B O 1
ATOM 2842 N N . LEU B 1 68 ? -3.625 1.836 -25.266 1 98.12 68 LEU B N 1
ATOM 2843 C CA . LEU B 1 68 ? -3.365 2.375 -23.938 1 98.12 68 LEU B CA 1
ATOM 2844 C C . LEU B 1 68 ? -2.283 3.447 -23.984 1 98.12 68 LEU B C 1
ATOM 2846 O O . LEU B 1 68 ? -1.126 3.154 -24.281 1 98.12 68 LEU B O 1
ATOM 2850 N N . LYS B 1 69 ? -2.674 4.699 -23.656 1 98.38 69 LYS B N 1
ATOM 2851 C CA . LYS B 1 69 ? -1.742 5.82 -23.719 1 98.38 69 LYS B CA 1
ATOM 2852 C C . LYS B 1 69 ? -1.229 6.18 -22.328 1 98.38 69 LYS B C 1
ATOM 2854 O O . LYS B 1 69 ? -1.965 6.082 -21.344 1 98.38 69 LYS B O 1
ATOM 2859 N N . ARG B 1 70 ? -0.02 6.641 -22.297 1 98.62 70 ARG B N 1
ATOM 2860 C CA . ARG B 1 70 ? 0.583 7.047 -21.031 1 98.62 70 ARG B CA 1
ATOM 2861 C C . ARG B 1 70 ? -0.244 8.133 -20.359 1 98.62 70 ARG B C 1
ATOM 2863 O O . ARG B 1 70 ? -0.38 8.148 -19.141 1 98.62 70 ARG B O 1
ATOM 2870 N N . GLU B 1 71 ? -0.871 9.039 -21.109 1 98.5 71 GLU B N 1
ATOM 2871 C CA . GLU B 1 71 ? -1.634 10.172 -20.594 1 98.5 71 GLU B CA 1
ATOM 2872 C C . GLU B 1 71 ? -2.914 9.711 -19.906 1 98.5 71 GLU B C 1
ATOM 2874 O O . GLU B 1 71 ? -3.504 10.453 -19.125 1 98.5 71 GLU B O 1
ATOM 2879 N N . SER B 1 72 ? -3.338 8.5 -20.219 1 98.56 72 SER B N 1
ATOM 2880 C CA . SER B 1 72 ? -4.613 8.008 -19.703 1 98.56 72 SER B CA 1
ATOM 2881 C C . SER B 1 72 ? -4.422 7.262 -18.391 1 98.56 72 SER B C 1
ATOM 2883 O O . SER B 1 72 ? -5.398 6.875 -17.75 1 98.56 72 SER B O 1
ATOM 2885 N N . ILE B 1 73 ? -3.176 7.059 -17.953 1 98.94 73 ILE B N 1
ATOM 2886 C CA . ILE B 1 73 ? -2.926 6.328 -16.719 1 98.94 73 ILE B CA 1
ATOM 2887 C C . ILE B 1 73 ? -3.301 7.195 -15.516 1 98.94 73 ILE B C 1
ATOM 2889 O O . ILE B 1 73 ? -2.855 8.344 -15.406 1 98.94 73 ILE B O 1
ATOM 2893 N N . ASP B 1 74 ? -4.078 6.602 -14.586 1 98.88 74 ASP B N 1
ATOM 2894 C CA . ASP B 1 74 ? -4.586 7.367 -13.453 1 98.88 74 ASP B CA 1
ATOM 2895 C C . ASP B 1 74 ? -3.93 6.918 -12.148 1 98.88 74 ASP B C 1
ATOM 2897 O O . ASP B 1 74 ? -3.893 7.672 -11.172 1 98.88 74 ASP B O 1
ATOM 2901 N N . THR B 1 75 ? -3.598 5.723 -12.086 1 98.94 75 THR B N 1
ATOM 2902 C CA . THR B 1 75 ? -3.062 5.168 -10.852 1 98.94 75 THR B CA 1
ATOM 2903 C C . THR B 1 75 ? -1.986 4.125 -11.141 1 98.94 75 THR B C 1
ATOM 2905 O O . THR B 1 75 ? -2.055 3.424 -12.156 1 98.94 75 THR B O 1
ATOM 2908 N N . LEU B 1 76 ? -0.925 4.133 -10.375 1 98.94 76 LEU B N 1
ATOM 2909 C CA . LEU B 1 76 ? 0.222 3.234 -10.461 1 98.94 76 LEU B CA 1
ATOM 2910 C C . LEU B 1 76 ? 0.583 2.678 -9.086 1 98.94 76 LEU B C 1
ATOM 2912 O O . LEU B 1 76 ? 0.986 3.43 -8.195 1 98.94 76 LEU B O 1
ATOM 2916 N N . ILE B 1 77 ? 0.401 1.368 -8.875 1 99 77 ILE B N 1
ATOM 2917 C CA . ILE B 1 77 ? 0.761 0.711 -7.621 1 99 77 ILE B CA 1
ATOM 2918 C C . ILE B 1 77 ? 1.879 -0.3 -7.875 1 99 77 ILE B C 1
ATOM 2920 O O . ILE B 1 77 ? 1.794 -1.111 -8.797 1 99 77 ILE B O 1
ATOM 2924 N N . VAL B 1 78 ? 2.949 -0.231 -7.141 1 98.94 78 VAL B N 1
ATOM 2925 C CA . VAL B 1 78 ? 4.004 -1.237 -7.184 1 98.94 78 VAL B CA 1
ATOM 2926 C C . VAL B 1 78 ? 3.928 -2.121 -5.941 1 98.94 78 VAL B C 1
ATOM 2928 O O . VAL B 1 78 ? 3.992 -1.626 -4.812 1 98.94 78 VAL B O 1
ATOM 2931 N N . VAL B 1 79 ? 3.711 -3.422 -6.125 1 98.94 79 VAL B N 1
ATOM 2932 C CA . VAL B 1 79 ? 3.807 -4.41 -5.059 1 98.94 79 VAL B CA 1
ATOM 2933 C C . VAL B 1 79 ? 5.25 -4.895 -4.926 1 98.94 79 VAL B C 1
ATOM 2935 O O . VAL B 1 79 ? 5.773 -5.555 -5.824 1 98.94 79 VAL B O 1
ATOM 2938 N N . THR B 1 80 ? 5.883 -4.516 -3.799 1 98.62 80 THR B N 1
ATOM 2939 C CA . THR B 1 80 ? 7.281 -4.883 -3.6 1 98.62 80 THR B CA 1
ATOM 2940 C C . THR B 1 80 ? 7.652 -4.816 -2.121 1 98.62 80 THR B C 1
ATOM 2942 O O . THR B 1 80 ? 7.051 -4.059 -1.357 1 98.62 80 THR B O 1
ATOM 2945 N N . GLN B 1 81 ? 8.547 -5.629 -1.671 1 97 81 GLN B N 1
ATOM 2946 C CA . GLN B 1 81 ? 9.219 -5.477 -0.385 1 97 81 GLN B CA 1
ATOM 2947 C C . GLN B 1 81 ? 10.703 -5.195 -0.572 1 97 81 GLN B C 1
ATOM 2949 O O . GLN B 1 81 ? 11.477 -5.266 0.384 1 97 81 GLN B O 1
ATOM 2954 N N . ASN B 1 82 ? 11.078 -4.984 -1.833 1 95.75 82 ASN B N 1
ATOM 2955 C CA . ASN B 1 82 ? 12.469 -4.77 -2.236 1 95.75 82 ASN B CA 1
ATOM 2956 C C . ASN B 1 82 ? 12.578 -3.646 -3.266 1 95.75 82 ASN B C 1
ATOM 2958 O O . ASN B 1 82 ? 13.102 -3.857 -4.363 1 95.75 82 ASN B O 1
ATOM 2962 N N . GLY B 1 83 ? 12.125 -2.48 -2.91 1 96.62 83 GLY B N 1
ATOM 2963 C CA . GLY B 1 83 ? 12.094 -1.351 -3.824 1 96.62 83 GLY B CA 1
ATOM 2964 C C . GLY B 1 83 ? 13.461 -0.75 -4.078 1 96.62 83 GLY B C 1
ATOM 2965 O O . GLY B 1 83 ? 14.484 -1.383 -3.809 1 96.62 83 GLY B O 1
ATOM 2966 N N . ASP B 1 84 ? 13.508 0.394 -4.684 1 96.94 84 ASP B N 1
ATOM 2967 C CA . ASP B 1 84 ? 14.75 1.079 -5.035 1 96.94 84 ASP B CA 1
ATOM 2968 C C . ASP B 1 84 ? 15.516 1.503 -3.783 1 96.94 84 ASP B C 1
ATOM 2970 O O . ASP B 1 84 ? 14.93 2.02 -2.832 1 96.94 84 ASP B O 1
ATOM 2974 N N . GLU B 1 85 ? 16.766 1.227 -3.766 1 92.5 85 GLU B N 1
ATOM 2975 C CA . GLU B 1 85 ? 17.688 1.669 -2.73 1 92.5 85 GLU B CA 1
ATOM 2976 C C . GLU B 1 85 ? 17.141 1.385 -1.336 1 92.5 85 GLU B C 1
ATOM 2978 O O . GLU B 1 85 ? 16.812 0.242 -1.013 1 92.5 85 GLU B O 1
ATOM 2983 N N . GLU B 1 86 ? 16.906 2.402 -0.55 1 92.44 86 GLU B N 1
ATOM 2984 C CA . GLU B 1 86 ? 16.469 2.162 0.822 1 92.44 86 GLU B CA 1
ATOM 2985 C C . GLU B 1 86 ? 14.977 2.438 0.984 1 92.44 86 GLU B C 1
ATOM 2987 O O . GLU B 1 86 ? 14.477 2.535 2.107 1 92.44 86 GLU B O 1
ATOM 2992 N N . GLY B 1 87 ? 14.25 2.57 -0.199 1 93.19 87 GLY B N 1
ATOM 2993 C CA . GLY B 1 87 ? 12.789 2.572 -0.197 1 93.19 87 GLY B CA 1
ATOM 2994 C C . GLY B 1 87 ? 12.195 3.951 0.026 1 93.19 87 GLY B C 1
ATOM 2995 O O . GLY B 1 87 ? 10.977 4.102 0.088 1 93.19 87 GLY B O 1
ATOM 2996 N N . LEU B 1 88 ? 12.992 4.969 0.227 1 96.56 88 LEU B N 1
ATOM 2997 C CA . LEU B 1 88 ? 12.555 6.355 0.368 1 96.56 88 LEU B CA 1
ATOM 2998 C C . LEU B 1 88 ? 13.312 7.262 -0.598 1 96.56 88 LEU B C 1
ATOM 3000 O O . LEU B 1 88 ? 14.523 7.465 -0.45 1 96.56 88 LEU B O 1
ATOM 3004 N N . PRO B 1 89 ? 12.523 7.828 -1.646 1 97.56 89 PRO B N 1
ATOM 3005 C CA . PRO B 1 89 ? 11.07 7.742 -1.797 1 97.56 89 PRO B CA 1
ATOM 3006 C C . PRO B 1 89 ? 10.602 6.367 -2.268 1 97.56 89 PRO B C 1
ATOM 3008 O O . PRO B 1 89 ? 11.43 5.469 -2.469 1 97.56 89 PRO B O 1
ATOM 3011 N N . HIS B 1 90 ? 9.227 6.148 -2.301 1 98.12 90 HIS B N 1
ATOM 3012 C CA . HIS B 1 90 ? 8.633 4.895 -2.732 1 98.12 90 HIS B CA 1
ATOM 3013 C C . HIS B 1 90 ? 8.891 4.641 -4.215 1 98.12 90 HIS B C 1
ATOM 3015 O O . HIS B 1 90 ? 8.977 5.582 -5.004 1 98.12 90 HIS B O 1
ATOM 3021 N N . THR B 1 91 ? 8.969 3.404 -4.629 1 98.75 91 THR B N 1
ATOM 3022 C CA . THR B 1 91 ? 9.383 2.938 -5.949 1 98.75 91 THR B CA 1
ATOM 3023 C C . THR B 1 91 ? 8.422 3.434 -7.023 1 98.75 91 THR B C 1
ATOM 3025 O O . THR B 1 91 ? 8.844 3.777 -8.133 1 98.75 91 THR B O 1
ATOM 3028 N N . ALA B 1 92 ? 7.141 3.475 -6.738 1 98.88 92 ALA B N 1
ATOM 3029 C CA . ALA B 1 92 ? 6.121 3.854 -7.715 1 98.88 92 ALA B CA 1
ATOM 3030 C C . ALA B 1 92 ? 6.344 5.277 -8.219 1 98.88 92 ALA B C 1
ATOM 3032 O O . ALA B 1 92 ? 6.066 5.582 -9.375 1 98.88 92 ALA B O 1
ATOM 3033 N N . ALA B 1 93 ? 6.785 6.195 -7.348 1 98.81 93 ALA B N 1
ATOM 3034 C CA . ALA B 1 93 ? 7.082 7.559 -7.781 1 98.81 93 ALA B CA 1
ATOM 3035 C C . ALA B 1 93 ? 8.219 7.574 -8.797 1 98.81 93 ALA B C 1
ATOM 3037 O O . ALA B 1 93 ? 8.156 8.289 -9.797 1 98.81 93 ALA B O 1
ATOM 3038 N N . ILE B 1 94 ? 9.242 6.781 -8.531 1 98.81 94 ILE B N 1
ATOM 3039 C CA . ILE B 1 94 ? 10.398 6.684 -9.422 1 98.81 94 ILE B CA 1
ATOM 3040 C C . ILE B 1 94 ? 9.961 6.102 -10.766 1 98.81 94 ILE B C 1
ATOM 3042 O O . ILE B 1 94 ? 10.367 6.59 -11.82 1 98.81 94 ILE B O 1
ATOM 3046 N N . VAL B 1 95 ? 9.133 5.09 -10.703 1 98.94 95 VAL B N 1
ATOM 3047 C CA . VAL B 1 95 ? 8.633 4.449 -11.914 1 98.94 95 VAL B CA 1
ATOM 3048 C C . VAL B 1 95 ? 7.805 5.449 -12.719 1 98.94 95 VAL B C 1
ATOM 3050 O O . VAL B 1 95 ? 7.914 5.508 -13.945 1 98.94 95 VAL B O 1
ATOM 3053 N N . GLN B 1 96 ? 6.906 6.207 -12.023 1 98.94 96 GLN B N 1
ATOM 3054 C CA . GLN B 1 96 ? 6.105 7.234 -12.68 1 98.94 96 GLN B CA 1
ATOM 3055 C C . GLN B 1 96 ? 6.98 8.18 -13.492 1 98.94 96 GLN B C 1
ATOM 3057 O O . GLN B 1 96 ? 6.664 8.492 -14.641 1 98.94 96 GLN B O 1
ATOM 3062 N N . ASP B 1 97 ? 8.023 8.633 -12.945 1 98.88 97 ASP B N 1
ATOM 3063 C CA . ASP B 1 97 ? 8.938 9.562 -13.609 1 98.88 97 ASP B CA 1
ATOM 3064 C C . ASP B 1 97 ? 9.664 8.898 -14.773 1 98.88 97 ASP B C 1
ATOM 3066 O O . ASP B 1 97 ? 9.711 9.438 -15.875 1 98.88 97 ASP B O 1
ATOM 3070 N N . LYS B 1 98 ? 10.242 7.688 -14.539 1 98.81 98 LYS B N 1
ATOM 3071 C CA . LYS B 1 98 ? 11.008 6.973 -15.555 1 98.81 98 LYS B CA 1
ATOM 3072 C C . LYS B 1 98 ? 10.148 6.668 -16.781 1 98.81 98 LYS B C 1
ATOM 3074 O O . LYS B 1 98 ? 10.648 6.66 -17.906 1 98.81 98 LYS B O 1
ATOM 3079 N N . LEU B 1 99 ? 8.852 6.469 -16.531 1 98.88 99 LEU B N 1
ATOM 3080 C CA . LEU B 1 99 ? 7.934 6.113 -17.609 1 98.88 99 LEU B CA 1
ATOM 3081 C C . LEU B 1 99 ? 7.438 7.359 -18.344 1 98.88 99 LEU B C 1
ATOM 3083 O O . LEU B 1 99 ? 6.84 7.262 -19.422 1 98.88 99 LEU B O 1
ATOM 3087 N N . GLY B 1 100 ? 7.637 8.523 -17.766 1 98.69 100 GLY B N 1
ATOM 3088 C CA . GLY B 1 100 ? 7.098 9.75 -18.328 1 98.69 100 GLY B CA 1
ATOM 3089 C C . GLY B 1 100 ? 5.59 9.859 -18.188 1 98.69 100 GLY B C 1
ATOM 3090 O O . GLY B 1 100 ? 4.914 10.383 -19.078 1 98.69 100 GLY B O 1
ATOM 3091 N N . LEU B 1 101 ? 5.047 9.312 -17.156 1 98.88 101 LEU B N 1
ATOM 3092 C CA . LEU B 1 101 ? 3.609 9.414 -16.938 1 98.88 101 LEU B CA 1
ATOM 3093 C C . LEU B 1 101 ? 3.238 10.805 -16.422 1 98.88 101 LEU B C 1
ATOM 3095 O O . LEU B 1 101 ? 4.07 11.492 -15.836 1 98.88 101 LEU B O 1
ATOM 3099 N N . PRO B 1 102 ? 1.97 11.219 -16.625 1 98.62 102 PRO B N 1
ATOM 3100 C CA . PRO B 1 102 ? 1.544 12.531 -16.141 1 98.62 102 PRO B CA 1
ATOM 3101 C C . PRO B 1 102 ? 1.566 12.633 -14.609 1 98.62 102 PRO B C 1
ATOM 3103 O O . PRO B 1 102 ? 1.574 11.617 -13.922 1 98.62 102 PRO B O 1
ATOM 3106 N N . THR B 1 103 ? 1.517 13.844 -14.148 1 98.56 103 THR B N 1
ATOM 3107 C CA . THR B 1 103 ? 1.703 14.07 -12.719 1 98.56 103 THR B CA 1
ATOM 3108 C C . THR B 1 103 ? 0.384 13.898 -11.969 1 98.56 103 THR B C 1
ATOM 3110 O O . THR B 1 103 ? 0.366 13.859 -10.734 1 98.56 103 THR B O 1
ATOM 3113 N N . HIS B 1 104 ? -0.717 13.734 -12.656 1 98.44 104 HIS B N 1
ATOM 3114 C CA . HIS B 1 104 ? -1.971 13.5 -11.953 1 98.44 104 HIS B CA 1
ATOM 3115 C C . HIS B 1 104 ? -2.07 12.062 -11.461 1 98.44 104 HIS B C 1
ATOM 3117 O O . HIS B 1 104 ? -3.002 11.711 -10.734 1 98.44 104 HIS B O 1
ATOM 3123 N N . VAL B 1 105 ? -1.135 11.18 -11.828 1 98.88 105 VAL B N 1
ATOM 3124 C CA . VAL B 1 105 ? -1.146 9.758 -11.477 1 98.88 105 VAL B CA 1
ATOM 3125 C C . VAL B 1 105 ? -1.049 9.602 -9.961 1 98.88 105 VAL B C 1
ATOM 3127 O O . VAL B 1 105 ? -0.164 10.18 -9.328 1 98.88 105 VAL B O 1
ATOM 3130 N N . ALA B 1 106 ? -1.989 8.883 -9.352 1 98.94 106 ALA B N 1
ATOM 3131 C CA . ALA B 1 106 ? -1.849 8.43 -7.973 1 98.94 106 ALA B CA 1
ATOM 3132 C C . ALA B 1 106 ? -0.877 7.258 -7.875 1 98.94 106 ALA B C 1
ATOM 3134 O O . ALA B 1 106 ? -1.182 6.152 -8.328 1 98.94 106 ALA B O 1
ATOM 3135 N N . ALA B 1 107 ? 0.314 7.449 -7.266 1 98.94 107 ALA B N 1
ATOM 3136 C CA . ALA B 1 107 ? 1.34 6.41 -7.25 1 98.94 107 ALA B CA 1
ATOM 3137 C C . ALA B 1 107 ? 1.741 6.059 -5.82 1 98.94 107 ALA B C 1
ATOM 3139 O O . ALA B 1 107 ? 2.043 6.945 -5.016 1 98.94 107 ALA B O 1
ATOM 3140 N N . PHE B 1 108 ? 1.716 4.758 -5.434 1 98.88 108 PHE B N 1
ATOM 3141 C CA . PHE B 1 108 ? 2.193 4.316 -4.129 1 98.88 108 PHE B CA 1
ATOM 3142 C C . PHE B 1 108 ? 2.582 2.844 -4.164 1 98.88 108 PHE B C 1
ATOM 3144 O O . PHE B 1 108 ? 2.281 2.141 -5.129 1 98.88 108 PHE B O 1
ATOM 3151 N N . ASP B 1 109 ? 3.336 2.398 -3.199 1 98.81 109 ASP B N 1
ATOM 3152 C CA . ASP B 1 109 ? 3.738 0.999 -3.104 1 98.81 109 ASP B CA 1
ATOM 3153 C C . ASP B 1 109 ? 2.902 0.257 -2.062 1 98.81 109 ASP B C 1
ATOM 3155 O O . ASP B 1 109 ? 2.496 0.84 -1.056 1 98.81 109 ASP B O 1
ATOM 3159 N N . ILE B 1 110 ? 2.613 -0.976 -2.346 1 98.75 110 ILE B N 1
ATOM 3160 C CA . ILE B 1 110 ? 2.119 -1.938 -1.365 1 98.75 110 ILE B CA 1
ATOM 3161 C C . ILE B 1 110 ? 3.246 -2.885 -0.958 1 98.75 110 ILE B C 1
ATOM 3163 O O . ILE B 1 110 ? 3.867 -3.523 -1.811 1 98.75 110 ILE B O 1
ATOM 3167 N N . SER B 1 111 ? 3.496 -2.914 0.332 1 98 111 SER B N 1
ATOM 3168 C CA . SER B 1 111 ? 4.566 -3.77 0.832 1 98 111 SER B CA 1
ATOM 3169 C C . SER B 1 111 ? 4.059 -5.176 1.126 1 98 111 SER B C 1
ATOM 3171 O O . SER B 1 111 ? 3.609 -5.461 2.238 1 98 111 SER B O 1
ATOM 3173 N N . LEU B 1 112 ? 4.191 -6.039 0.227 1 97.94 112 LEU B N 1
ATOM 3174 C CA . LEU B 1 112 ? 3.934 -7.473 0.281 1 97.94 112 LEU B CA 1
ATOM 3175 C C . LEU B 1 112 ? 4.801 -8.219 -0.727 1 97.94 112 LEU B C 1
ATOM 3177 O O . LEU B 1 112 ? 5.309 -7.621 -1.678 1 97.94 112 LEU B O 1
ATOM 3181 N N . GLY B 1 113 ? 5.039 -9.461 -0.464 1 97 113 GLY B N 1
ATOM 3182 C CA . GLY B 1 113 ? 5.789 -10.328 -1.362 1 97 113 GLY B CA 1
ATOM 3183 C C . GLY B 1 113 ? 4.918 -11.336 -2.084 1 97 113 GLY B C 1
ATOM 3184 O O . GLY B 1 113 ? 4.004 -10.969 -2.818 1 97 113 GLY B O 1
ATOM 3185 N N . CYS B 1 114 ? 5.039 -12.602 -1.709 1 97.94 114 CYS B N 1
ATOM 3186 C CA . CYS B 1 114 ? 4.484 -13.773 -2.375 1 97.94 114 CYS B CA 1
ATOM 3187 C C . CYS B 1 114 ? 2.965 -13.695 -2.447 1 97.94 114 CYS B C 1
ATOM 3189 O O . CYS B 1 114 ? 2.354 -14.242 -3.367 1 97.94 114 CYS B O 1
ATOM 3191 N N . SER B 1 115 ? 2.348 -13.078 -1.497 1 98.56 115 SER B N 1
ATOM 3192 C CA . SER B 1 115 ? 0.893 -12.969 -1.502 1 98.56 115 SER B CA 1
ATOM 3193 C C . SER B 1 115 ? 0.441 -11.664 -2.146 1 98.56 115 SER B C 1
ATOM 3195 O O . SER B 1 115 ? -0.758 -11.43 -2.324 1 98.56 115 SER B O 1
ATOM 3197 N N . GLY B 1 116 ? 1.302 -10.875 -2.543 1 98.81 116 GLY B N 1
ATOM 3198 C CA . GLY B 1 116 ? 1.067 -9.469 -2.824 1 98.81 116 GLY B CA 1
ATOM 3199 C C . GLY B 1 116 ? 0.197 -9.242 -4.047 1 98.81 116 GLY B C 1
ATOM 3200 O O . GLY B 1 116 ? -0.532 -8.25 -4.117 1 98.81 116 GLY B O 1
ATOM 3201 N N . TYR B 1 117 ? 0.329 -10.148 -5.055 1 98.94 117 TYR B N 1
ATOM 3202 C CA . TYR B 1 117 ? -0.447 -9.922 -6.27 1 98.94 117 TYR B CA 1
ATOM 3203 C C . TYR B 1 117 ? -1.942 -9.977 -5.98 1 98.94 117 TYR B C 1
ATOM 3205 O O . TYR B 1 117 ? -2.709 -9.148 -6.477 1 98.94 117 TYR B O 1
ATOM 3213 N N . VAL B 1 118 ? -2.395 -10.961 -5.164 1 98.94 118 VAL B N 1
ATOM 3214 C CA . VAL B 1 118 ? -3.811 -11.109 -4.848 1 98.94 118 VAL B CA 1
ATOM 3215 C C . VAL B 1 118 ? -4.301 -9.875 -4.09 1 98.94 118 VAL B C 1
ATOM 3217 O O . VAL B 1 118 ? -5.332 -9.297 -4.434 1 98.94 118 VAL B O 1
ATOM 3220 N N . TYR B 1 119 ? -3.545 -9.469 -3.061 1 98.94 119 TYR B N 1
ATOM 3221 C CA . TYR B 1 119 ? -3.879 -8.242 -2.34 1 98.94 119 TYR B CA 1
ATOM 3222 C C . TYR B 1 119 ? -3.912 -7.047 -3.281 1 98.94 119 TYR B C 1
ATOM 3224 O O . TYR B 1 119 ? -4.824 -6.223 -3.215 1 98.94 119 TYR B O 1
ATOM 3232 N N . GLY B 1 120 ? -2.926 -6.996 -4.168 1 98.94 120 GLY B N 1
ATOM 3233 C CA . GLY B 1 120 ? -2.707 -5.852 -5.035 1 98.94 120 GLY B CA 1
ATOM 3234 C C . GLY B 1 120 ? -3.857 -5.598 -5.992 1 98.94 120 GLY B C 1
ATOM 3235 O O . GLY B 1 120 ? -4.266 -4.453 -6.191 1 98.94 120 GLY B O 1
ATOM 3236 N N . ILE B 1 121 ? -4.414 -6.621 -6.609 1 98.94 121 ILE B N 1
ATOM 3237 C CA . ILE B 1 121 ? -5.461 -6.406 -7.602 1 98.94 121 ILE B CA 1
ATOM 3238 C C . ILE B 1 121 ? -6.734 -5.926 -6.914 1 98.94 121 ILE B C 1
ATOM 3240 O O . ILE B 1 121 ? -7.48 -5.121 -7.473 1 98.94 121 ILE B O 1
ATOM 3244 N N . TYR B 1 122 ? -7.004 -6.305 -5.691 1 98.94 122 TYR B N 1
ATOM 3245 C CA . TYR B 1 122 ? -8.188 -5.816 -4.992 1 98.94 122 TYR B CA 1
ATOM 3246 C C . TYR B 1 122 ? -7.945 -4.422 -4.422 1 98.94 122 TYR B C 1
ATOM 3248 O O . TYR B 1 122 ? -8.867 -3.602 -4.363 1 98.94 122 TYR B O 1
ATOM 3256 N N . ALA B 1 123 ? -6.699 -4.176 -3.941 1 98.94 123 ALA B N 1
ATOM 3257 C CA . ALA B 1 123 ? -6.363 -2.814 -3.535 1 98.94 123 ALA B CA 1
ATOM 3258 C C . ALA B 1 123 ? -6.52 -1.841 -4.699 1 98.94 123 ALA B C 1
ATOM 3260 O O . ALA B 1 123 ? -7.098 -0.763 -4.543 1 98.94 123 ALA B O 1
ATOM 3261 N N . MET B 1 124 ? -6.008 -2.232 -5.883 1 98.94 124 MET B N 1
ATOM 3262 C CA . MET B 1 124 ? -6.105 -1.401 -7.078 1 98.94 124 MET B CA 1
ATOM 3263 C C . MET B 1 124 ? -7.562 -1.191 -7.48 1 98.94 124 MET B C 1
ATOM 3265 O O . MET B 1 124 ? -7.996 -0.057 -7.688 1 98.94 124 MET B O 1
ATOM 3269 N N . LYS B 1 125 ? -8.359 -2.297 -7.586 1 98.88 125 LYS B N 1
ATOM 3270 C CA . LYS B 1 125 ? -9.773 -2.213 -7.934 1 98.88 125 LYS B CA 1
ATOM 3271 C C . LYS B 1 125 ? -10.523 -1.284 -6.977 1 98.88 125 LYS B C 1
ATOM 3273 O O . LYS B 1 125 ? -11.242 -0.386 -7.414 1 98.88 125 LYS B O 1
ATOM 3278 N N . GLY B 1 126 ? -10.344 -1.529 -5.672 1 98.81 126 GLY B N 1
ATOM 3279 C CA . GLY B 1 126 ? -11.031 -0.738 -4.664 1 98.81 126 GLY B CA 1
ATOM 3280 C C . GLY B 1 126 ? -10.68 0.738 -4.727 1 98.81 126 GLY B C 1
ATOM 3281 O O . GLY B 1 126 ? -11.57 1.591 -4.688 1 98.81 126 GLY B O 1
ATOM 3282 N N . PHE B 1 127 ? -9.383 1.052 -4.82 1 98.94 127 PHE B N 1
ATOM 3283 C CA . PHE B 1 127 ? -8.922 2.436 -4.852 1 98.94 127 PHE B CA 1
ATOM 3284 C C . PHE B 1 127 ? -9.5 3.17 -6.055 1 98.94 127 PHE B C 1
ATOM 3286 O O . PHE B 1 127 ? -10 4.289 -5.922 1 98.94 127 PHE B O 1
ATOM 3293 N N . MET B 1 128 ? -9.438 2.547 -7.211 1 98.88 128 MET B N 1
ATOM 3294 C CA . MET B 1 128 ? -9.93 3.154 -8.445 1 98.88 128 MET B CA 1
ATOM 3295 C C . MET B 1 128 ? -11.438 3.4 -8.359 1 98.88 128 MET B C 1
ATOM 3297 O O . MET B 1 128 ? -11.914 4.473 -8.734 1 98.88 128 MET B O 1
ATOM 3301 N N . GLU B 1 129 ? -12.148 2.422 -7.859 1 98.5 129 GLU B N 1
ATOM 3302 C CA . GLU B 1 129 ? -13.602 2.568 -7.766 1 98.5 129 GLU B CA 1
ATOM 3303 C C . GLU B 1 129 ? -13.984 3.627 -6.734 1 98.5 129 GLU B C 1
ATOM 3305 O O . GLU B 1 129 ? -14.922 4.391 -6.941 1 98.5 129 GLU B O 1
ATOM 3310 N N . ALA B 1 130 ? -13.227 3.684 -5.633 1 98.06 130 ALA B N 1
ATOM 3311 C CA . ALA B 1 130 ? -13.523 4.645 -4.57 1 98.06 130 ALA B CA 1
ATOM 3312 C C . ALA B 1 130 ? -13.227 6.07 -5.023 1 98.06 130 ALA B C 1
ATOM 3314 O O . ALA B 1 130 ? -13.797 7.027 -4.496 1 98.06 130 ALA B O 1
ATOM 3315 N N . THR B 1 131 ? -12.336 6.246 -6.008 1 98.38 131 THR B N 1
ATOM 3316 C CA . THR B 1 131 ? -11.867 7.582 -6.363 1 98.38 131 THR B CA 1
ATOM 3317 C C . THR B 1 131 ? -12.266 7.93 -7.797 1 98.38 131 THR B C 1
ATOM 3319 O O . THR B 1 131 ? -11.992 9.031 -8.273 1 98.38 131 THR B O 1
ATOM 3322 N N . GLY B 1 132 ? -12.898 7.027 -8.5 1 97.81 132 GLY B N 1
ATOM 3323 C CA . GLY B 1 132 ? -13.414 7.277 -9.836 1 97.81 132 GLY B CA 1
ATOM 3324 C C . GLY B 1 132 ? -12.336 7.254 -10.906 1 97.81 132 GLY B C 1
ATOM 3325 O O . GLY B 1 132 ? -12.398 8 -11.883 1 97.81 132 GLY B O 1
ATOM 3326 N N . LEU B 1 133 ? -11.273 6.508 -10.672 1 98.56 133 LEU B N 1
ATOM 3327 C CA . LEU B 1 133 ? -10.188 6.398 -11.633 1 98.56 133 LEU B CA 1
ATOM 3328 C C . LEU B 1 133 ? -10.445 5.27 -12.625 1 98.56 133 LEU B C 1
ATOM 3330 O O . LEU B 1 133 ? -11.172 4.32 -12.312 1 98.56 133 LEU B O 1
ATOM 3334 N N . LYS B 1 134 ? -9.797 5.297 -13.828 1 98.25 134 LYS B N 1
ATOM 3335 C CA . LYS B 1 134 ? -10.266 4.438 -14.914 1 98.25 134 LYS B CA 1
ATOM 3336 C C . LYS B 1 134 ? -9.172 3.477 -15.359 1 98.25 134 LYS B C 1
ATOM 3338 O O . LYS B 1 134 ? -9.453 2.336 -15.734 1 98.25 134 LYS B O 1
ATOM 3343 N N . ASN B 1 135 ? -7.941 3.951 -15.445 1 98.81 135 ASN B N 1
ATOM 3344 C CA . ASN B 1 135 ? -6.824 3.137 -15.914 1 98.81 135 ASN B CA 1
ATOM 3345 C C . ASN B 1 135 ? -5.734 3.006 -14.859 1 98.81 135 ASN B C 1
ATOM 3347 O O . ASN B 1 135 ? -5.09 3.992 -14.5 1 98.81 135 ASN B O 1
ATOM 3351 N N . GLY B 1 136 ? -5.578 1.756 -14.383 1 98.88 136 GLY B N 1
ATOM 3352 C CA . GLY B 1 136 ? -4.59 1.486 -13.359 1 98.88 136 GLY B CA 1
ATOM 3353 C C . GLY B 1 136 ? -3.506 0.523 -13.805 1 98.88 136 GLY B C 1
ATOM 3354 O O . GLY B 1 136 ? -3.779 -0.422 -14.547 1 98.88 136 GLY B O 1
ATOM 3355 N N . LEU B 1 137 ? -2.262 0.795 -13.422 1 99 137 LEU B N 1
ATOM 3356 C CA . LEU B 1 137 ? -1.135 -0.115 -13.594 1 99 137 LEU B CA 1
ATOM 3357 C C . LEU B 1 137 ? -0.742 -0.747 -12.266 1 99 137 LEU B C 1
ATOM 3359 O O . LEU B 1 137 ? -0.244 -0.06 -11.367 1 99 137 LEU B O 1
ATOM 3363 N N . LEU B 1 138 ? -1.024 -2.01 -12.109 1 99 138 LEU B N 1
ATOM 3364 C CA . LEU B 1 138 ? -0.484 -2.77 -10.984 1 99 138 LEU B CA 1
ATOM 3365 C C . LEU B 1 138 ? 0.802 -3.486 -11.383 1 99 138 LEU B C 1
ATOM 3367 O O . LEU B 1 138 ? 0.786 -4.363 -12.25 1 99 138 LEU B O 1
ATOM 3371 N N . ILE B 1 139 ? 1.896 -3.117 -10.727 1 99 139 ILE B N 1
ATOM 3372 C CA . ILE B 1 139 ? 3.201 -3.676 -11.055 1 99 139 ILE B CA 1
ATOM 3373 C C . ILE B 1 139 ? 3.711 -4.523 -9.891 1 99 139 ILE B C 1
ATOM 3375 O O . ILE B 1 139 ? 3.559 -4.145 -8.727 1 99 139 ILE B O 1
ATOM 3379 N N . THR B 1 140 ? 4.23 -5.707 -10.148 1 98.94 140 THR B N 1
ATOM 3380 C CA . THR B 1 140 ? 4.953 -6.516 -9.172 1 98.94 140 THR B CA 1
ATOM 3381 C C . THR B 1 140 ? 6.434 -6.598 -9.531 1 98.94 140 THR B C 1
ATOM 3383 O O . THR B 1 140 ? 6.789 -6.707 -10.703 1 98.94 140 THR B O 1
ATOM 3386 N N . ALA B 1 141 ? 7.281 -6.441 -8.562 1 98.94 141 ALA B N 1
ATOM 3387 C CA . ALA B 1 141 ? 8.727 -6.582 -8.758 1 98.94 141 ALA B CA 1
ATOM 3388 C C . ALA B 1 141 ? 9.438 -6.793 -7.426 1 98.94 141 ALA B C 1
ATOM 3390 O O . ALA B 1 141 ? 9.406 -5.918 -6.555 1 98.94 141 ALA B O 1
ATOM 3391 N N . ASP B 1 142 ? 10.055 -7.941 -7.242 1 98.44 142 ASP B N 1
ATOM 3392 C CA . ASP B 1 142 ? 10.828 -8.281 -6.047 1 98.44 142 ASP B CA 1
ATOM 3393 C C . ASP B 1 142 ? 12.133 -8.977 -6.414 1 98.44 142 ASP B C 1
ATOM 3395 O O . ASP B 1 142 ? 12.281 -10.18 -6.199 1 98.44 142 ASP B O 1
ATOM 3399 N N . PRO B 1 143 ? 13.039 -8.227 -6.93 1 98.5 143 PRO B N 1
ATOM 3400 C CA . PRO B 1 143 ? 14.32 -8.867 -7.242 1 98.5 143 PRO B CA 1
ATOM 3401 C C . PRO B 1 143 ? 15.086 -9.289 -5.992 1 98.5 143 PRO B C 1
ATOM 3403 O O . PRO B 1 143 ? 15.891 -8.523 -5.461 1 98.5 143 PRO B O 1
ATOM 3406 N N . TYR B 1 144 ? 14.969 -10.516 -5.629 1 97.81 144 TYR B N 1
ATOM 3407 C CA . TYR B 1 144 ? 15.578 -11.055 -4.418 1 97.81 144 TYR B CA 1
ATOM 3408 C C . TYR B 1 144 ? 17.078 -11.234 -4.598 1 97.81 144 TYR B C 1
ATOM 3410 O O . TYR B 1 144 ? 17.812 -11.422 -3.623 1 97.81 144 TYR B O 1
ATOM 3418 N N . SER B 1 145 ? 17.547 -11.086 -5.855 1 97.5 145 SER B N 1
ATOM 3419 C CA . SER B 1 145 ? 19 -11.062 -6.078 1 97.5 145 SER B CA 1
ATOM 3420 C C . SER B 1 145 ? 19.656 -9.945 -5.273 1 97.5 145 SER B C 1
ATOM 3422 O O . SER B 1 145 ? 20.859 -9.984 -5.023 1 97.5 145 SER B O 1
ATOM 3424 N N . LYS B 1 146 ? 18.891 -9.008 -4.812 1 97.19 146 LYS B N 1
ATOM 3425 C CA . LYS B 1 146 ? 19.391 -7.887 -4.031 1 97.19 146 LYS B CA 1
ATOM 3426 C C . LYS B 1 146 ? 19.688 -8.305 -2.59 1 97.19 146 LYS B C 1
ATOM 3428 O O . LYS B 1 146 ? 20.469 -7.656 -1.893 1 97.19 146 LYS B O 1
ATOM 3433 N N . ILE B 1 147 ? 19.047 -9.422 -2.137 1 97.38 147 ILE B N 1
ATOM 3434 C CA . ILE B 1 147 ? 19.078 -9.625 -0.693 1 97.38 147 ILE B CA 1
ATOM 3435 C C . ILE B 1 147 ? 19.438 -11.078 -0.387 1 97.38 147 ILE B C 1
ATOM 3437 O O . ILE B 1 147 ? 19.641 -11.445 0.773 1 97.38 147 ILE B O 1
ATOM 3441 N N . VAL B 1 148 ? 19.531 -11.938 -1.369 1 97.56 148 VAL B N 1
ATOM 3442 C CA . VAL B 1 148 ? 19.859 -13.344 -1.152 1 97.56 148 VAL B CA 1
ATOM 3443 C C . VAL B 1 148 ? 21.375 -13.516 -1.061 1 97.56 148 VAL B C 1
ATOM 3445 O O . VAL B 1 148 ? 22.109 -12.969 -1.883 1 97.56 148 VAL B O 1
ATOM 3448 N N . ASP B 1 149 ? 21.844 -14.227 -0.07 1 96.62 149 ASP B N 1
ATOM 3449 C CA . ASP B 1 149 ? 23.234 -14.633 0.057 1 96.62 149 ASP B CA 1
ATOM 3450 C C . ASP B 1 149 ? 23.578 -15.75 -0.925 1 96.62 149 ASP B C 1
ATOM 3452 O O . ASP B 1 149 ? 23.031 -16.859 -0.828 1 96.62 149 ASP B O 1
ATOM 3456 N N . PRO B 1 150 ? 24.453 -15.484 -1.795 1 93.94 150 PRO B N 1
ATOM 3457 C CA . PRO B 1 150 ? 24.797 -16.5 -2.791 1 93.94 150 PRO B CA 1
ATOM 3458 C C . PRO B 1 150 ? 25.344 -17.781 -2.164 1 93.94 150 PRO B C 1
ATOM 3460 O O . PRO B 1 150 ? 25.359 -18.844 -2.807 1 93.94 150 PRO B O 1
ATOM 3463 N N . GLU B 1 151 ? 25.719 -17.734 -0.934 1 94.44 151 GLU B N 1
ATOM 3464 C CA . GLU B 1 151 ? 26.312 -18.891 -0.281 1 94.44 151 GLU B CA 1
ATOM 3465 C C . GLU B 1 151 ? 25.281 -19.625 0.589 1 94.44 151 GLU B C 1
ATOM 3467 O O . GLU B 1 151 ? 25.578 -20.672 1.158 1 94.44 151 GLU B O 1
ATOM 3472 N N . ASP B 1 152 ? 24.141 -19.062 0.661 1 95.12 152 ASP B N 1
ATOM 3473 C CA . ASP B 1 152 ? 23.078 -19.719 1.432 1 95.12 152 ASP B CA 1
ATOM 3474 C C . ASP B 1 152 ? 22.359 -20.766 0.591 1 95.12 152 ASP B C 1
ATOM 3476 O O . ASP B 1 152 ? 21.453 -20.438 -0.183 1 95.12 152 ASP B O 1
ATOM 3480 N N . ARG B 1 153 ? 22.547 -21.984 0.833 1 92 153 ARG B N 1
ATOM 3481 C CA . ARG B 1 153 ? 22.016 -23.078 0.023 1 92 153 ARG B CA 1
ATOM 3482 C C . ARG B 1 153 ? 20.484 -23.156 0.151 1 92 153 ARG B C 1
ATOM 3484 O O . ARG B 1 153 ? 19.812 -23.703 -0.731 1 92 153 ARG B O 1
ATOM 3491 N N . ASN B 1 154 ? 19.984 -22.641 1.196 1 91.38 154 ASN B N 1
ATOM 3492 C CA . ASN B 1 154 ? 18.547 -22.75 1.447 1 91.38 154 ASN B CA 1
ATOM 3493 C C . ASN B 1 154 ? 17.75 -21.797 0.561 1 91.38 154 ASN B C 1
ATOM 3495 O O . ASN B 1 154 ? 16.578 -22.031 0.278 1 91.38 154 ASN B O 1
ATOM 3499 N N . THR B 1 155 ? 18.391 -20.703 0.126 1 95.62 155 THR B N 1
ATOM 3500 C CA . THR B 1 155 ? 17.609 -19.672 -0.554 1 95.62 155 THR B CA 1
ATOM 3501 C C . THR B 1 155 ? 18.188 -19.406 -1.946 1 95.62 155 THR B C 1
ATOM 3503 O O . THR B 1 155 ? 17.438 -19.016 -2.855 1 95.62 155 THR B O 1
ATOM 3506 N N . THR B 1 156 ? 19.453 -19.656 -2.139 1 96.38 156 THR B N 1
ATOM 3507 C CA . THR B 1 156 ? 20.141 -19.172 -3.328 1 96.38 156 THR B CA 1
ATOM 3508 C C . THR B 1 156 ? 19.656 -19.906 -4.574 1 96.38 156 THR B C 1
ATOM 3510 O O . THR B 1 156 ? 19.734 -19.375 -5.688 1 96.38 156 THR B O 1
ATOM 3513 N N . MET B 1 157 ? 19.094 -21.062 -4.492 1 97.62 157 MET B N 1
ATOM 3514 C CA . MET B 1 157 ? 18.688 -21.859 -5.648 1 97.62 157 MET B CA 1
ATOM 3515 C C . MET B 1 157 ? 17.219 -21.656 -5.965 1 97.62 157 MET B C 1
ATOM 3517 O O . MET B 1 157 ? 16.703 -22.234 -6.922 1 97.62 157 MET B O 1
ATOM 3521 N N . LEU B 1 158 ? 16.562 -20.734 -5.238 1 98.12 158 LEU B N 1
ATOM 3522 C CA . LEU B 1 158 ? 15.109 -20.672 -5.305 1 98.12 158 LEU B CA 1
ATOM 3523 C C . LEU B 1 158 ? 14.648 -19.5 -6.152 1 98.12 158 LEU B C 1
ATOM 3525 O O . LEU B 1 158 ? 13.703 -19.625 -6.934 1 98.12 158 LEU B O 1
ATOM 3529 N N . PHE B 1 159 ? 15.32 -18.375 -6.023 1 98.5 159 PHE B N 1
ATOM 3530 C CA . PHE B 1 159 ? 14.672 -17.125 -6.402 1 98.5 159 PHE B CA 1
ATOM 3531 C C . PHE B 1 159 ? 15.211 -16.609 -7.73 1 98.5 159 PHE B C 1
ATOM 3533 O O . PHE B 1 159 ? 16.422 -16.641 -7.961 1 98.5 159 PHE B O 1
ATOM 3540 N N . GLY B 1 160 ? 14.32 -16.172 -8.594 1 98.69 160 GLY B N 1
ATOM 3541 C CA . GLY B 1 160 ? 14.648 -15.43 -9.805 1 98.69 160 GLY B CA 1
ATOM 3542 C C . GLY B 1 160 ? 14.023 -14.047 -9.852 1 98.69 160 GLY B C 1
ATOM 3543 O O . GLY B 1 160 ? 12.992 -13.805 -9.219 1 98.69 160 GLY B O 1
ATOM 3544 N N . ASP B 1 161 ? 14.641 -13.141 -10.609 1 98.88 161 ASP B N 1
ATOM 3545 C CA . ASP B 1 161 ? 14.148 -11.766 -10.727 1 98.88 161 ASP B CA 1
ATOM 3546 C C . ASP B 1 161 ? 13.164 -11.633 -11.883 1 98.88 161 ASP B C 1
ATOM 3548 O O . ASP B 1 161 ? 13.352 -12.234 -12.938 1 98.88 161 ASP B O 1
ATOM 3552 N N . ALA B 1 162 ? 12.094 -10.906 -11.664 1 98.94 162 ALA B N 1
ATOM 3553 C CA . ALA B 1 162 ? 11.109 -10.578 -12.695 1 98.94 162 ALA B CA 1
ATOM 3554 C C . ALA B 1 162 ? 10.25 -9.391 -12.273 1 98.94 162 ALA B C 1
ATOM 3556 O O . ALA B 1 162 ? 10.258 -8.992 -11.102 1 98.94 162 ALA B O 1
ATOM 3557 N N . ALA B 1 163 ? 9.641 -8.789 -13.203 1 98.94 163 ALA B N 1
ATOM 3558 C CA . ALA B 1 163 ? 8.578 -7.809 -12.969 1 98.94 163 ALA B CA 1
ATOM 3559 C C . ALA B 1 163 ? 7.383 -8.062 -13.883 1 98.94 163 ALA B C 1
ATOM 3561 O O . ALA B 1 163 ? 7.543 -8.578 -14.992 1 98.94 163 ALA B O 1
ATOM 3562 N N . THR B 1 164 ? 6.227 -7.805 -13.406 1 99 164 THR B N 1
ATOM 3563 C CA . THR B 1 164 ? 5.023 -7.867 -14.234 1 99 164 THR B CA 1
ATOM 3564 C C . THR B 1 164 ? 4.242 -6.559 -14.148 1 99 164 THR B C 1
ATOM 3566 O O . THR B 1 164 ? 4.371 -5.816 -13.172 1 99 164 THR B O 1
ATOM 3569 N N . ALA B 1 165 ? 3.551 -6.176 -15.172 1 99 165 ALA B N 1
ATOM 3570 C CA . ALA B 1 165 ? 2.625 -5.047 -15.234 1 99 165 ALA B CA 1
ATOM 3571 C C . ALA B 1 165 ? 1.223 -5.508 -15.617 1 99 165 ALA B C 1
ATOM 3573 O O . ALA B 1 165 ? 1.038 -6.145 -16.656 1 99 165 ALA B O 1
ATOM 3574 N N . THR B 1 166 ? 0.274 -5.281 -14.812 1 99 166 THR B N 1
ATOM 3575 C CA . THR B 1 166 ? -1.133 -5.586 -15.047 1 99 166 THR B CA 1
ATOM 3576 C C . THR B 1 166 ? -1.927 -4.305 -15.297 1 99 166 THR B C 1
ATOM 3578 O O . THR B 1 166 ? -1.947 -3.41 -14.445 1 99 166 THR B O 1
ATOM 3581 N N . TRP B 1 167 ? -2.523 -4.188 -16.469 1 98.94 167 TRP B N 1
ATOM 3582 C CA . TRP B 1 167 ? -3.451 -3.104 -16.781 1 98.94 167 TRP B CA 1
ATOM 3583 C C . TRP B 1 167 ? -4.855 -3.432 -16.281 1 98.94 167 TRP B C 1
ATOM 3585 O O . TRP B 1 167 ? -5.469 -4.402 -16.734 1 98.94 167 TRP B O 1
ATOM 3595 N N . MET B 1 168 ? -5.355 -2.664 -15.336 1 98.94 168 MET B N 1
ATOM 3596 C CA . MET B 1 168 ? -6.707 -2.842 -14.812 1 98.94 168 MET B CA 1
ATOM 3597 C C . MET B 1 168 ? -7.605 -1.68 -15.219 1 98.94 168 MET B C 1
ATOM 3599 O O . MET B 1 168 ? -7.188 -0.521 -15.18 1 98.94 168 MET B O 1
ATOM 3603 N N . GLY B 1 169 ? -8.789 -1.938 -15.594 1 98.62 169 GLY B N 1
ATOM 3604 C CA . GLY B 1 169 ? -9.727 -0.933 -16.062 1 98.62 169 GLY B CA 1
ATOM 3605 C C . GLY B 1 169 ? -11.125 -1.484 -16.297 1 98.62 169 GLY B C 1
ATOM 3606 O O . GLY B 1 169 ? -11.438 -2.596 -15.859 1 98.62 169 GLY B O 1
ATOM 3607 N N . GLU B 1 170 ? -12.016 -0.658 -16.875 1 97.62 170 GLU B N 1
ATOM 3608 C CA . GLU B 1 170 ? -13.391 -1.051 -17.172 1 97.62 170 GLU B CA 1
ATOM 3609 C C . GLU B 1 170 ? -13.453 -1.972 -18.391 1 97.62 170 GLU B C 1
ATOM 3611 O O . GLU B 1 170 ? -12.5 -2.049 -19.172 1 97.62 170 GLU B O 1
ATOM 3616 N N . ASP B 1 171 ? -14.547 -2.682 -18.5 1 96.31 171 ASP B N 1
ATOM 3617 C CA . ASP B 1 171 ? -14.797 -3.57 -19.625 1 96.31 171 ASP B CA 1
ATOM 3618 C C . ASP B 1 171 ? -13.648 -4.559 -19.812 1 96.31 171 ASP B C 1
ATOM 3620 O O . ASP B 1 171 ? -13.164 -4.754 -20.922 1 96.31 171 ASP B O 1
ATOM 3624 N N . ALA B 1 172 ? -13.156 -5.059 -18.703 1 97.94 172 ALA B N 1
ATOM 3625 C CA . ALA B 1 172 ? -12.047 -6.008 -18.719 1 97.94 172 ALA B CA 1
ATOM 3626 C C . ALA B 1 172 ? -12.539 -7.418 -19.031 1 97.94 172 ALA B C 1
ATOM 3628 O O . ALA B 1 172 ? -13.633 -7.809 -18.609 1 97.94 172 ALA B O 1
ATOM 3629 N N . PRO B 1 173 ? -11.789 -8.172 -19.75 1 97.75 173 PRO B N 1
ATOM 3630 C CA . PRO B 1 173 ? -12.188 -9.562 -20.031 1 97.75 173 PRO B CA 1
ATOM 3631 C C . PRO B 1 173 ? -12.172 -10.43 -18.781 1 97.75 173 PRO B C 1
ATOM 3633 O O . PRO B 1 173 ? -12.938 -11.398 -18.688 1 97.75 173 PRO B O 1
ATOM 3636 N N . TRP B 1 174 ? -11.328 -10.164 -17.828 1 98.62 174 TRP B N 1
ATOM 3637 C CA . TRP B 1 174 ? -11.281 -10.906 -16.578 1 98.62 174 TRP B CA 1
ATOM 3638 C C . TRP B 1 174 ? -11.742 -10.047 -15.406 1 98.62 174 TRP B C 1
ATOM 3640 O O . TRP B 1 174 ? -11.188 -8.969 -15.164 1 98.62 174 TRP B O 1
ATOM 3650 N N . LEU B 1 175 ? -12.734 -10.5 -14.719 1 98.56 175 LEU B N 1
ATOM 3651 C CA . LEU B 1 175 ? -13.305 -9.797 -13.578 1 98.56 175 LEU B CA 1
ATOM 3652 C C . LEU B 1 175 ? -12.875 -10.453 -12.273 1 98.56 175 LEU B C 1
ATOM 3654 O O . LEU B 1 175 ? -12.492 -11.617 -12.25 1 98.56 175 LEU B O 1
ATOM 3658 N N . LEU B 1 176 ? -12.859 -9.664 -11.227 1 98.75 176 LEU B N 1
ATOM 3659 C CA . LEU B 1 176 ? -12.484 -10.141 -9.898 1 98.75 176 LEU B CA 1
ATOM 3660 C C . LEU B 1 176 ? -13.703 -10.625 -9.125 1 98.75 176 LEU B C 1
ATOM 3662 O O . LEU B 1 176 ? -14.672 -9.875 -8.953 1 98.75 176 LEU B O 1
ATOM 3666 N N . GLY B 1 177 ? -13.68 -11.875 -8.703 1 98.38 177 GLY B N 1
ATOM 3667 C CA . GLY B 1 177 ? -14.734 -12.453 -7.895 1 98.38 177 GLY B CA 1
ATOM 3668 C C . GLY B 1 177 ? -14.469 -12.336 -6.402 1 98.38 177 GLY B C 1
ATOM 3669 O O . GLY B 1 177 ? -13.859 -11.367 -5.945 1 98.38 177 GLY B O 1
ATOM 3670 N N . LYS B 1 178 ? -15.016 -13.312 -5.66 1 98.38 178 LYS B N 1
ATOM 3671 C CA . LYS B 1 178 ? -14.805 -13.32 -4.215 1 98.38 178 LYS B CA 1
ATOM 3672 C C . LYS B 1 178 ? -13.336 -13.555 -3.873 1 98.38 178 LYS B C 1
ATOM 3674 O O . LYS B 1 178 ? -12.609 -14.203 -4.629 1 98.38 178 LYS B O 1
ATOM 3679 N N . SER B 1 179 ? -12.922 -13.023 -2.787 1 98.88 179 SER B N 1
ATOM 3680 C CA . SER B 1 179 ? -11.555 -13.156 -2.295 1 98.88 179 SER B CA 1
ATOM 3681 C C . SER B 1 179 ? -11.523 -13.375 -0.787 1 98.88 179 SER B C 1
ATOM 3683 O O . SER B 1 179 ? -12.508 -13.102 -0.096 1 98.88 179 SER B O 1
ATOM 3685 N N . LYS B 1 180 ? -10.477 -13.922 -0.317 1 98.75 180 LYS B N 1
ATOM 3686 C CA . LYS B 1 180 ? -10.164 -14.102 1.099 1 98.75 180 LYS B CA 1
ATOM 3687 C C . LYS B 1 180 ? -8.703 -13.781 1.387 1 98.75 180 LYS B C 1
ATOM 3689 O O . LYS B 1 180 ? -7.832 -14.016 0.542 1 98.75 180 LYS B O 1
ATOM 3694 N N . PHE B 1 181 ? -8.484 -13.336 2.594 1 98.81 181 PHE B N 1
ATOM 3695 C CA . PHE B 1 181 ? -7.141 -12.93 2.998 1 98.81 181 PHE B CA 1
ATOM 3696 C C . PHE B 1 181 ? -6.824 -13.43 4.402 1 98.81 181 PHE B C 1
ATOM 3698 O O . PHE B 1 181 ? -7.723 -13.836 5.137 1 98.81 181 PHE B O 1
ATOM 3705 N N . GLY B 1 182 ? -5.551 -13.414 4.75 1 98.69 182 GLY B N 1
ATOM 3706 C CA . GLY B 1 182 ? -5.105 -13.805 6.078 1 98.69 182 GLY B CA 1
ATOM 3707 C C . GLY B 1 182 ? -3.678 -13.398 6.375 1 98.69 182 GLY B C 1
ATOM 3708 O O . GLY B 1 182 ? -2.893 -13.148 5.457 1 98.69 182 GLY B O 1
ATOM 3709 N N . THR B 1 183 ? -3.396 -13.25 7.617 1 98.75 183 THR B N 1
ATOM 3710 C CA . THR B 1 183 ? -2.074 -12.883 8.117 1 98.75 183 THR B CA 1
ATOM 3711 C C . THR B 1 183 ? -1.787 -13.562 9.445 1 98.75 183 THR B C 1
ATOM 3713 O O . THR B 1 183 ? -2.637 -13.578 10.344 1 98.75 183 THR B O 1
ATOM 3716 N N . ASP B 1 184 ? -0.674 -14.18 9.562 1 9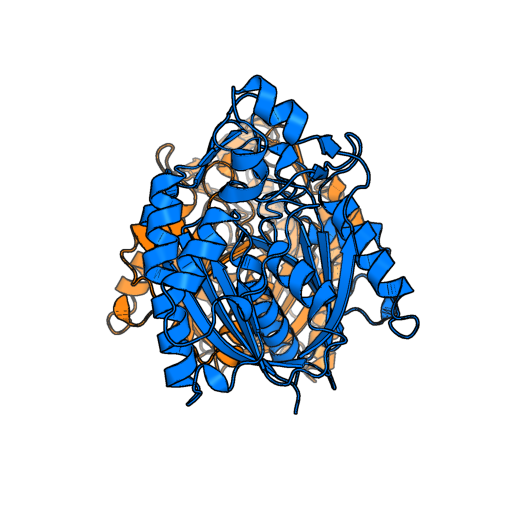8.62 184 ASP B N 1
ATOM 3717 C CA . ASP B 1 184 ? -0.147 -14.672 10.836 1 98.62 184 ASP B CA 1
ATOM 3718 C C . ASP B 1 184 ? 1.239 -14.094 11.109 1 98.62 184 ASP B C 1
ATOM 3720 O O . ASP B 1 184 ? 2.252 -14.742 10.836 1 98.62 184 ASP B O 1
ATOM 3724 N N . GLY B 1 185 ? 1.247 -12.922 11.734 1 98.5 185 GLY B N 1
ATOM 3725 C CA . GLY B 1 185 ? 2.469 -12.164 11.953 1 98.5 185 GLY B CA 1
ATOM 3726 C C . GLY B 1 185 ? 3.443 -12.859 12.891 1 98.5 185 GLY B C 1
ATOM 3727 O O . GLY B 1 185 ? 4.621 -12.5 12.945 1 98.5 185 GLY B O 1
ATOM 3728 N N . SER B 1 186 ? 3.02 -13.867 13.578 1 98.06 186 SER B N 1
ATOM 3729 C CA . SER B 1 186 ? 3.918 -14.617 14.453 1 98.06 186 SER B CA 1
ATOM 3730 C C . SER B 1 186 ? 4.973 -15.359 13.648 1 98.06 186 SER B C 1
ATOM 3732 O O . SER B 1 186 ? 5.992 -15.789 14.195 1 98.06 186 SER B O 1
ATOM 3734 N N . GLY B 1 187 ? 4.754 -15.484 12.32 1 97.31 187 GLY B N 1
ATOM 3735 C CA . GLY B 1 187 ? 5.695 -16.141 11.43 1 97.31 187 GLY B CA 1
ATOM 3736 C C . GLY B 1 187 ? 6.82 -15.234 10.969 1 97.31 187 GLY B C 1
ATOM 3737 O O . GLY B 1 187 ? 7.672 -15.641 10.18 1 97.31 187 GLY B O 1
ATOM 3738 N N . ALA B 1 188 ? 6.918 -14.023 11.477 1 95.69 188 ALA B N 1
ATOM 3739 C CA . ALA B 1 188 ? 7.906 -13.023 11.078 1 95.69 188 ALA B CA 1
ATOM 3740 C C . ALA B 1 188 ? 9.32 -13.586 11.164 1 95.69 188 ALA B C 1
ATOM 3742 O O . ALA B 1 188 ? 10.148 -13.336 10.289 1 95.69 188 ALA B O 1
ATOM 3743 N N . PRO B 1 189 ? 9.656 -14.391 12.156 1 95.19 189 PRO B N 1
ATOM 3744 C CA . PRO B 1 189 ? 11.031 -14.883 12.273 1 95.19 189 PRO B CA 1
ATOM 3745 C C . PRO B 1 189 ? 11.383 -15.906 11.195 1 95.19 189 PRO B C 1
ATOM 3747 O O . PRO B 1 189 ? 12.562 -16.203 10.977 1 95.19 189 PRO B O 1
ATOM 3750 N N . HIS B 1 190 ? 10.367 -16.469 10.461 1 97 190 HIS B N 1
ATOM 3751 C CA . HIS B 1 190 ? 10.633 -17.531 9.5 1 97 190 HIS B CA 1
ATOM 3752 C C . HIS B 1 190 ? 11.016 -16.969 8.141 1 97 190 HIS B C 1
ATOM 3754 O O . HIS B 1 190 ? 11.531 -17.688 7.285 1 97 190 HIS B O 1
ATOM 3760 N N . LEU B 1 191 ? 10.742 -15.727 7.887 1 97.31 191 LEU B N 1
ATOM 3761 C CA . LEU B 1 191 ? 11.117 -14.992 6.684 1 97.31 191 LEU B CA 1
ATOM 3762 C C . LEU B 1 191 ? 11.438 -13.539 7.008 1 97.31 191 LEU B C 1
ATOM 3764 O O . LEU B 1 191 ? 10.531 -12.742 7.27 1 97.31 191 LEU B O 1
ATOM 3768 N N . LYS B 1 192 ? 12.672 -13.18 6.945 1 97.12 192 LYS B N 1
ATOM 3769 C CA . LYS B 1 192 ? 13.008 -11.812 7.312 1 97.12 192 LYS B CA 1
ATOM 3770 C C . LYS B 1 192 ? 14.344 -11.391 6.711 1 97.12 192 LYS B C 1
ATOM 3772 O O . LYS B 1 192 ? 15.133 -12.242 6.281 1 97.12 192 LYS B O 1
ATOM 3777 N N . VAL B 1 193 ? 14.547 -10.117 6.613 1 97.06 193 VAL B N 1
ATOM 3778 C CA . VAL B 1 193 ? 15.836 -9.562 6.219 1 97.06 193 VAL B CA 1
ATOM 3779 C C . VAL B 1 193 ? 16.531 -8.938 7.43 1 97.06 193 VAL B C 1
ATOM 3781 O O . VAL B 1 193 ? 15.898 -8.227 8.211 1 97.06 193 VAL B O 1
ATOM 3784 N N . SER B 1 194 ? 17.703 -9.273 7.688 1 95.38 194 SER B N 1
ATOM 3785 C CA . SER B 1 194 ? 18.594 -8.68 8.68 1 95.38 194 SER B CA 1
ATOM 3786 C C . SER B 1 194 ? 19.969 -8.391 8.086 1 95.38 194 SER B C 1
ATOM 3788 O O . SER B 1 194 ? 20.562 -9.242 7.43 1 95.38 194 SER B O 1
ATOM 3790 N N . ASP B 1 195 ? 20.438 -7.168 8.297 1 94.62 195 ASP B N 1
ATOM 3791 C CA . ASP B 1 195 ? 21.734 -6.734 7.785 1 94.62 195 ASP B CA 1
ATOM 3792 C C . ASP B 1 195 ? 21.828 -6.934 6.273 1 94.62 195 ASP B C 1
ATOM 3794 O O . ASP B 1 195 ? 22.828 -7.43 5.766 1 94.62 195 ASP B O 1
ATOM 3798 N N . GLY B 1 196 ? 20.75 -6.766 5.664 1 94.44 196 GLY B N 1
ATOM 3799 C CA . GLY B 1 196 ? 20.703 -6.773 4.211 1 94.44 196 GLY B CA 1
ATOM 3800 C C . GLY B 1 196 ? 20.578 -8.164 3.625 1 94.44 196 GLY B C 1
ATOM 3801 O O . GLY B 1 196 ? 20.609 -8.336 2.404 1 94.44 196 GLY B O 1
ATOM 3802 N N . VAL B 1 197 ? 20.375 -9.172 4.496 1 97.19 197 VAL B N 1
ATOM 3803 C CA . VAL B 1 197 ? 20.375 -10.547 4.008 1 97.19 197 VAL B CA 1
ATOM 3804 C C . VAL B 1 197 ? 19.062 -11.227 4.363 1 97.19 197 VAL B C 1
ATOM 3806 O O . VAL B 1 197 ? 18.594 -11.133 5.5 1 97.19 197 VAL B O 1
ATOM 3809 N N . PHE B 1 198 ? 18.594 -11.898 3.371 1 97.56 198 PHE B N 1
ATOM 3810 C CA . PHE B 1 198 ? 17.328 -12.609 3.523 1 97.56 198 PHE B CA 1
ATOM 3811 C C . PHE B 1 198 ? 17.531 -13.945 4.211 1 97.56 198 PHE B C 1
ATOM 3813 O O . PHE B 1 198 ? 18.484 -14.672 3.906 1 97.56 198 PHE B O 1
ATOM 3820 N N . PHE B 1 199 ? 16.625 -14.227 5.18 1 97.44 199 PHE B N 1
ATOM 3821 C CA . PHE B 1 199 ? 16.578 -15.516 5.859 1 97.44 199 PHE B CA 1
ATOM 3822 C C . PHE B 1 199 ? 15.211 -16.172 5.676 1 97.44 199 PHE B C 1
ATOM 3824 O O . PHE B 1 199 ? 14.18 -15.5 5.727 1 97.44 199 PHE B O 1
ATOM 3831 N N . MET B 1 200 ? 15.227 -17.453 5.434 1 97.44 200 MET B N 1
ATOM 3832 C CA . MET B 1 200 ? 13.992 -18.219 5.285 1 97.44 200 MET B CA 1
ATOM 3833 C C . MET B 1 200 ? 14.102 -19.578 5.969 1 97.44 200 MET B C 1
ATOM 3835 O O . MET B 1 200 ? 15.039 -20.328 5.711 1 97.44 200 MET B O 1
ATOM 3839 N N . ASN B 1 201 ? 13.203 -19.828 6.891 1 96.94 201 ASN B N 1
ATOM 3840 C CA . ASN B 1 201 ? 13.016 -21.172 7.422 1 96.94 201 ASN B CA 1
ATOM 3841 C C . ASN B 1 201 ? 12.148 -22.016 6.5 1 96.94 201 ASN B C 1
ATOM 3843 O O . ASN B 1 201 ? 10.938 -22.125 6.707 1 96.94 201 ASN B O 1
ATOM 3847 N N . GLY B 1 202 ? 12.805 -22.672 5.59 1 95.38 202 GLY B N 1
ATOM 3848 C CA . GLY B 1 202 ? 12.125 -23.391 4.523 1 95.38 202 GLY B CA 1
ATOM 3849 C C . GLY B 1 202 ? 11.102 -24.391 5.031 1 95.38 202 GLY B C 1
ATOM 3850 O O . GLY B 1 202 ? 9.992 -24.484 4.492 1 95.38 202 GLY B O 1
ATOM 3851 N N . ARG B 1 203 ? 11.422 -25.125 6.016 1 95.88 203 ARG B N 1
ATOM 3852 C CA . ARG B 1 203 ? 10.547 -26.141 6.559 1 95.88 203 ARG B CA 1
ATOM 3853 C C . ARG B 1 203 ? 9.273 -25.531 7.133 1 95.88 203 ARG B C 1
ATOM 3855 O O . ARG B 1 203 ? 8.172 -26.031 6.891 1 95.88 203 ARG B O 1
ATOM 3862 N N . GLN B 1 204 ? 9.398 -24.453 7.898 1 96.19 204 GLN B N 1
ATOM 3863 C CA . GLN B 1 204 ? 8.242 -23.797 8.5 1 96.19 204 GLN B CA 1
ATOM 3864 C C . GLN B 1 204 ? 7.332 -23.188 7.434 1 96.19 204 GLN B C 1
ATOM 3866 O O . GLN B 1 204 ? 6.109 -23.234 7.559 1 96.19 204 GLN B O 1
ATOM 3871 N N . VAL B 1 205 ? 7.969 -22.641 6.398 1 95.75 205 VAL B N 1
ATOM 3872 C CA . VAL B 1 205 ? 7.199 -22.031 5.316 1 95.75 205 VAL B CA 1
ATOM 3873 C C . VAL B 1 205 ? 6.445 -23.125 4.547 1 95.75 205 VAL B C 1
ATOM 3875 O O . VAL B 1 205 ? 5.293 -22.922 4.16 1 95.75 205 VAL B O 1
ATOM 3878 N N . PHE B 1 206 ? 7.125 -24.234 4.344 1 96.38 206 PHE B N 1
ATOM 3879 C CA . PHE B 1 206 ? 6.508 -25.375 3.674 1 96.38 206 PHE B CA 1
ATOM 3880 C C . PHE B 1 206 ? 5.293 -25.859 4.453 1 96.38 206 PHE B C 1
ATOM 3882 O O . PHE B 1 206 ? 4.215 -26.031 3.883 1 96.38 206 PHE B O 1
ATOM 3889 N N . ASN B 1 207 ? 5.395 -26.031 5.723 1 97.56 207 ASN B N 1
ATOM 3890 C CA . ASN B 1 207 ? 4.309 -26.5 6.582 1 97.56 207 ASN B CA 1
ATOM 3891 C C . ASN B 1 207 ? 3.152 -25.5 6.609 1 97.56 207 ASN B C 1
ATOM 3893 O O . ASN B 1 207 ? 1.987 -25.906 6.559 1 97.56 207 ASN B O 1
ATOM 3897 N N . PHE B 1 208 ? 3.521 -24.328 6.738 1 97.56 208 PHE B N 1
ATOM 3898 C CA . PHE B 1 208 ? 2.543 -23.234 6.695 1 97.56 208 PHE B CA 1
ATOM 3899 C C . PHE B 1 208 ? 1.722 -23.312 5.414 1 97.56 208 PHE B C 1
ATOM 3901 O O . PHE B 1 208 ? 0.49 -23.281 5.457 1 97.56 208 PHE B O 1
ATOM 3908 N N . ALA B 1 209 ? 2.361 -23.375 4.27 1 97.44 209 ALA B N 1
ATOM 3909 C CA . ALA B 1 209 ? 1.681 -23.406 2.977 1 97.44 209 ALA B CA 1
ATOM 3910 C C . ALA B 1 209 ? 0.761 -24.625 2.869 1 97.44 209 ALA B C 1
ATOM 3912 O O . ALA B 1 209 ? -0.37 -24.5 2.389 1 97.44 209 ALA B O 1
ATOM 3913 N N . LEU B 1 210 ? 1.231 -25.766 3.297 1 97.38 210 LEU B N 1
ATOM 3914 C CA . LEU B 1 210 ? 0.486 -27.016 3.193 1 97.38 210 LEU B CA 1
ATOM 3915 C C . LEU B 1 210 ? -0.778 -26.969 4.043 1 97.38 210 LEU B C 1
ATOM 3917 O O . LEU B 1 210 ? -1.79 -27.578 3.697 1 97.38 210 LEU B O 1
ATOM 3921 N N . LEU B 1 211 ? -0.684 -26.266 5.082 1 97.25 211 LEU B N 1
ATOM 3922 C CA . LEU B 1 211 ? -1.811 -26.188 6.004 1 97.25 211 LEU B CA 1
ATOM 3923 C C . LEU B 1 211 ? -2.795 -25.109 5.566 1 97.25 211 LEU B C 1
ATOM 3925 O O . LEU B 1 211 ? -4 -25.344 5.496 1 97.25 211 LEU B O 1
ATOM 3929 N N . LYS B 1 212 ? -2.342 -23.953 5.238 1 97.75 212 LYS B N 1
ATOM 3930 C CA . LYS B 1 212 ? -3.199 -22.781 5.094 1 97.75 212 LYS B CA 1
ATOM 3931 C C . LYS B 1 212 ? -3.785 -22.688 3.686 1 97.75 212 LYS B C 1
ATOM 3933 O O . LYS B 1 212 ? -4.949 -22.328 3.514 1 97.75 212 LYS B O 1
ATOM 3938 N N . VAL B 1 213 ? -3.02 -23.062 2.691 1 98.12 213 VAL B N 1
ATOM 3939 C CA . VAL B 1 213 ? -3.396 -22.734 1.321 1 98.12 213 VAL B CA 1
ATOM 3940 C C . VAL B 1 213 ? -4.559 -23.609 0.873 1 98.12 213 VAL B C 1
ATOM 3942 O O . VAL B 1 213 ? -5.582 -23.109 0.4 1 98.12 213 VAL B O 1
ATOM 3945 N N . PRO B 1 214 ? -4.5 -24.984 1.028 1 98.44 214 PRO B N 1
ATOM 3946 C CA . PRO B 1 214 ? -5.648 -25.812 0.629 1 98.44 214 PRO B CA 1
ATOM 3947 C C . PRO B 1 214 ? -6.914 -25.469 1.412 1 98.44 214 PRO B C 1
ATOM 3949 O O . PRO B 1 214 ? -8 -25.391 0.832 1 98.44 214 PRO B O 1
ATOM 3952 N N . ALA B 1 215 ? -6.758 -25.266 2.701 1 98.31 215 ALA B N 1
ATOM 3953 C CA . ALA B 1 215 ? -7.902 -24.906 3.537 1 98.31 215 ALA B CA 1
ATOM 3954 C C . ALA B 1 215 ? -8.523 -23.594 3.086 1 98.31 215 ALA B C 1
ATOM 3956 O O . ALA B 1 215 ? -9.75 -23.453 3.051 1 98.31 215 ALA B O 1
ATOM 3957 N N . HIS B 1 216 ? -7.688 -22.656 2.811 1 98.56 216 HIS B N 1
ATOM 3958 C CA . HIS B 1 216 ? -8.117 -21.344 2.383 1 98.56 216 HIS B CA 1
ATOM 3959 C C . HIS B 1 216 ? -8.852 -21.406 1.044 1 98.56 216 HIS B C 1
ATOM 3961 O O . HIS B 1 216 ? -9.867 -20.734 0.852 1 98.56 216 HIS B O 1
ATOM 3967 N N . LEU B 1 217 ? -8.359 -22.172 0.095 1 98.62 217 LEU B N 1
ATOM 3968 C CA . LEU B 1 217 ? -8.992 -22.359 -1.204 1 98.62 217 LEU B CA 1
ATOM 3969 C C . LEU B 1 217 ? -10.352 -23.047 -1.05 1 98.62 217 LEU B C 1
ATOM 3971 O O . LEU B 1 217 ? -11.312 -22.672 -1.729 1 98.62 217 LEU B O 1
ATOM 3975 N N . HIS B 1 218 ? -10.43 -24.031 -0.177 1 98.38 218 HIS B N 1
ATOM 3976 C CA . HIS B 1 218 ? -11.703 -24.688 0.088 1 98.38 218 HIS B CA 1
ATOM 3977 C C . HIS B 1 218 ? -12.727 -23.703 0.634 1 98.38 218 HIS B C 1
ATOM 3979 O O . HIS B 1 218 ? -13.883 -23.688 0.196 1 98.38 218 HIS B O 1
ATOM 3985 N N . GLU B 1 219 ? -12.312 -22.906 1.573 1 98.25 219 GLU B N 1
ATOM 3986 C CA . GLU B 1 219 ? -13.203 -21.906 2.146 1 98.25 219 GLU B CA 1
ATOM 3987 C C . GLU B 1 219 ? -13.695 -20.922 1.08 1 98.25 219 GLU B C 1
ATOM 3989 O O . GLU B 1 219 ? -14.867 -20.562 1.057 1 98.25 219 GLU B O 1
ATOM 3994 N N . LEU B 1 220 ? -12.789 -20.516 0.221 1 98.56 220 LEU B N 1
ATOM 3995 C CA . LEU B 1 220 ? -13.125 -19.578 -0.853 1 98.56 220 LEU B CA 1
ATOM 3996 C C . LEU B 1 220 ? -14.156 -20.188 -1.794 1 98.56 220 LEU B C 1
ATOM 3998 O O . LEU B 1 220 ? -15.141 -19.531 -2.154 1 98.56 220 LEU B O 1
ATOM 4002 N N . LEU B 1 221 ? -13.906 -21.406 -2.221 1 98.44 221 LEU B N 1
ATOM 4003 C CA . LEU B 1 221 ? -14.836 -22.078 -3.125 1 98.44 221 LEU B CA 1
ATOM 4004 C C . LEU B 1 221 ? -16.203 -22.219 -2.482 1 98.44 221 LEU B C 1
ATOM 4006 O O . LEU B 1 221 ? -17.234 -21.922 -3.109 1 98.44 221 LEU B O 1
ATOM 4010 N N . ASN B 1 222 ? -16.203 -22.594 -1.233 1 98.31 222 ASN B N 1
ATOM 4011 C CA . ASN B 1 222 ? -17.453 -22.75 -0.501 1 98.31 222 ASN B CA 1
ATOM 4012 C C . ASN B 1 222 ? -18.219 -21.422 -0.421 1 98.31 222 ASN B C 1
ATOM 4014 O O . ASN B 1 222 ? -19.422 -21.391 -0.679 1 98.31 222 ASN B O 1
ATOM 4018 N N . GLU B 1 223 ? -17.547 -20.375 -0.095 1 97.75 223 GLU B N 1
ATOM 4019 C CA . GLU B 1 223 ? -18.172 -19.078 0.041 1 97.75 223 GLU B CA 1
ATOM 4020 C C . GLU B 1 223 ? -18.641 -18.547 -1.312 1 97.75 223 GLU B C 1
ATOM 4022 O O . GLU B 1 223 ? -19.484 -17.656 -1.375 1 97.75 223 GLU B O 1
ATOM 4027 N N . SER B 1 224 ? -18.031 -19.047 -2.357 1 97.81 224 SER B N 1
ATOM 4028 C CA . SER B 1 224 ? -18.391 -18.609 -3.707 1 97.81 224 SER B CA 1
ATOM 4029 C C . SER B 1 224 ? -19.453 -19.516 -4.316 1 97.81 224 SER B C 1
ATOM 4031 O O . SER B 1 224 ? -19.844 -19.328 -5.469 1 97.81 224 SER B O 1
ATOM 4033 N N . ASP B 1 225 ? -19.875 -20.516 -3.518 1 98.12 225 ASP B N 1
ATOM 4034 C CA . ASP B 1 225 ? -20.812 -21.516 -4.012 1 98.12 225 ASP B CA 1
ATOM 4035 C C . ASP B 1 225 ? -20.297 -22.156 -5.301 1 98.12 225 ASP B C 1
ATOM 4037 O O . ASP B 1 225 ? -21.031 -22.25 -6.289 1 98.12 225 ASP B O 1
ATOM 4041 N N . LEU B 1 226 ? -19 -22.516 -5.277 1 98.12 226 LEU B N 1
ATOM 4042 C CA . LEU B 1 226 ? -18.359 -23.172 -6.41 1 98.12 226 LEU B CA 1
ATOM 4043 C C . LEU B 1 226 ? -17.75 -24.5 -5.992 1 98.12 226 LEU B C 1
ATOM 4045 O O . LEU B 1 226 ? -17.266 -24.641 -4.871 1 98.12 226 LEU B O 1
ATOM 4049 N N . LYS B 1 227 ? -17.812 -25.484 -6.926 1 97.56 227 LYS B N 1
ATOM 4050 C CA . LYS B 1 227 ? -17.078 -26.734 -6.781 1 97.56 227 LYS B CA 1
ATOM 4051 C C . LYS B 1 227 ? -15.719 -26.641 -7.48 1 97.56 227 LYS B C 1
ATOM 4053 O O . LYS B 1 227 ? -15.555 -25.875 -8.43 1 97.56 227 LYS B O 1
ATOM 4058 N N . ALA B 1 228 ? -14.836 -27.438 -6.969 1 97.25 228 ALA B N 1
ATOM 4059 C CA . ALA B 1 228 ? -13.484 -27.453 -7.523 1 97.25 228 ALA B CA 1
ATOM 4060 C C . ALA B 1 228 ? -13.508 -27.75 -9.016 1 97.25 228 ALA B C 1
ATOM 4062 O O . ALA B 1 228 ? -12.688 -27.234 -9.773 1 97.25 228 ALA B O 1
ATOM 4063 N N . ASP B 1 229 ? -14.438 -28.578 -9.453 1 96.38 229 ASP B N 1
ATOM 4064 C CA . ASP B 1 229 ? -14.5 -28.984 -10.852 1 96.38 229 ASP B CA 1
ATOM 4065 C C . ASP B 1 229 ? -14.945 -27.828 -11.742 1 96.38 229 ASP B C 1
ATOM 4067 O O . ASP B 1 229 ? -14.812 -27.891 -12.969 1 96.38 229 ASP B O 1
ATOM 4071 N N . GLU B 1 230 ? -15.484 -26.734 -11.148 1 97.56 230 GLU B N 1
ATOM 4072 C CA . GLU B 1 230 ? -15.922 -25.562 -11.891 1 97.56 230 GLU B CA 1
ATOM 4073 C C . GLU B 1 230 ? -14.766 -24.578 -12.094 1 97.56 230 GLU B C 1
ATOM 4075 O O . GLU B 1 230 ? -14.922 -23.562 -12.773 1 97.56 230 GLU B O 1
ATOM 4080 N N . ILE B 1 231 ? -13.656 -24.875 -11.5 1 98.5 231 ILE B N 1
ATOM 4081 C CA . ILE B 1 231 ? -12.453 -24.078 -11.672 1 98.5 231 ILE B CA 1
ATOM 4082 C C . ILE B 1 231 ? -11.586 -24.672 -12.773 1 98.5 231 ILE B C 1
ATOM 4084 O O . ILE B 1 231 ? -11.258 -25.859 -12.734 1 98.5 231 ILE B O 1
ATOM 4088 N N . ASP B 1 232 ? -11.227 -23.859 -13.734 1 98.69 232 ASP B N 1
ATOM 4089 C CA . ASP B 1 232 ? -10.469 -24.359 -14.883 1 98.69 232 ASP B CA 1
ATOM 4090 C C . ASP B 1 232 ? -9 -24.547 -14.531 1 98.69 232 ASP B C 1
ATOM 4092 O O . ASP B 1 232 ? -8.344 -25.453 -15.055 1 98.69 232 ASP B O 1
ATOM 4096 N N . ALA B 1 233 ? -8.5 -23.672 -13.68 1 98.62 233 ALA B N 1
ATOM 4097 C CA . ALA B 1 233 ? -7.094 -23.75 -13.289 1 98.62 233 ALA B CA 1
ATOM 4098 C C . ALA B 1 233 ? -6.859 -23.078 -11.938 1 98.62 233 ALA B C 1
ATOM 4100 O O . ALA B 1 233 ? -7.551 -22.125 -11.586 1 98.62 233 ALA B O 1
ATOM 4101 N N . PHE B 1 234 ? -5.93 -23.641 -11.203 1 98.81 234 PHE B N 1
ATOM 4102 C CA . PHE B 1 234 ? -5.395 -23.047 -9.984 1 98.81 234 PHE B CA 1
ATOM 4103 C C . PHE B 1 234 ? -4 -22.484 -10.227 1 98.81 234 PHE B C 1
ATOM 4105 O O . PHE B 1 234 ? -3.07 -23.219 -10.555 1 98.81 234 PHE B O 1
ATOM 4112 N N . CYS B 1 235 ? -3.844 -21.156 -10.141 1 98.88 235 CYS B N 1
ATOM 4113 C CA . CYS B 1 235 ? -2.564 -20.469 -10.266 1 98.88 235 CYS B CA 1
ATOM 4114 C C . CYS B 1 235 ? -2.072 -19.984 -8.906 1 98.88 235 CYS B C 1
ATOM 4116 O O . CYS B 1 235 ? -2.326 -18.828 -8.523 1 98.88 235 CYS B O 1
ATOM 4118 N N . ILE B 1 236 ? -1.338 -20.812 -8.188 1 98.88 236 ILE B N 1
ATOM 4119 C CA . ILE B 1 236 ? -0.867 -20.453 -6.859 1 98.88 236 ILE B CA 1
ATOM 4120 C C . ILE B 1 236 ? 0.585 -19.984 -6.934 1 98.88 236 ILE B C 1
ATOM 4122 O O . ILE B 1 236 ? 1.28 -20.25 -7.914 1 98.88 236 ILE B O 1
ATOM 4126 N N . HIS B 1 237 ? 1.077 -19.234 -5.984 1 98.81 237 HIS B N 1
ATOM 4127 C CA . HIS B 1 237 ? 2.455 -18.766 -5.887 1 98.81 237 HIS B CA 1
ATOM 4128 C C . HIS B 1 237 ? 3.439 -19.906 -6.086 1 98.81 237 HIS B C 1
ATOM 4130 O O . HIS B 1 237 ? 3.26 -21 -5.523 1 98.81 237 HIS B O 1
ATOM 4136 N N . GLN B 1 238 ? 4.441 -19.641 -6.867 1 98.25 238 GLN B N 1
ATOM 4137 C CA . GLN B 1 238 ? 5.438 -20.641 -7.238 1 98.25 238 GLN B CA 1
ATOM 4138 C C . GLN B 1 238 ? 6.645 -20.594 -6.305 1 98.25 238 GLN B C 1
ATOM 4140 O O . GLN B 1 238 ? 7.746 -20.234 -6.727 1 98.25 238 GLN B O 1
ATOM 4145 N N . GLY B 1 239 ? 6.434 -20.969 -5.008 1 97.81 239 GLY B N 1
ATOM 4146 C CA . GLY B 1 239 ? 7.535 -20.953 -4.059 1 97.81 239 GLY B CA 1
ATOM 4147 C C . GLY B 1 239 ? 8.648 -21.922 -4.434 1 97.81 239 GLY B C 1
ATOM 4148 O O . GLY B 1 239 ? 9.828 -21.547 -4.402 1 97.81 239 GLY B O 1
ATOM 4149 N N . SER B 1 240 ? 8.414 -23.094 -4.754 1 97.75 240 SER B N 1
ATOM 4150 C CA . SER B 1 240 ? 9.211 -24.188 -5.285 1 97.75 240 SER B CA 1
ATOM 4151 C C . SER B 1 240 ? 8.32 -25.266 -5.91 1 97.75 240 SER B C 1
ATOM 4153 O O . SER B 1 240 ? 7.105 -25.281 -5.691 1 97.75 240 SER B O 1
ATOM 4155 N N . ALA B 1 241 ? 8.992 -26.078 -6.699 1 97.69 241 ALA B N 1
ATOM 4156 C CA . ALA B 1 241 ? 8.219 -27.188 -7.281 1 97.69 241 ALA B CA 1
ATOM 4157 C C . ALA B 1 241 ? 7.629 -28.078 -6.191 1 97.69 241 ALA B C 1
ATOM 4159 O O . ALA B 1 241 ? 6.484 -28.516 -6.305 1 97.69 241 ALA B O 1
ATOM 4160 N N . ALA B 1 242 ? 8.352 -28.281 -5.164 1 97.06 242 ALA B N 1
ATOM 4161 C CA . ALA B 1 242 ? 7.918 -29.141 -4.07 1 97.06 242 ALA B CA 1
ATOM 4162 C C . ALA B 1 242 ? 6.664 -28.594 -3.396 1 97.06 242 ALA B C 1
ATOM 4164 O O . ALA B 1 242 ? 5.746 -29.344 -3.064 1 97.06 242 ALA B O 1
ATOM 4165 N N . ILE B 1 243 ? 6.625 -27.297 -3.162 1 97.31 243 ILE B N 1
ATOM 4166 C CA . ILE B 1 243 ? 5.496 -26.672 -2.471 1 97.31 243 ILE B CA 1
ATOM 4167 C C . ILE B 1 243 ? 4.258 -26.719 -3.359 1 97.31 243 ILE B C 1
ATOM 4169 O O . ILE B 1 243 ? 3.154 -27 -2.883 1 97.31 243 ILE B O 1
ATOM 4173 N N . VAL B 1 244 ? 4.391 -26.406 -4.637 1 97.94 244 VAL B N 1
ATOM 4174 C CA . VAL B 1 244 ? 3.266 -26.422 -5.562 1 97.94 244 VAL B CA 1
ATOM 4175 C C . VAL B 1 244 ? 2.674 -27.828 -5.637 1 97.94 244 VAL B C 1
ATOM 4177 O O . VAL B 1 244 ? 1.456 -28 -5.543 1 97.94 244 VAL B O 1
ATOM 4180 N N . ASP B 1 245 ? 3.551 -28.828 -5.773 1 97.62 245 ASP B N 1
ATOM 4181 C CA . ASP B 1 245 ? 3.117 -30.219 -5.859 1 97.62 245 ASP B CA 1
ATOM 4182 C C . ASP B 1 245 ? 2.416 -30.656 -4.578 1 97.62 245 ASP B C 1
ATOM 4184 O O . ASP B 1 245 ? 1.393 -31.344 -4.625 1 97.62 245 ASP B O 1
ATOM 4188 N N . ALA B 1 246 ? 2.982 -30.297 -3.465 1 97.5 246 ALA B N 1
ATOM 4189 C CA . ALA B 1 246 ? 2.434 -30.703 -2.174 1 97.5 246 ALA B CA 1
ATOM 4190 C C . ALA B 1 246 ? 1.055 -30.094 -1.948 1 97.5 246 ALA B C 1
ATOM 4192 O O . ALA B 1 246 ? 0.145 -30.766 -1.45 1 97.5 246 ALA B O 1
ATOM 4193 N N . VAL B 1 247 ? 0.901 -28.781 -2.273 1 97.88 247 VAL B N 1
ATOM 4194 C CA . VAL B 1 247 ? -0.384 -28.109 -2.135 1 97.88 247 VAL B CA 1
ATOM 4195 C C . VAL B 1 247 ? -1.412 -28.75 -3.059 1 97.88 247 VAL B C 1
ATOM 4197 O O . VAL B 1 247 ? -2.551 -29 -2.654 1 97.88 247 VAL B O 1
ATOM 4200 N N . ALA B 1 248 ? -1.024 -29.031 -4.273 1 97.69 248 ALA B N 1
ATOM 4201 C CA . ALA B 1 248 ? -1.914 -29.641 -5.246 1 97.69 248 ALA B CA 1
ATOM 4202 C C . ALA B 1 248 ? -2.398 -31.016 -4.754 1 97.69 248 ALA B C 1
ATOM 4204 O O . ALA B 1 248 ? -3.584 -31.328 -4.863 1 97.69 248 ALA B O 1
ATOM 4205 N N . ARG B 1 249 ? -1.503 -31.797 -4.234 1 97.25 249 ARG B N 1
ATOM 4206 C CA . ARG B 1 249 ? -1.842 -33.125 -3.746 1 97.25 249 ARG B CA 1
ATOM 4207 C C . ARG B 1 249 ? -2.766 -33.062 -2.535 1 97.25 249 ARG B C 1
ATOM 4209 O O . ARG B 1 249 ? -3.664 -33.875 -2.379 1 97.25 249 ARG B O 1
ATOM 4216 N N . ARG B 1 250 ? -2.484 -32.094 -1.722 1 96.56 250 ARG B N 1
ATOM 4217 C CA . ARG B 1 250 ? -3.283 -31.922 -0.511 1 96.56 250 ARG B CA 1
ATOM 4218 C C . ARG B 1 250 ? -4.688 -31.438 -0.841 1 96.56 250 ARG B C 1
ATOM 4220 O O . ARG B 1 250 ? -5.645 -31.75 -0.134 1 96.56 250 ARG B O 1
ATOM 4227 N N . PHE B 1 251 ? -4.723 -30.594 -1.904 1 96 251 PHE B N 1
ATOM 4228 C CA . PHE B 1 251 ? -6.031 -30.156 -2.369 1 96 251 PHE B CA 1
ATOM 4229 C C . PHE B 1 251 ? -6.75 -31.266 -3.113 1 96 251 PHE B C 1
ATOM 4231 O O . PHE B 1 251 ? -6.703 -31.344 -4.344 1 96 251 PHE B O 1
ATOM 4238 N N . GLU B 1 252 ? -7.441 -32.188 -2.639 1 89.25 252 GLU B N 1
ATOM 4239 C CA . GLU B 1 252 ? -7.945 -33.469 -3.139 1 89.25 252 GLU B CA 1
ATOM 4240 C C . GLU B 1 252 ? -9.148 -33.25 -4.062 1 89.25 252 GLU B C 1
ATOM 4242 O O . GLU B 1 252 ? -9.453 -34.125 -4.883 1 89.25 252 GLU B O 1
ATOM 4247 N N . ASP B 1 253 ? -9.703 -32.156 -4.031 1 91.56 253 ASP B N 1
ATOM 4248 C CA . ASP B 1 253 ? -10.969 -31.938 -4.73 1 91.56 253 ASP B CA 1
ATOM 4249 C C . ASP B 1 253 ? -10.727 -31.625 -6.207 1 91.56 253 ASP B C 1
ATOM 4251 O O . ASP B 1 253 ? -11.68 -31.531 -6.984 1 91.56 253 ASP B O 1
ATOM 4255 N N . ALA B 1 254 ? -9.492 -31.5 -6.602 1 89.62 254 ALA B N 1
ATOM 4256 C CA . ALA B 1 254 ? -9.148 -31.219 -7.992 1 89.62 254 ALA B CA 1
ATOM 4257 C C . ALA B 1 254 ? -7.949 -32.062 -8.438 1 89.62 254 ALA B C 1
ATOM 4259 O O . ALA B 1 254 ? -7.059 -32.344 -7.637 1 89.62 254 ALA B O 1
ATOM 4260 N N . PRO B 1 255 ? -7.996 -32.375 -9.75 1 92.25 255 PRO B N 1
ATOM 4261 C CA . PRO B 1 255 ? -6.785 -33.031 -10.258 1 92.25 255 PRO B CA 1
ATOM 4262 C C . PRO B 1 255 ? -5.539 -32.156 -10.086 1 92.25 255 PRO B C 1
ATOM 4264 O O . PRO B 1 255 ? -5.605 -30.938 -10.242 1 92.25 255 PRO B O 1
ATOM 4267 N N . VAL B 1 256 ? -4.438 -32.75 -9.859 1 94.38 256 VAL B N 1
ATOM 4268 C CA . VAL B 1 256 ? -3.184 -32.062 -9.594 1 94.38 256 VAL B CA 1
ATOM 4269 C C . VAL B 1 256 ? -2.781 -31.219 -10.812 1 94.38 256 VAL B C 1
ATOM 4271 O O . VAL B 1 256 ? -2.182 -30.156 -10.68 1 94.38 256 VAL B O 1
ATOM 4274 N N . ASP B 1 257 ? -3.178 -31.703 -11.977 1 94.5 257 ASP B N 1
ATOM 4275 C CA . ASP B 1 257 ? -2.736 -31.047 -13.203 1 94.5 257 ASP B CA 1
ATOM 4276 C C . ASP B 1 257 ? -3.471 -29.719 -13.422 1 94.5 257 ASP B C 1
ATOM 4278 O O . ASP B 1 257 ? -3.076 -28.922 -14.266 1 94.5 257 ASP B O 1
ATOM 4282 N N . LYS B 1 258 ? -4.531 -29.438 -12.664 1 97.31 258 LYS B N 1
ATOM 4283 C CA . LYS B 1 258 ? -5.203 -28.141 -12.719 1 97.31 258 LYS B CA 1
ATOM 4284 C C . LYS B 1 258 ? -4.383 -27.078 -12.016 1 97.31 258 LYS B C 1
ATOM 4286 O O . LYS B 1 258 ? -4.609 -25.875 -12.219 1 97.31 258 LYS B O 1
ATOM 4291 N N . PHE B 1 259 ? -3.488 -27.547 -11.094 1 98.5 259 PHE B N 1
ATOM 4292 C CA . PHE B 1 259 ? -2.533 -26.609 -10.508 1 98.5 259 PHE B CA 1
ATOM 4293 C C . PHE B 1 259 ? -1.37 -26.359 -11.453 1 98.5 259 PHE B C 1
ATOM 4295 O O . PHE B 1 259 ? -0.487 -27.203 -11.602 1 98.5 259 PHE B O 1
ATOM 4302 N N . ILE B 1 260 ? -1.352 -25.172 -12 1 98.56 260 ILE B N 1
ATOM 4303 C CA . ILE B 1 260 ? -0.353 -24.859 -13.016 1 98.56 260 ILE B CA 1
ATOM 4304 C C . ILE B 1 260 ? 1.01 -24.656 -12.352 1 98.56 260 ILE B C 1
ATOM 4306 O O . ILE B 1 260 ? 1.146 -23.875 -11.414 1 98.56 260 ILE B O 1
ATOM 4310 N N . LYS B 1 261 ? 1.964 -25.406 -12.727 1 98.19 261 LYS B N 1
ATOM 4311 C CA . LYS B 1 261 ? 3.354 -25.266 -12.305 1 98.19 261 LYS B CA 1
ATOM 4312 C C . LYS B 1 261 ? 4.242 -24.844 -13.469 1 98.19 261 LYS B C 1
ATOM 4314 O O . LYS B 1 261 ? 4.34 -25.547 -14.469 1 98.19 261 LYS B O 1
ATOM 4319 N N . ASP B 1 262 ? 4.773 -23.688 -13.461 1 98.25 262 ASP B N 1
ATOM 4320 C CA . ASP B 1 262 ? 5.617 -23.141 -14.516 1 98.25 262 ASP B CA 1
ATOM 4321 C C . ASP B 1 262 ? 6.676 -22.203 -13.945 1 98.25 262 ASP B C 1
ATOM 4323 O O . ASP B 1 262 ? 6.48 -20.984 -13.891 1 98.25 262 ASP B O 1
ATOM 4327 N N . MET B 1 263 ? 7.836 -22.766 -13.539 1 98.31 263 MET B N 1
ATOM 4328 C CA . MET B 1 263 ? 8.875 -21.953 -12.898 1 98.31 263 MET B CA 1
ATOM 4329 C C . MET B 1 263 ? 10.258 -22.391 -13.367 1 98.31 263 MET B C 1
ATOM 4331 O O . MET B 1 263 ? 11.273 -21.922 -12.844 1 98.31 263 MET B O 1
ATOM 4335 N N . VAL B 1 264 ? 10.344 -23.234 -14.398 1 98.31 264 VAL B N 1
ATOM 4336 C CA . VAL B 1 264 ? 11.602 -23.828 -14.82 1 98.31 264 VAL B CA 1
ATOM 4337 C C . VAL B 1 264 ? 12.586 -22.75 -15.242 1 98.31 264 VAL B C 1
ATOM 4339 O O . VAL B 1 264 ? 13.781 -22.844 -14.969 1 98.31 264 VAL B O 1
ATOM 4342 N N . GLU B 1 265 ? 12.062 -21.688 -15.805 1 98.06 265 GLU B N 1
ATOM 4343 C CA . GLU B 1 265 ? 12.938 -20.672 -16.391 1 98.06 265 GLU B CA 1
ATOM 4344 C C . GLU B 1 265 ? 12.961 -19.406 -15.539 1 98.06 265 GLU B C 1
ATOM 4346 O O . GLU B 1 265 ? 13.578 -18.406 -15.922 1 98.06 265 GLU B O 1
ATOM 4351 N N . THR B 1 266 ? 12.312 -19.375 -14.398 1 98.38 266 THR B N 1
ATOM 4352 C CA . THR B 1 266 ? 12.242 -18.125 -13.648 1 98.38 266 THR B CA 1
ATOM 4353 C C . THR B 1 266 ? 12.531 -18.375 -12.172 1 98.38 266 THR B C 1
ATOM 4355 O O . THR B 1 266 ? 13 -17.469 -11.469 1 98.38 266 THR B O 1
ATOM 4358 N N . GLY B 1 267 ? 12.211 -19.641 -11.734 1 98.56 267 GLY B N 1
ATOM 4359 C CA . GLY B 1 267 ? 12.234 -19.844 -10.297 1 98.56 267 GLY B CA 1
ATOM 4360 C C . GLY B 1 267 ? 11.156 -19.062 -9.57 1 98.56 267 GLY B C 1
ATOM 4361 O O . GLY B 1 267 ? 10.102 -18.766 -10.141 1 98.56 267 GLY B O 1
ATOM 4362 N N . ASN B 1 268 ? 11.367 -18.953 -8.234 1 98.62 268 ASN B N 1
ATOM 4363 C CA . ASN B 1 268 ? 10.477 -18.172 -7.383 1 98.62 268 ASN B CA 1
ATOM 4364 C C . ASN B 1 268 ? 10.648 -16.672 -7.613 1 98.62 268 ASN B C 1
ATOM 4366 O O . ASN B 1 268 ? 11.672 -16.109 -7.242 1 98.62 268 ASN B O 1
ATOM 4370 N N . THR B 1 269 ? 9.641 -16.031 -8.172 1 98.81 269 THR B N 1
ATOM 4371 C CA . THR B 1 269 ? 9.742 -14.617 -8.477 1 98.81 269 THR B CA 1
ATOM 4372 C C . THR B 1 269 ? 8.914 -13.789 -7.496 1 98.81 269 THR B C 1
ATOM 4374 O O . THR B 1 269 ? 8.547 -12.656 -7.789 1 98.81 269 THR B O 1
ATOM 4377 N N . VAL B 1 270 ? 8.562 -14.383 -6.395 1 98.56 270 VAL B N 1
ATOM 4378 C CA . VAL B 1 270 ? 7.938 -13.734 -5.246 1 98.56 270 VAL B CA 1
ATOM 4379 C C . VAL B 1 270 ? 6.586 -13.156 -5.656 1 98.56 270 VAL B C 1
ATOM 4381 O O . VAL B 1 270 ? 5.652 -13.898 -5.973 1 98.56 270 VAL B O 1
ATOM 4384 N N . SER B 1 271 ? 6.441 -11.844 -5.727 1 98.75 271 SER B N 1
ATOM 4385 C CA . SER B 1 271 ? 5.152 -11.211 -6 1 98.75 271 SER B CA 1
ATOM 4386 C C . SER B 1 271 ? 4.762 -11.375 -7.465 1 98.75 271 SER B C 1
ATOM 4388 O O . SER B 1 271 ? 3.594 -11.203 -7.824 1 98.75 271 SER B O 1
ATOM 4390 N N . SER B 1 272 ? 5.656 -11.711 -8.359 1 98.94 272 SER B N 1
ATOM 4391 C CA . SER B 1 272 ? 5.41 -11.742 -9.797 1 98.94 272 SER B CA 1
ATOM 4392 C C . SER B 1 272 ? 5.008 -13.141 -10.258 1 98.94 272 SER B C 1
ATOM 4394 O O . SER B 1 272 ? 4.613 -13.328 -11.414 1 98.94 272 SER B O 1
ATOM 4396 N N . SER B 1 273 ? 5.047 -14.094 -9.344 1 98.69 273 SER B N 1
ATOM 4397 C CA . SER B 1 273 ? 4.867 -15.477 -9.766 1 98.69 273 SER B CA 1
ATOM 4398 C C . SER B 1 273 ? 3.463 -15.703 -10.32 1 98.69 273 SER B C 1
ATOM 4400 O O . SER B 1 273 ? 3.297 -16.344 -11.359 1 98.69 273 SER B O 1
ATOM 4402 N N . ILE B 1 274 ? 2.43 -15.18 -9.672 1 98.94 274 ILE B N 1
ATOM 4403 C CA . ILE B 1 274 ? 1.049 -15.422 -10.07 1 98.94 274 ILE B CA 1
ATOM 4404 C C . ILE B 1 274 ? 0.763 -14.703 -11.391 1 98.94 274 ILE B C 1
ATOM 4406 O O . ILE B 1 274 ? 0.263 -15.305 -12.336 1 98.94 274 ILE B O 1
ATOM 4410 N N . PRO B 1 275 ? 1.086 -13.414 -11.508 1 98.94 275 PRO B N 1
ATOM 4411 C CA . PRO B 1 275 ? 0.768 -12.75 -12.773 1 98.94 275 PRO B CA 1
ATOM 4412 C C . PRO B 1 275 ? 1.591 -13.289 -13.945 1 98.94 275 PRO B C 1
ATOM 4414 O O . PRO B 1 275 ? 1.146 -13.234 -15.094 1 98.94 275 PRO B O 1
ATOM 4417 N N . LEU B 1 276 ? 2.799 -13.844 -13.688 1 98.94 276 LEU B N 1
ATOM 4418 C CA . LEU B 1 276 ? 3.516 -14.523 -14.758 1 98.94 276 LEU B CA 1
ATOM 4419 C C . LEU B 1 276 ? 2.723 -15.719 -15.273 1 98.94 276 LEU B C 1
ATOM 4421 O O . LEU B 1 276 ? 2.635 -15.938 -16.484 1 98.94 276 LEU B O 1
ATOM 4425 N N . LEU B 1 277 ? 2.129 -16.531 -14.336 1 98.88 277 LEU B N 1
ATOM 4426 C CA . LEU B 1 277 ? 1.29 -17.656 -14.727 1 98.88 277 LEU B CA 1
ATOM 4427 C C . LEU B 1 277 ? 0.075 -17.172 -15.516 1 98.88 277 LEU B C 1
ATOM 4429 O O . LEU B 1 277 ? -0.286 -17.781 -16.531 1 98.88 277 LEU B O 1
ATOM 4433 N N . LEU B 1 278 ? -0.585 -16.125 -15.031 1 98.94 278 LEU B N 1
ATOM 4434 C CA . LEU B 1 278 ? -1.781 -15.609 -15.695 1 98.94 278 LEU B CA 1
ATOM 4435 C C . LEU B 1 278 ? -1.467 -15.156 -17.109 1 98.94 278 LEU B C 1
ATOM 4437 O O . LEU B 1 278 ? -2.209 -15.469 -18.047 1 98.94 278 LEU B O 1
ATOM 4441 N N . GLU B 1 279 ? -0.398 -14.422 -17.25 1 98.88 279 GLU B N 1
ATOM 4442 C CA . GLU B 1 279 ? 0.004 -13.922 -18.547 1 98.88 279 GLU B CA 1
ATOM 4443 C C . GLU B 1 279 ? 0.217 -15.062 -19.547 1 98.88 279 GLU B C 1
ATOM 4445 O O . GLU B 1 279 ? -0.26 -15 -20.688 1 98.88 279 GLU B O 1
ATOM 4450 N N . LYS B 1 280 ? 0.916 -16.094 -19.109 1 98.56 280 LYS B N 1
ATOM 4451 C CA . LYS B 1 280 ? 1.371 -17.141 -20 1 98.56 280 LYS B CA 1
ATOM 4452 C C . LYS B 1 280 ? 0.249 -18.141 -20.297 1 98.56 280 LYS B C 1
ATOM 4454 O O . LYS B 1 280 ? 0.154 -18.672 -21.406 1 98.56 280 LYS B O 1
ATOM 4459 N N . HIS B 1 281 ? -0.632 -18.391 -19.281 1 98.62 281 HIS B N 1
ATOM 4460 C CA . HIS B 1 281 ? -1.496 -19.562 -19.406 1 98.62 281 HIS B CA 1
ATOM 4461 C C . HIS B 1 281 ? -2.967 -19.156 -19.438 1 98.62 281 HIS B C 1
ATOM 4463 O O . HIS B 1 281 ? -3.814 -19.906 -19.922 1 98.62 281 HIS B O 1
ATOM 4469 N N . VAL B 1 282 ? -3.289 -17.969 -18.938 1 98.38 282 VAL B N 1
ATOM 4470 C CA . VAL B 1 282 ? -4.691 -17.703 -18.641 1 98.38 282 VAL B CA 1
ATOM 4471 C C . VAL B 1 282 ? -5.254 -16.703 -19.641 1 98.38 282 VAL B C 1
ATOM 4473 O O . VAL B 1 282 ? -6.363 -16.875 -20.141 1 98.38 282 VAL B O 1
ATOM 4476 N N . MET B 1 283 ? -4.492 -15.625 -19.953 1 97.38 283 MET B N 1
ATOM 4477 C CA . MET B 1 283 ? -5.008 -14.469 -20.672 1 97.38 283 MET B CA 1
ATOM 4478 C C . MET B 1 283 ? -5.59 -14.883 -22.016 1 97.38 283 MET B C 1
ATOM 4480 O O . MET B 1 283 ? -6.609 -14.344 -22.453 1 97.38 283 MET B O 1
ATOM 4484 N N . ASP B 1 284 ? -4.961 -15.859 -22.672 1 95.38 284 ASP B N 1
ATOM 4485 C CA . ASP B 1 284 ? -5.406 -16.25 -24 1 95.38 284 ASP B CA 1
ATOM 4486 C C . ASP B 1 284 ? -6.125 -17.594 -23.969 1 95.38 284 ASP B C 1
ATOM 4488 O O . ASP B 1 284 ? -6.461 -18.141 -25.016 1 95.38 284 ASP B O 1
ATOM 4492 N N . ALA B 1 285 ? -6.312 -18.156 -22.781 1 97 285 ALA B N 1
ATOM 4493 C CA . ALA B 1 285 ? -7 -19.438 -22.656 1 97 285 ALA B CA 1
ATOM 4494 C C . ALA B 1 285 ? -8.508 -19.266 -22.828 1 97 285 ALA B C 1
ATOM 4496 O O . ALA B 1 285 ? -9.023 -18.141 -22.797 1 97 285 ALA B O 1
ATOM 4497 N N . THR B 1 286 ? -9.25 -20.359 -23.094 1 97.19 286 THR B N 1
ATOM 4498 C CA . THR B 1 286 ? -10.703 -20.359 -23.188 1 97.19 286 THR B CA 1
ATOM 4499 C C . THR B 1 286 ? -11.344 -20.562 -21.828 1 97.19 286 THR B C 1
ATOM 4501 O O . THR B 1 286 ? -12.562 -20.719 -21.719 1 97.19 286 THR B O 1
ATOM 4504 N N . TRP B 1 287 ? -10.523 -20.578 -20.812 1 97.94 287 TRP B N 1
ATOM 4505 C CA . TRP B 1 287 ? -10.977 -20.812 -19.438 1 97.94 287 TRP B CA 1
ATOM 4506 C C . TRP B 1 287 ? -11.945 -19.734 -18.984 1 97.94 287 TRP B C 1
ATOM 4508 O O . TRP B 1 287 ? -11.938 -18.625 -19.516 1 97.94 287 TRP B O 1
ATOM 4518 N N . LYS B 1 288 ? -12.836 -20.062 -18.062 1 98.12 288 LYS B N 1
ATOM 4519 C CA . LYS B 1 288 ? -13.883 -19.156 -17.594 1 98.12 288 LYS B CA 1
ATOM 4520 C C . LYS B 1 288 ? -13.633 -18.75 -16.141 1 98.12 288 LYS B C 1
ATOM 4522 O O . LYS B 1 288 ? -14 -17.641 -15.734 1 98.12 288 LYS B O 1
ATOM 4527 N N . ARG B 1 289 ? -13.078 -19.656 -15.328 1 98.62 289 ARG B N 1
ATOM 4528 C CA . ARG B 1 289 ? -12.82 -19.391 -13.922 1 98.62 289 ARG B CA 1
ATOM 4529 C C . ARG B 1 289 ? -11.445 -19.891 -13.508 1 98.62 289 ARG B C 1
ATOM 4531 O O . ARG B 1 289 ? -11.078 -21.031 -13.805 1 98.62 289 ARG B O 1
ATOM 4538 N N . VAL B 1 290 ? -10.727 -19.016 -12.883 1 98.81 290 VAL B N 1
ATOM 4539 C CA . VAL B 1 290 ? -9.398 -19.344 -12.375 1 98.81 290 VAL B CA 1
ATOM 4540 C C . VAL B 1 290 ? -9.297 -18.969 -10.898 1 98.81 290 VAL B C 1
ATOM 4542 O O . VAL B 1 290 ? -9.758 -17.891 -10.5 1 98.81 290 VAL B O 1
ATOM 4545 N N . ALA B 1 291 ? -8.805 -19.891 -10.062 1 98.88 291 ALA B N 1
ATOM 4546 C CA . ALA B 1 291 ? -8.5 -19.578 -8.664 1 98.88 291 ALA B CA 1
ATOM 4547 C C . ALA B 1 291 ? -7.027 -19.219 -8.492 1 98.88 291 ALA B C 1
ATOM 4549 O O . ALA B 1 291 ? -6.148 -19.922 -9.008 1 98.88 291 ALA B O 1
ATOM 4550 N N . ILE B 1 292 ? -6.766 -18.141 -7.871 1 98.94 292 ILE B N 1
ATOM 4551 C CA . ILE B 1 292 ? -5.395 -17.75 -7.59 1 98.94 292 ILE B CA 1
ATOM 4552 C C . ILE B 1 292 ? -5.152 -17.734 -6.082 1 98.94 292 ILE B C 1
ATOM 4554 O O . ILE B 1 292 ? -6.078 -17.5 -5.301 1 98.94 292 ILE B O 1
ATOM 4558 N N . SER B 1 293 ? -3.924 -18.031 -5.668 1 98.94 293 SER B N 1
ATOM 4559 C CA . SER B 1 293 ? -3.557 -18.016 -4.258 1 98.94 293 SER B CA 1
ATOM 4560 C C . SER B 1 293 ? -2.086 -17.656 -4.07 1 98.94 293 SER B C 1
ATOM 4562 O O . SER B 1 293 ? -1.211 -18.266 -4.691 1 98.94 293 SER B O 1
ATOM 4564 N N . GLY B 1 294 ? -1.839 -16.625 -3.332 1 98.81 294 GLY B N 1
ATOM 4565 C CA . GLY B 1 294 ? -0.497 -16.25 -2.914 1 98.81 294 GLY B CA 1
ATOM 4566 C C . GLY B 1 294 ? -0.266 -16.422 -1.425 1 98.81 294 GLY B C 1
ATOM 4567 O O . GLY B 1 294 ? -1.195 -16.281 -0.627 1 98.81 294 GLY B O 1
ATOM 4568 N N . PHE B 1 295 ? 1.012 -16.75 -1.04 1 98.69 295 PHE B N 1
ATOM 4569 C CA . PHE B 1 295 ? 1.349 -17.016 0.352 1 98.69 295 PHE B CA 1
ATOM 4570 C C . PHE B 1 295 ? 2.848 -16.875 0.586 1 98.69 295 PHE B C 1
ATOM 4572 O O . PHE B 1 295 ? 3.652 -17.203 -0.286 1 98.69 295 PHE B O 1
ATOM 4579 N N . GLY B 1 296 ? 3.197 -16.344 1.791 1 97.19 296 GLY B N 1
ATOM 4580 C CA . GLY B 1 296 ? 4.617 -16.219 2.082 1 97.19 296 GLY B CA 1
ATOM 4581 C C . GLY B 1 296 ? 4.914 -15.219 3.188 1 97.19 296 GLY B C 1
ATOM 4582 O O . GLY B 1 296 ? 4.312 -15.281 4.262 1 97.19 296 GLY B O 1
ATOM 4583 N N . VAL B 1 297 ? 5.867 -14.328 2.977 1 94.62 297 VAL B N 1
ATOM 4584 C CA . VAL B 1 297 ? 6.508 -13.461 3.961 1 94.62 297 VAL B CA 1
ATOM 4585 C C . VAL B 1 297 ? 5.449 -12.711 4.758 1 94.62 297 VAL B C 1
ATOM 4587 O O . VAL B 1 297 ? 4.469 -12.219 4.191 1 94.62 297 VAL B O 1
ATOM 4590 N N . GLY B 1 298 ? 5.754 -12.625 6.273 1 89 298 GLY B N 1
ATOM 4591 C CA . GLY B 1 298 ? 4.883 -11.875 7.168 1 89 298 GLY B CA 1
ATOM 4592 C C . GLY B 1 298 ? 4.02 -12.758 8.047 1 89 298 GLY B C 1
ATOM 4593 O O . GLY B 1 298 ? 3.723 -12.414 9.188 1 89 298 GLY B O 1
ATOM 4594 N N . LEU B 1 299 ? 3.949 -14.211 7.676 1 97.31 299 LEU B N 1
ATOM 4595 C CA . LEU B 1 299 ? 3.232 -15.062 6.73 1 97.31 299 LEU B CA 1
ATOM 4596 C C . LEU B 1 299 ? 1.942 -14.398 6.27 1 97.31 299 LEU B C 1
ATOM 4598 O O . LEU B 1 299 ? 1.244 -13.766 7.062 1 97.31 299 LEU B O 1
ATOM 4602 N N . SER B 1 300 ? 1.653 -14.234 5.191 1 98.5 300 SER B N 1
ATOM 4603 C CA . SER B 1 300 ? 0.444 -13.688 4.586 1 98.5 300 SER B CA 1
ATOM 4604 C C . SER B 1 300 ? -0.055 -14.57 3.447 1 98.5 300 SER B C 1
ATOM 4606 O O . SER B 1 300 ? 0.742 -15.195 2.746 1 98.5 300 SER B O 1
ATOM 4608 N N . TRP B 1 301 ? -1.344 -14.688 3.342 1 98.88 301 TRP B N 1
ATOM 4609 C CA . TRP B 1 301 ? -1.926 -15.438 2.232 1 98.88 301 TRP B CA 1
ATOM 4610 C C . TRP B 1 301 ? -3.197 -14.758 1.729 1 98.88 301 TRP B C 1
ATOM 4612 O O . TRP B 1 301 ? -3.836 -14 2.463 1 98.88 301 TRP B O 1
ATOM 4622 N N . GLY B 1 302 ? -3.451 -14.812 0.499 1 98.81 302 GLY B N 1
ATOM 4623 C CA . GLY B 1 302 ? -4.637 -14.32 -0.187 1 98.81 302 GLY B CA 1
ATOM 4624 C C . GLY B 1 302 ? -5.062 -15.203 -1.345 1 98.81 302 GLY B C 1
ATOM 4625 O O . GLY B 1 302 ? -4.219 -15.727 -2.076 1 98.81 302 GLY B O 1
ATOM 4626 N N . SER B 1 303 ? -6.355 -15.508 -1.445 1 98.94 303 SER B N 1
ATOM 4627 C CA . SER B 1 303 ? -6.934 -16.281 -2.537 1 98.94 303 SER B CA 1
ATOM 4628 C C . SER B 1 303 ? -8.125 -15.562 -3.162 1 98.94 303 SER B C 1
ATOM 4630 O O . SER B 1 303 ? -8.812 -14.797 -2.492 1 98.94 303 SER B O 1
ATOM 4632 N N . ALA B 1 304 ? -8.32 -15.797 -4.43 1 98.94 304 ALA B N 1
ATOM 4633 C CA . ALA B 1 304 ? -9.422 -15.133 -5.125 1 98.94 304 ALA B CA 1
ATOM 4634 C C . ALA B 1 304 ? -9.852 -15.93 -6.355 1 98.94 304 ALA B C 1
ATOM 4636 O O . ALA B 1 304 ? -9.094 -16.766 -6.859 1 98.94 304 ALA B O 1
ATOM 4637 N N . ILE B 1 305 ? -11.086 -15.68 -6.762 1 98.81 305 ILE B N 1
ATOM 4638 C CA . ILE B 1 305 ? -11.602 -16.219 -8.016 1 98.81 305 ILE B CA 1
ATOM 4639 C C . ILE B 1 305 ? -11.578 -15.125 -9.086 1 98.81 305 ILE B C 1
ATOM 4641 O O . ILE B 1 305 ? -12.094 -14.023 -8.875 1 98.81 305 ILE B O 1
ATOM 4645 N N . LEU B 1 306 ? -10.875 -15.352 -10.18 1 98.81 306 LEU B N 1
ATOM 4646 C CA . LEU B 1 306 ? -11.008 -14.562 -11.391 1 98.81 306 LEU B CA 1
ATOM 4647 C C . LEU B 1 306 ? -11.961 -15.234 -12.383 1 98.81 306 LEU B C 1
ATOM 4649 O O . LEU B 1 306 ? -11.961 -16.453 -12.508 1 98.81 306 LEU B O 1
ATOM 4653 N N . TYR B 1 307 ? -12.734 -14.391 -13.055 1 98.44 307 TYR B N 1
ATOM 4654 C CA . TYR B 1 307 ? -13.68 -15.031 -13.969 1 98.44 307 TYR B CA 1
ATOM 4655 C C . TYR B 1 307 ? -13.977 -14.133 -15.164 1 98.44 307 TYR B C 1
ATOM 4657 O O . TYR B 1 307 ? -13.75 -12.922 -15.109 1 98.44 307 TYR B O 1
ATOM 4665 N N . ARG B 1 308 ? -14.375 -14.641 -16.234 1 96 308 ARG B N 1
ATOM 4666 C CA . ARG B 1 308 ? -14.891 -13.938 -17.406 1 96 308 ARG B CA 1
ATOM 4667 C C . ARG B 1 308 ? -16.359 -14.242 -17.625 1 96 308 ARG B C 1
ATOM 4669 O O . ARG B 1 308 ? -16.812 -15.367 -17.406 1 96 308 ARG B O 1
ATOM 4676 N N . PRO B 1 309 ? -17.203 -13.164 -17.859 1 86 309 PRO B N 1
ATOM 4677 C CA . PRO B 1 309 ? -18.641 -13.367 -18.078 1 86 309 PRO B CA 1
ATOM 4678 C C . PRO B 1 309 ? -18.938 -14.305 -19.25 1 86 309 PRO B C 1
ATOM 4680 O O . PRO B 1 309 ? -18.125 -14.422 -20.172 1 86 309 PRO B O 1
#

pLDDT: mean 97.6, std 1.97, range [84.5, 99.0]

InterPro domains:
  IPR013747 Beta-ketoacyl-[acyl-carrier-protein] synthase III, C-terminal [PF08541] (221-306)
  IPR013751 Beta-ketoacyl-[acyl-carrier-protein] synthase III, N-terminal [PF08545] (108-185)
  IPR016039 Thiolase-like [G3DSA:3.40.47.10] (1-308)
  IPR016039 Thiolase-like [SSF53901] (46-307)

Solvent-accessible surface area (backbone atoms only — not comparable to full-atom values): 29321 Å² total; per-residue (Å²): 111,58,17,47,60,48,59,24,55,30,64,44,89,49,60,43,60,32,56,66,55,30,48,76,72,76,36,54,66,64,48,36,51,58,41,42,23,18,52,27,24,16,34,70,55,90,88,54,49,40,38,51,42,40,46,48,1,42,52,43,32,39,69,75,32,78,86,60,50,62,82,60,46,36,32,34,37,29,29,24,62,43,47,36,86,74,33,35,32,32,38,23,21,47,31,38,40,78,66,63,41,55,46,60,21,36,49,35,21,35,32,31,32,23,20,23,48,56,52,44,56,40,36,51,38,10,29,26,65,66,62,72,50,58,31,34,38,45,29,19,30,28,47,47,79,75,28,51,47,85,82,38,78,90,55,47,70,35,53,6,22,32,10,26,21,32,38,30,20,62,88,28,66,33,35,73,54,65,60,48,47,23,24,40,18,79,40,33,86,40,25,28,40,57,94,68,31,56,46,67,42,61,68,61,54,49,52,46,46,57,56,49,50,40,54,49,53,50,52,49,30,56,76,62,75,45,57,57,83,68,42,60,31,34,43,44,36,47,69,24,34,43,54,46,51,50,34,28,62,67,31,71,73,40,66,50,83,35,44,60,82,85,31,42,72,33,26,18,17,42,19,20,30,38,59,52,49,37,47,75,60,46,72,84,43,91,68,47,29,35,36,36,35,18,50,39,55,17,40,22,35,19,36,34,35,37,33,40,135,111,58,17,46,60,49,59,25,57,30,64,45,89,48,60,44,59,32,54,65,55,31,47,75,72,77,37,53,66,65,49,36,51,59,42,43,24,19,53,26,24,15,34,71,56,89,90,54,48,42,39,52,41,41,44,48,1,42,51,43,34,39,68,76,33,78,85,60,50,61,82,61,47,35,31,35,37,27,29,24,63,43,47,36,86,74,34,35,32,33,38,23,20,48,32,38,39,76,67,64,41,54,46,59,20,36,50,35,21,35,32,32,35,25,18,21,48,54,52,43,56,43,36,50,38,10,28,26,65,64,60,73,50,59,31,33,39,45,29,19,30,27,44,47,80,75,28,51,46,85,82,38,79,87,54,48,70,34,51,6,22,34,10,26,21,32,37,30,21,63,87,29,66,33,34,72,54,65,60,50,47,23,26,44,18,79,39,29,88,41,25,28,41,58,97,68,31,56,44,69,41,62,68,61,54,49,52,48,46,56,57,48,49,39,54,50,52,50,51,49,30,55,76,63,77,45,58,56,82,68,42,61,34,34,42,43,37,46,68,25,35,43,53,47,52,50,33,28,63,68,31,72,72,40,66,50,82,36,44,60,82,87,29,41,72,34,25,19,17,44,19,21,29,38,59,52,49,38,47,76,61,46,72,83,42,90,68,47,27,35,37,36,35,18,49,39,58,13,31,27,35,20,37,35,36,37,33,39,135

Nearest PDB structures (foldseek):
  4ryb-assembly1_B  TM=9.106E-01  e=9.709E-31  Neisseria meningitidis FAM18
  4dfe-assembly1_D  TM=8.970E-01  e=1.179E-30  Paraburkholderia xenovorans LB400
  5bnr-assembly1_A-2  TM=9.087E-01  e=1.977E-30  Escherichia coli K-12
  4dfe-assembly2_C  TM=9.013E-01  e=3.539E-30  Paraburkholderia xenovorans LB400
  4dfe-assembly2_B  TM=8.963E-01  e=7.208E-30  Paraburkholderia xenovorans LB400

Secondary structure (DSSP, 8-state):
--EEEEEEEE--S-EEEHHHHHHHTT--HHHIIIII--SEEE---TT--HHHHHHHHHHHHHHH-TT--GGG--EEEEE-SS-STTS-S-HHHHHHHHHT--TT-EEEEEE-STTHHHHHHHHHHHHHHHHT---EEEEEE--GGGT--TT-TTTTTTB---EEEEEEESS-SEEEEEEEEEE-GGGGGGEEEETTEEEE-HHHHHHHHHHHHHHHHHHHHHHTT--GGG-SEEEE--S-HHHHHHHHHH-TTS-GGGB----TTT-B-GGGHHHHHIIIIITTS--SEEEEEEEEGGGEEEEEEEE--/--EEEEEEEE--S-EEEHHHHHHHTT--HHHIIIII--SEEE---TT--HHHHHHHHHHHHHHH-TT--GGG--EEEEE-SS-STTS-S-HHHHHHHHHT--TT-EEEEEE-STTHHHHHHHHHHHHHHHHT---EEEEEE--GGGT--TT-TTTTTTB---EEEEEEESS-SEEEEEEEEEE-GGGGGGEEEETTEEEE-HHHHHHHHHHHHHHHHHHHHHHTT--GGG-SEEEE--S-HHHHHHHHHH-TTS-GGGB----TTT-B-GGGHHHHHIIIIITTS--SEEEEEEEETTTEEEEEEEE--

Foldseek 3Di:
DKDFAAKFKDFAPDWDQLQVLCVVVVHHPCCLCQWQNARTATADDPPDFQLNLQLVQVVRVCVVPVPDDLAQEAEEEEEEQRGGDPCVPHSQVVNCVVNVHDPNYHYHYDYFWQARQQVQRVVQVVVCVVVVRFKYKYKYWYRCVQAEDSPDPVPNSFAHTMMMITIMGPPHQKHWADKDKDFDLVCQVQWDGDPRHTHHVVVVQLVLLLPCVLVRVVVRCVVVVHFPVLAQAEQEQCRGSNSLQSNLVSNPRDHSVSYDHDPHHHGGHINCRRSVCCNVPPPPDPGAKYKYKTADHSRIIMITIMGGD/DKDFAAKFKDFAPDWDQLQVLCVVVVHHPCCLCQWQNARTATADDPPDFQLNLQLVQVVRVCVVPVPDDLAQEAEEEEEEQRGGDPCVPHSQVVNCVVNVHDPNYHYHYDYFWQARQQVQRVVQVVVCVVVVRFKYKYKYWYRCVQAEDSPDPVPNSFAHTMMMITIMGPPHQKHWADKDKDFDLVCQVQWDGDPRHIHHVVVVQLVVLLPCVLVRVVVRCVVRVHFPVLAQAEQEFCRGSNSLQSNLVSNPRDHSVSYDHDPHHHGGHIHCRRSVCCNVPNPPDPGAKYKYKGADHSGMIMITIMGGD

Sequence (618 aa):
MIGIKSIASYVPADGIDNYAQGAKFAKDEEFIIGKIGSAFLPRKDAAQETSDLCVEAVNALFANNPDLKRESIDTLIVVTQNGDEEGLPHTAAIVQDKLGLPTHVAAFDISLGCSGYVYGIYAMKGFMEATGLKNGLLITADPYSKIVDPEDRNTTMLFGDAATATWMGEDAPWLLGKSKFGTDGSGAPHLKVSDGVFFMNGRQVFNFALLKVPAHLHELLNESDLKADEIDAFCIHQGSAAIVDAVARRFEDAPVDKFIKDMVETGNTVSSSIPLLLEKHVMDATWKRVAISGFGVGLSWGSAILYRPMIGIKSIASYVPADGIDNYAQGAKFAKDEEFIIGKIGSAFLPRKDAAQETSDLCVEAVNALFANNPDLKRESIDTLIVVTQNGDEEGLPHTAAIVQDKLGLPTHVAAFDISLGCSGYVYGIYAMKGFMEATGLKNGLLITADPYSKIVDPEDRNTTMLFGDAATATWMGEDAPWLLGKSKFGTDGSGAPHLKVSDGVFFMNGRQVFNFALLKVPAHLHELLNESDLKADEIDAFCIHQGSAAIVDAVARRFEDAPVDKFIKDMVETGNTVSSSIPLLLEKHVMDATWKRVAISGFGVGLSWGSAILYRP

Organism: NCBI:txid2745518

Radius of gyration: 23.53 Å; Cα contacts (8 Å, |Δi|>4): 1643; chains: 2; bounding box: 53×68×54 Å